Protein AF-0000000071928805 (afdb_homodimer)

Organism: Aeromonas hydrophila subsp. hydrophila (strain ATCC 7966 / DSM 30187 / BCRC 13018 / CCUG 14551 / JCM 1027 / KCTC 2358 / NCIMB 9240 / NCTC 8049) (NCBI:txid380703)

Sequence (430 aa):
MILLVGGEKGGSGKSCLAQNLAVYLRTQFHGEVLLVDCDPQRTTSDWIQERNDNPDLPQINCVQLYGNIRNDLLSLKNRYDYLIVDCGGQDNRALRSTMAVATHALIPLRPKRRDLKTLPHMEDLITTCKMVNPSLRAAVVLTQCPALPNQVKRILEAKEVCSSFGVDVLNSITYGRNVYDDSEEKGLSVMEIEPDGKSAEEIRAIAKEFLELGVMILLVGGEKGGSGKSCLAQNLAVYLRTQFHGEVLLVDCDPQRTTSDWIQERNDNPDLPQINCVQLYGNIRNDLLSLKNRYDYLIVDCGGQDNRALRSTMAVATHALIPLRPKRRDLKTLPHMEDLITTCKMVNPSLRAAVVLTQCPALPNQVKRILEAKEVCSSFGVDVLNSITYGRNVYDDSEEKGLSVMEIEPDGKSAEEIRAIAKEFLELGV

Foldseek 3Di:
DEEEQEEADPPLCSLLLLLQLQLCCCPVVVWQEEEEEADPVCLNVVLLVLQVVDPVHDHHHYDYDAAQCLVVCVVCVVVTVYYYYRYYSVGPRPVLNSLLPGQEYEYGFELDPVRLVCLLVVLVSNVVSCVNVVNYHYEYEYEQQAPDPVRVVSVVVSCVSNVVSPHHYDPFYYHNDCLSVVQSVNSHHSCVVPVPDPRVVSSVSCSVRRVPGPD/DEEEQEEADPPLCSLLLLLQLQLCCCPVVVWQEEEEEADPVCLNVVLLVLQVVDPVHDHHHYDYDAAQCLVVCVVCVVVTVYYYYRYYSVGPRPVLNSLLPGQEYEYGFELDPVRLVCLLVVLVSNVVSCVNVVNYHYEYEYEQQAPDPVRVVSVVVSCVSNVVSPHHYDPFYYHNDCLSVVQSVNSHHSCVVPVPDPRVVSSVSCSVRRVPGPD

Structure (mmCIF, N/CA/C/O backbone):
data_AF-0000000071928805-model_v1
#
loop_
_entity.id
_entity.type
_entity.pdbx_description
1 polymer 'ParA family protein'
#
loop_
_atom_site.group_PDB
_atom_site.id
_atom_site.type_symbol
_atom_site.label_atom_id
_atom_site.label_alt_id
_atom_site.label_comp_id
_atom_site.label_asym_id
_atom_site.label_entity_id
_atom_site.label_seq_id
_atom_site.pdbx_PDB_ins_code
_atom_site.Cartn_x
_atom_site.Cartn_y
_atom_site.Cartn_z
_atom_site.occupancy
_atom_site.B_iso_or_equiv
_atom_site.auth_seq_id
_atom_site.auth_comp_id
_atom_site.auth_asym_id
_atom_site.aut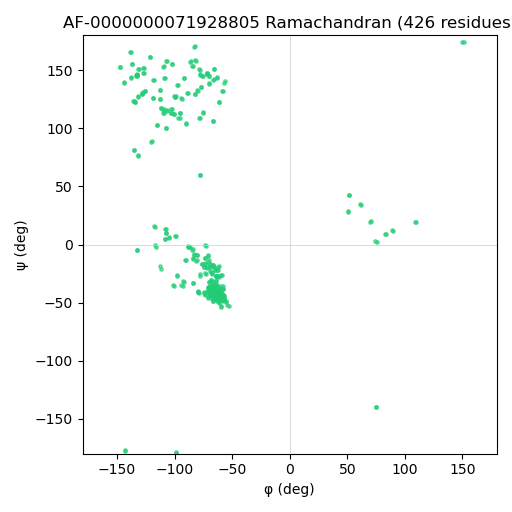h_atom_id
_atom_site.pdbx_PDB_model_num
ATOM 1 N N . MET A 1 1 ? 1.544 -27.969 -5.648 1 95 1 MET A N 1
ATOM 2 C CA . MET A 1 1 ? 2.52 -26.891 -5.789 1 95 1 MET A CA 1
ATOM 3 C C . MET A 1 1 ? 2.219 -25.75 -4.816 1 95 1 MET A C 1
ATOM 5 O O . MET A 1 1 ? 1.056 -25.406 -4.598 1 95 1 MET A O 1
ATOM 9 N N . ILE A 1 2 ? 3.195 -25.203 -4.125 1 98 2 ILE A N 1
ATOM 10 C CA . ILE A 1 2 ? 3.064 -24.062 -3.232 1 98 2 ILE A CA 1
ATOM 11 C C . ILE A 1 2 ? 3.754 -22.844 -3.85 1 98 2 ILE A C 1
ATOM 13 O O . ILE A 1 2 ? 4.973 -22.844 -4.047 1 98 2 ILE A O 1
ATOM 17 N N . LEU A 1 3 ? 2.945 -21.844 -4.137 1 98.38 3 LEU A N 1
ATOM 18 C CA . LEU A 1 3 ? 3.416 -20.625 -4.781 1 98.38 3 LEU A CA 1
ATOM 19 C C . LEU A 1 3 ? 3.334 -19.438 -3.828 1 98.38 3 LEU A C 1
ATOM 21 O O . LEU A 1 3 ? 2.244 -19.062 -3.387 1 98.38 3 LEU A O 1
ATOM 25 N N . LEU A 1 4 ? 4.457 -18.891 -3.543 1 98.38 4 LEU A N 1
ATOM 26 C CA . LEU A 1 4 ? 4.488 -17.688 -2.717 1 98.38 4 LEU A CA 1
ATOM 27 C C . LEU A 1 4 ? 4.504 -16.422 -3.582 1 98.38 4 LEU A C 1
ATOM 29 O O . LEU A 1 4 ? 5.293 -16.328 -4.527 1 98.38 4 LEU A O 1
ATOM 33 N N . VAL A 1 5 ? 3.562 -15.531 -3.344 1 98.44 5 VAL A N 1
ATOM 34 C CA . VAL A 1 5 ? 3.688 -14.141 -3.783 1 98.44 5 VAL A CA 1
ATOM 35 C C . VAL A 1 5 ? 3.957 -13.242 -2.58 1 98.44 5 VAL A C 1
ATOM 37 O O . VAL A 1 5 ? 3.045 -12.945 -1.805 1 98.44 5 VAL A O 1
ATOM 40 N N . GLY A 1 6 ? 5.207 -12.898 -2.414 1 96.62 6 GLY A N 1
ATOM 41 C CA . GLY A 1 6 ? 5.578 -12.227 -1.179 1 96.62 6 GLY A CA 1
ATOM 42 C C . GLY A 1 6 ? 6.629 -11.156 -1.378 1 96.62 6 GLY A C 1
ATOM 43 O O . GLY A 1 6 ? 6.992 -10.836 -2.512 1 96.62 6 GLY A O 1
ATOM 44 N N . GLY A 1 7 ? 7.016 -10.57 -0.263 1 92.94 7 GLY A N 1
ATOM 45 C CA . GLY A 1 7 ? 8.016 -9.516 -0.235 1 92.94 7 GLY A CA 1
ATOM 46 C C . GLY A 1 7 ? 7.824 -8.547 0.919 1 92.94 7 GLY A C 1
ATOM 47 O O . GLY A 1 7 ? 6.828 -8.617 1.638 1 92.94 7 GLY A O 1
ATOM 48 N N . GLU A 1 8 ? 8.758 -7.699 1.001 1 86.12 8 GLU A N 1
ATOM 49 C CA . GLU A 1 8 ? 8.805 -6.82 2.164 1 86.12 8 GLU A CA 1
ATOM 50 C C . GLU A 1 8 ? 8.078 -5.508 1.899 1 86.12 8 GLU A C 1
ATOM 52 O O . GLU A 1 8 ? 7.473 -4.934 2.809 1 86.12 8 GLU A O 1
ATOM 57 N N . LYS A 1 9 ? 8.141 -5.148 0.71 1 88.06 9 LYS A N 1
ATOM 58 C CA . LYS A 1 9 ? 7.621 -3.82 0.397 1 88.06 9 LYS A CA 1
ATOM 59 C C . LYS A 1 9 ? 6.102 -3.842 0.263 1 88.06 9 LYS A C 1
ATOM 61 O O . LYS A 1 9 ? 5.539 -4.742 -0.369 1 88.06 9 LYS A O 1
ATOM 66 N N . GLY A 1 10 ? 5.473 -2.877 0.922 1 88 10 GLY A N 1
ATOM 67 C CA . GLY A 1 10 ? 4.043 -2.693 0.757 1 88 10 GLY A CA 1
ATOM 68 C C . GLY A 1 10 ? 3.676 -1.99 -0.537 1 88 10 GLY A C 1
ATOM 69 O O . GLY A 1 10 ? 4.426 -1.143 -1.023 1 88 10 GLY A O 1
ATOM 70 N N . GLY A 1 11 ? 2.543 -2.354 -1.107 1 88.88 11 GLY A N 1
ATOM 71 C CA . GLY A 1 11 ? 2.014 -1.638 -2.256 1 88.88 11 GLY A CA 1
ATOM 72 C C . GLY A 1 11 ? 2.629 -2.08 -3.57 1 88.88 11 GLY A C 1
ATOM 73 O O . GLY A 1 11 ? 2.322 -1.52 -4.625 1 88.88 11 GLY A O 1
ATOM 74 N N . SER A 1 12 ? 3.402 -3.15 -3.543 1 93.38 12 SER A N 1
ATOM 75 C CA . SER A 1 12 ? 4.16 -3.557 -4.723 1 93.38 12 SER A CA 1
ATOM 76 C C . SER A 1 12 ? 3.309 -4.398 -5.664 1 93.38 12 SER A C 1
ATOM 78 O O . SER A 1 12 ? 3.729 -4.707 -6.781 1 93.38 12 SER A O 1
ATOM 80 N N . GLY A 1 13 ? 2.143 -4.848 -5.215 1 95.06 13 GLY A N 1
ATOM 81 C CA . GLY A 1 13 ? 1.26 -5.609 -6.086 1 95.06 13 GLY A 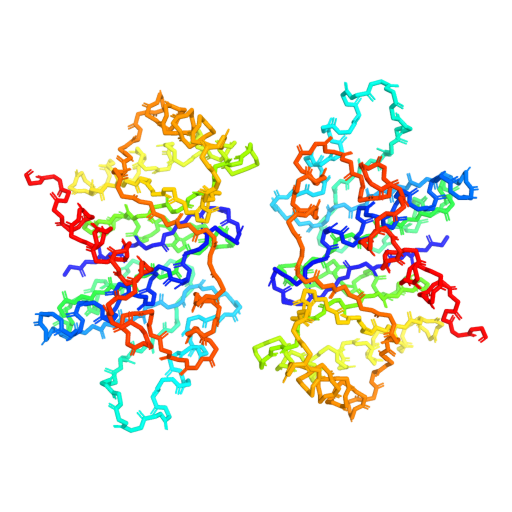CA 1
ATOM 82 C C . GLY A 1 13 ? 1.178 -7.078 -5.715 1 95.06 13 GLY A C 1
ATOM 83 O O . GLY A 1 13 ? 0.763 -7.906 -6.527 1 95.06 13 GLY A O 1
ATOM 84 N N . LYS A 1 14 ? 1.534 -7.438 -4.535 1 96.88 14 LYS A N 1
ATOM 85 C CA . LYS A 1 14 ? 1.522 -8.828 -4.086 1 96.88 14 LYS A CA 1
ATOM 86 C C . LYS A 1 14 ? 0.119 -9.414 -4.168 1 96.88 14 LYS A C 1
ATOM 88 O O . LYS A 1 14 ? -0.093 -10.438 -4.824 1 96.88 14 LYS A O 1
ATOM 93 N N . SER A 1 15 ? -0.837 -8.727 -3.555 1 96.38 15 SER A N 1
ATOM 94 C CA . SER A 1 15 ? -2.205 -9.234 -3.545 1 96.38 15 SER A CA 1
ATOM 95 C C . SER A 1 15 ? -2.775 -9.312 -4.957 1 96.38 15 SER A C 1
ATOM 97 O O . SER A 1 15 ? -3.383 -10.32 -5.332 1 96.38 15 SER A O 1
ATOM 99 N N . CYS A 1 16 ? -2.512 -8.273 -5.711 1 96.75 16 CYS A N 1
ATOM 100 C CA . CYS A 1 16 ? -2.99 -8.234 -7.09 1 96.75 16 CYS A CA 1
ATOM 101 C C . CYS A 1 16 ? -2.473 -9.438 -7.879 1 96.75 16 CYS A C 1
ATOM 103 O O . CYS A 1 16 ? -3.248 -10.125 -8.539 1 96.75 16 CYS A O 1
ATOM 105 N N . LEU A 1 17 ? -1.211 -9.711 -7.762 1 98.38 17 LEU A N 1
ATOM 106 C CA . LEU A 1 17 ? -0.601 -10.805 -8.508 1 98.38 17 LEU A CA 1
ATOM 107 C C . LEU A 1 17 ? -1.093 -12.156 -8 1 98.38 17 LEU A C 1
ATOM 109 O O . LEU A 1 17 ? -1.363 -13.062 -8.789 1 98.38 17 LEU A O 1
ATOM 113 N N . ALA A 1 18 ? -1.186 -12.312 -6.684 1 98.56 18 ALA A N 1
ATOM 114 C CA . ALA A 1 18 ? -1.676 -13.562 -6.109 1 98.56 18 ALA A CA 1
ATOM 115 C C . ALA A 1 18 ? -3.082 -13.883 -6.605 1 98.56 18 ALA A C 1
ATOM 117 O O . ALA A 1 18 ? -3.361 -15.016 -7.016 1 98.56 18 ALA A O 1
ATOM 118 N N . GLN A 1 19 ? -3.918 -12.891 -6.648 1 98.31 19 GLN A N 1
ATOM 119 C CA . GLN A 1 19 ? -5.305 -13.047 -7.074 1 98.31 19 GLN A CA 1
ATOM 120 C C . GLN A 1 19 ? -5.387 -13.422 -8.555 1 98.31 19 GLN A C 1
ATOM 122 O O . GLN A 1 19 ? -6.09 -14.359 -8.922 1 98.31 19 GLN A O 1
ATOM 127 N N . ASN A 1 20 ? -4.672 -12.688 -9.367 1 98.56 20 ASN A N 1
ATOM 128 C CA . ASN A 1 20 ? -4.695 -12.953 -10.805 1 98.56 20 ASN A CA 1
ATOM 129 C C . ASN A 1 20 ? -4.09 -14.312 -11.133 1 98.56 20 ASN A C 1
ATOM 131 O O . ASN A 1 20 ? -4.574 -15.016 -12.016 1 98.56 20 ASN A O 1
ATOM 135 N N . LEU A 1 21 ? -3.07 -14.695 -10.406 1 98.19 21 LEU A N 1
ATOM 136 C CA . LEU A 1 21 ? -2.465 -16.016 -10.594 1 98.19 21 LEU A CA 1
ATOM 137 C C . LEU A 1 21 ? -3.451 -17.125 -10.227 1 98.19 21 LEU A C 1
ATOM 139 O O . LEU A 1 21 ? -3.516 -18.141 -10.914 1 98.19 21 LEU A O 1
ATOM 143 N N . ALA A 1 22 ? -4.172 -16.906 -9.164 1 98.19 22 ALA A N 1
ATOM 144 C CA . ALA A 1 22 ? -5.168 -17.891 -8.742 1 98.19 22 ALA A CA 1
ATOM 145 C C . ALA A 1 22 ? -6.207 -18.109 -9.828 1 98.19 22 ALA A C 1
ATOM 147 O O . ALA A 1 22 ? -6.559 -19.266 -10.133 1 98.19 22 ALA A O 1
ATOM 148 N N . VAL A 1 23 ? -6.656 -17.016 -10.43 1 97.75 23 VAL A N 1
ATOM 149 C CA . VAL A 1 23 ? -7.648 -17.141 -11.492 1 97.75 23 VAL A CA 1
ATOM 150 C C . VAL A 1 23 ? -7.031 -17.828 -12.703 1 97.75 23 VAL A C 1
ATOM 152 O O . VAL A 1 23 ? -7.664 -18.688 -13.32 1 97.75 23 VAL A O 1
ATOM 155 N N . TYR A 1 24 ? -5.836 -17.469 -13.031 1 97.5 24 TYR A N 1
ATOM 156 C CA . TYR A 1 24 ? -5.137 -18.094 -14.148 1 97.5 24 TYR A CA 1
ATOM 157 C C . TYR A 1 24 ? -5.074 -19.609 -13.969 1 97.5 24 TYR A C 1
ATOM 159 O O . TYR A 1 24 ? -5.441 -20.359 -14.875 1 97.5 24 TYR A O 1
ATOM 167 N N . LEU A 1 25 ? -4.664 -20.047 -12.797 1 96.44 25 LEU A N 1
ATOM 168 C CA . LEU A 1 25 ? -4.484 -21.469 -12.531 1 96.44 25 LEU A CA 1
ATOM 169 C C . LEU A 1 25 ? -5.828 -22.188 -12.477 1 96.44 25 LEU A C 1
ATOM 171 O O . LEU A 1 25 ? -5.949 -23.328 -12.945 1 96.44 25 LEU A O 1
ATOM 175 N N . ARG A 1 26 ? -6.793 -21.5 -11.883 1 94.56 26 ARG A N 1
ATOM 176 C CA . ARG A 1 26 ? -8.133 -22.078 -11.773 1 94.56 26 ARG A CA 1
ATOM 177 C C . ARG A 1 26 ? -8.758 -22.25 -13.156 1 94.56 26 ARG A C 1
ATOM 179 O O . ARG A 1 26 ? -9.453 -23.25 -13.406 1 94.56 26 ARG A O 1
ATOM 186 N N . THR A 1 27 ? -8.523 -21.344 -14.031 1 89.88 27 THR A N 1
ATOM 187 C CA . THR A 1 27 ? -9.227 -21.344 -15.312 1 89.88 27 THR A CA 1
ATOM 188 C C . THR A 1 27 ? -8.422 -22.094 -16.375 1 89.88 27 THR A C 1
ATOM 190 O O . THR A 1 27 ? -8.992 -22.781 -17.219 1 89.88 27 THR A O 1
ATOM 193 N N . GLN A 1 28 ? -7.176 -22.016 -16.359 1 85.25 28 GLN A N 1
ATOM 194 C CA . GLN A 1 28 ? -6.348 -22.625 -17.391 1 85.25 28 GLN A CA 1
ATOM 195 C C . GLN A 1 28 ? -6.09 -24.094 -17.094 1 85.25 28 GLN A C 1
ATOM 197 O O . GLN A 1 28 ? -6.055 -24.922 -18.016 1 85.25 28 GLN A O 1
ATOM 202 N N . PHE A 1 29 ? -6 -24.422 -15.828 1 84.5 29 PHE A N 1
ATOM 203 C CA . PHE A 1 29 ? -5.605 -25.781 -15.508 1 84.5 29 PHE A CA 1
ATOM 204 C C . PHE A 1 29 ? -6.727 -26.516 -14.773 1 84.5 29 PHE A C 1
ATOM 206 O O . PHE A 1 29 ? -6.594 -27.688 -14.445 1 84.5 29 PHE A O 1
ATOM 213 N N . HIS A 1 30 ? -7.777 -25.828 -14.531 1 84.62 30 HIS A N 1
ATOM 214 C CA . HIS A 1 30 ? -8.938 -26.375 -13.844 1 84.62 30 HIS A CA 1
ATOM 215 C C . HIS A 1 30 ? -8.539 -27.062 -12.547 1 84.62 30 HIS A C 1
ATOM 217 O O . HIS A 1 30 ? -9.102 -28.109 -12.195 1 84.62 30 HIS A O 1
ATOM 223 N N . GLY A 1 31 ? -7.453 -26.578 -11.977 1 85.38 31 GLY A N 1
ATOM 224 C CA . GLY A 1 31 ? -6.953 -27.156 -10.734 1 85.38 31 GLY A CA 1
ATOM 225 C C . GLY A 1 31 ? -7.668 -26.625 -9.508 1 85.38 31 GLY A C 1
ATOM 226 O O . GLY A 1 31 ? -8.297 -25.562 -9.555 1 85.38 31 GLY A O 1
ATOM 227 N N . GLU A 1 32 ? -7.562 -27.422 -8.461 1 95 32 GLU A N 1
ATOM 228 C CA . GLU A 1 32 ? -8.031 -26.953 -7.16 1 95 32 GLU A CA 1
ATOM 229 C C . GLU A 1 32 ? -7.047 -25.953 -6.547 1 95 32 GLU A C 1
ATOM 231 O O . GLU A 1 32 ? -5.914 -26.312 -6.215 1 95 32 GLU A O 1
ATOM 236 N N . VAL A 1 33 ? -7.539 -24.719 -6.449 1 97.44 33 VAL A N 1
ATOM 237 C CA . VAL A 1 33 ? -6.676 -23.625 -6 1 97.44 33 VAL A CA 1
ATOM 238 C C . VAL A 1 33 ? -7.145 -23.125 -4.637 1 97.44 33 VAL A C 1
ATOM 240 O O . VAL A 1 33 ? -8.344 -22.969 -4.402 1 97.44 33 VAL A O 1
ATOM 243 N N . LEU A 1 34 ? -6.203 -22.969 -3.727 1 98.25 34 LEU A N 1
ATOM 244 C CA . LEU A 1 34 ? -6.465 -22.297 -2.455 1 98.25 34 LEU A CA 1
ATOM 245 C C . LEU A 1 34 ? -5.598 -21.062 -2.301 1 98.25 34 LEU A C 1
ATOM 247 O O . LEU A 1 34 ? -4.379 -21.125 -2.49 1 98.25 34 LEU A O 1
ATOM 251 N N . LEU A 1 35 ? -6.258 -19.938 -2.041 1 98.44 35 LEU A N 1
ATOM 252 C CA . LEU A 1 35 ? -5.535 -18.719 -1.672 1 98.44 35 LEU A CA 1
ATOM 253 C C . LEU A 1 35 ? -5.328 -18.656 -0.163 1 98.44 35 LEU A C 1
ATOM 255 O O . LEU A 1 35 ? -6.258 -18.891 0.608 1 98.44 35 LEU A O 1
ATOM 259 N N . VAL A 1 36 ? -4.094 -18.406 0.212 1 98.31 36 VAL A N 1
ATOM 260 C CA . VAL A 1 36 ? -3.762 -18.203 1.617 1 98.31 36 VAL A CA 1
ATOM 261 C C . VAL A 1 36 ? -3.41 -16.734 1.85 1 98.31 36 VAL A C 1
ATOM 263 O O . VAL A 1 36 ? -2.398 -16.234 1.344 1 98.31 36 VAL A O 1
ATOM 266 N N . ASP A 1 37 ? -4.227 -16.062 2.588 1 97.25 37 ASP A N 1
ATOM 267 C CA . ASP A 1 37 ? -4.055 -14.648 2.904 1 97.25 37 ASP A CA 1
ATOM 268 C C . ASP A 1 37 ? -3.342 -14.461 4.242 1 97.25 37 ASP A C 1
ATOM 270 O O . ASP A 1 37 ? -3.908 -14.758 5.297 1 97.25 37 ASP A O 1
ATOM 274 N N . CYS A 1 38 ? -2.094 -13.906 4.156 1 95.62 38 CYS A N 1
ATOM 275 C CA . CYS A 1 38 ? -1.304 -13.727 5.371 1 95.62 38 CYS A CA 1
ATOM 276 C C . CYS A 1 38 ? -1.228 -12.258 5.762 1 95.62 38 CYS A C 1
ATOM 278 O O . CYS A 1 38 ? -0.372 -11.867 6.559 1 95.62 38 CYS A O 1
ATOM 280 N N . ASP A 1 39 ? -1.961 -11.461 5.168 1 89.19 39 ASP A N 1
ATOM 281 C CA . ASP A 1 39 ? -1.938 -10.023 5.426 1 89.19 39 ASP A CA 1
ATOM 282 C C . ASP A 1 39 ? -3.078 -9.609 6.355 1 89.19 39 ASP A C 1
ATOM 284 O O . ASP A 1 39 ? -4.25 -9.828 6.035 1 89.19 39 ASP A O 1
ATOM 288 N N . PRO A 1 40 ? -2.727 -8.93 7.402 1 84.88 40 PRO A N 1
ATOM 289 C CA . PRO A 1 40 ? -3.766 -8.492 8.336 1 84.88 40 PRO A CA 1
ATOM 290 C C . PRO A 1 40 ? -4.777 -7.551 7.695 1 84.88 40 PRO A C 1
ATOM 292 O O . PRO A 1 40 ? -5.891 -7.391 8.211 1 84.88 40 PRO A O 1
ATOM 295 N N . GLN A 1 41 ? -4.457 -6.969 6.617 1 83.31 41 GLN A N 1
ATOM 296 C CA . GLN A 1 41 ? -5.387 -6.094 5.914 1 83.31 41 GLN A CA 1
ATOM 297 C C . GLN A 1 41 ? -6.465 -6.898 5.191 1 83.31 41 GLN A C 1
ATOM 299 O O . GLN A 1 41 ? -7.492 -6.348 4.789 1 83.31 41 GLN A O 1
ATOM 304 N N . ARG A 1 42 ? -6.258 -8.148 4.949 1 89.94 42 ARG A N 1
ATOM 305 C CA . ARG A 1 42 ? -7.227 -9.094 4.41 1 89.94 42 ARG A CA 1
ATOM 306 C C . ARG A 1 42 ? -7.691 -8.664 3.02 1 89.94 42 ARG A C 1
ATOM 308 O O . ARG A 1 42 ? -8.867 -8.82 2.678 1 89.94 42 ARG A O 1
ATOM 315 N N . THR A 1 43 ? -6.793 -8.086 2.26 1 91 43 THR A N 1
ATOM 316 C CA . THR A 1 43 ? -7.121 -7.629 0.916 1 91 43 THR A CA 1
ATOM 317 C C . THR A 1 43 ? -7.551 -8.797 0.034 1 91 43 THR A C 1
ATOM 319 O O . THR A 1 43 ? -8.578 -8.727 -0.649 1 91 43 THR A O 1
ATOM 322 N N . THR A 1 44 ? -6.836 -9.852 0.109 1 96.12 44 THR A N 1
ATOM 323 C CA . THR A 1 44 ? -7.133 -11.023 -0.71 1 96.12 44 THR A CA 1
ATOM 324 C C . THR A 1 44 ? -8.398 -11.719 -0.218 1 96.12 44 THR A C 1
ATOM 326 O O . THR A 1 44 ? -9.234 -12.141 -1.021 1 96.12 44 THR A O 1
ATOM 329 N N . SER A 1 45 ? -8.562 -11.805 1.063 1 95.62 45 SER A N 1
ATOM 330 C CA . SER A 1 45 ? -9.766 -12.406 1.626 1 95.62 45 SER A CA 1
ATOM 331 C C . SER A 1 45 ? -11.016 -11.641 1.212 1 95.62 45 SER A C 1
ATOM 333 O O . SER A 1 45 ? -12.031 -12.242 0.838 1 95.62 45 SER A O 1
ATOM 335 N N . ASP A 1 46 ? -10.938 -10.359 1.241 1 93.88 46 ASP A N 1
ATOM 336 C CA . ASP A 1 46 ? -12.062 -9.523 0.835 1 93.88 46 ASP A CA 1
ATOM 337 C C . ASP A 1 46 ? -12.359 -9.688 -0.652 1 93.88 46 ASP A C 1
ATOM 339 O O . ASP A 1 46 ? -13.523 -9.703 -1.057 1 93.88 46 ASP A O 1
ATOM 343 N N . TRP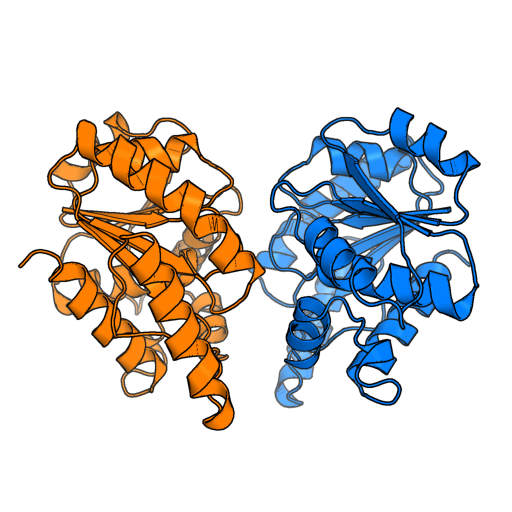 A 1 47 ? -11.32 -9.742 -1.391 1 96.31 47 TRP A N 1
ATOM 344 C CA . TRP A 1 47 ? -11.461 -9.945 -2.828 1 96.31 47 TRP A CA 1
ATOM 345 C C . TRP A 1 47 ? -12.195 -11.25 -3.121 1 96.31 47 TRP A C 1
ATOM 347 O O . TRP A 1 47 ? -13.102 -11.289 -3.957 1 96.31 47 TRP A O 1
ATOM 357 N N . ILE A 1 48 ? -11.867 -12.273 -2.408 1 97.31 48 ILE A N 1
ATOM 358 C CA . ILE A 1 48 ? -12.477 -13.586 -2.598 1 97.31 48 ILE A CA 1
ATOM 359 C C . ILE A 1 48 ? -13.945 -13.531 -2.201 1 97.31 48 ILE A C 1
ATOM 361 O O . ILE A 1 48 ? -14.797 -14.164 -2.836 1 97.31 48 ILE A O 1
ATOM 365 N N . GLN A 1 49 ? -14.203 -12.844 -1.152 1 94.81 49 GLN A N 1
ATOM 366 C CA . GLN A 1 49 ? -15.602 -12.703 -0.743 1 94.81 49 GLN A CA 1
ATOM 367 C C . GLN A 1 49 ? -16.438 -12.055 -1.847 1 94.81 49 GLN A C 1
ATOM 369 O O . GLN A 1 49 ? -17.531 -12.516 -2.152 1 94.81 49 GLN A O 1
ATOM 374 N N . GLU A 1 50 ? -15.922 -11.016 -2.412 1 94.44 50 GLU A N 1
ATOM 375 C CA . GLU A 1 50 ? -16.609 -10.359 -3.523 1 94.44 50 GLU A CA 1
ATOM 376 C C . GLU A 1 50 ? -16.781 -11.312 -4.703 1 94.44 50 GLU A C 1
ATOM 378 O O . GLU A 1 50 ? -17.859 -11.344 -5.32 1 94.44 50 GLU A O 1
ATOM 383 N N . ARG A 1 51 ? -15.773 -12.047 -4.988 1 96.31 51 ARG A N 1
ATOM 384 C CA . ARG A 1 51 ? -15.805 -13 -6.098 1 96.31 51 ARG A CA 1
ATOM 385 C C . ARG A 1 51 ? -16.859 -14.07 -5.871 1 96.31 51 ARG A C 1
ATOM 387 O O . ARG A 1 51 ? -17.656 -14.359 -6.762 1 96.31 51 ARG A O 1
ATOM 394 N N . ASN A 1 52 ? -16.828 -14.602 -4.648 1 95.31 52 ASN A N 1
ATOM 395 C CA . ASN A 1 52 ? -17.703 -15.742 -4.355 1 95.31 52 ASN A CA 1
ATOM 396 C C . ASN A 1 52 ? -19.156 -15.312 -4.227 1 95.31 52 ASN A C 1
ATOM 398 O O . ASN A 1 52 ? -20.062 -16.156 -4.25 1 95.31 52 ASN A O 1
ATOM 402 N N . ASP A 1 53 ? -19.391 -14.031 -4.152 1 94.56 53 ASP A N 1
ATOM 403 C CA . ASP A 1 53 ? -20.75 -13.492 -4.156 1 94.56 53 ASP A CA 1
ATOM 404 C C . ASP A 1 53 ? -21.297 -13.406 -5.574 1 94.56 53 ASP A C 1
ATOM 406 O O . ASP A 1 53 ? -22.5 -13.211 -5.77 1 94.56 53 ASP A O 1
ATOM 410 N N . ASN A 1 54 ? -20.453 -13.523 -6.523 1 94.44 54 ASN A N 1
ATOM 411 C CA . ASN A 1 54 ? -20.859 -13.562 -7.926 1 94.44 54 ASN A CA 1
ATOM 412 C C . ASN A 1 54 ? -21 -14.992 -8.43 1 94.44 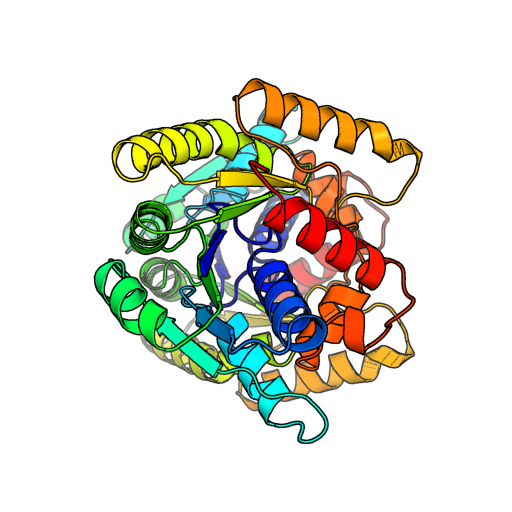54 ASN A C 1
ATOM 414 O O . ASN A 1 54 ? -20 -15.656 -8.711 1 94.44 54 ASN A O 1
ATOM 418 N N . PRO A 1 55 ? -22.172 -15.461 -8.672 1 93.38 55 PRO A N 1
ATOM 419 C CA . PRO A 1 55 ? -22.391 -16.859 -9.039 1 93.38 55 PRO A CA 1
ATOM 420 C C . PRO A 1 55 ? -21.875 -17.188 -10.438 1 93.38 55 PRO A C 1
ATOM 422 O O . PRO A 1 55 ? -21.703 -18.375 -10.773 1 93.38 55 PRO A O 1
ATOM 425 N N . ASP A 1 56 ? -21.562 -16.219 -11.25 1 94.25 56 ASP A N 1
ATOM 426 C CA . ASP A 1 56 ? -21.141 -16.438 -12.633 1 94.25 56 ASP A CA 1
ATOM 427 C C . ASP A 1 56 ? -19.641 -16.719 -12.695 1 94.25 56 ASP A C 1
ATOM 429 O O . ASP A 1 56 ? -19.109 -17.078 -13.758 1 94.25 56 ASP A O 1
ATOM 433 N N . LEU A 1 57 ? -18.984 -16.625 -11.578 1 94.38 57 LEU A N 1
ATOM 434 C CA . LEU A 1 57 ? -17.547 -16.812 -11.555 1 94.38 57 LEU A CA 1
ATOM 435 C C . LEU A 1 57 ? -17.172 -18.125 -10.883 1 94.38 57 LEU A C 1
ATOM 437 O O . LEU A 1 57 ? -17.797 -18.516 -9.898 1 94.38 57 LEU A O 1
ATOM 441 N N . PRO A 1 58 ? -16.125 -18.781 -11.398 1 93.5 58 PRO A N 1
ATOM 442 C CA . PRO A 1 58 ? -15.617 -19.922 -10.648 1 93.5 58 PRO A CA 1
ATOM 443 C C . PRO A 1 58 ? -15.164 -19.562 -9.234 1 93.5 58 PRO A C 1
ATOM 445 O O . PRO A 1 58 ? -14.383 -18.625 -9.055 1 93.5 58 PRO A O 1
ATOM 448 N N . GLN A 1 59 ? -15.586 -20.328 -8.289 1 94 59 GLN A N 1
ATOM 449 C CA . GLN A 1 59 ? -15.258 -20.031 -6.895 1 94 59 GLN A CA 1
ATOM 450 C C . GLN A 1 59 ? -13.812 -20.406 -6.582 1 94 59 GLN A C 1
ATOM 452 O O . GLN A 1 59 ? -13.273 -21.359 -7.156 1 94 59 GLN A O 1
ATOM 457 N N . ILE A 1 60 ? -13.211 -19.672 -5.773 1 96.31 60 ILE A N 1
ATOM 458 C CA . ILE A 1 60 ? -11.875 -19.953 -5.262 1 96.31 60 ILE A CA 1
ATOM 459 C C . ILE A 1 60 ? -11.891 -19.906 -3.734 1 96.31 60 ILE A C 1
ATOM 461 O O . ILE A 1 60 ? -12.43 -18.969 -3.145 1 96.31 60 ILE A O 1
ATOM 465 N N . ASN A 1 61 ? -11.328 -20.938 -3.084 1 96.44 61 ASN A N 1
ATOM 466 C CA . ASN A 1 61 ? -11.258 -20.984 -1.627 1 96.44 61 ASN A CA 1
ATOM 467 C C . ASN A 1 61 ? -10.125 -20.109 -1.095 1 96.44 61 ASN A C 1
ATOM 469 O O . ASN A 1 61 ? -9.125 -19.891 -1.786 1 96.44 61 ASN A O 1
ATOM 473 N N . CYS A 1 62 ? -10.352 -19.625 0.09 1 97.94 62 CYS A N 1
ATOM 474 C CA . CYS A 1 62 ? -9.359 -18.766 0.73 1 97.94 62 CYS A CA 1
ATOM 475 C C . CYS A 1 62 ? -9.32 -19.016 2.234 1 97.94 62 CYS A C 1
ATOM 477 O O . CYS A 1 62 ? -10.359 -19.219 2.859 1 97.94 62 CYS A O 1
ATOM 479 N N . VAL A 1 63 ? -8.109 -19.031 2.82 1 97.75 63 VAL A N 1
ATOM 480 C CA . VAL A 1 63 ? -7.941 -19.125 4.27 1 97.75 63 VAL A CA 1
ATOM 481 C C . VAL A 1 63 ? -6.957 -18.062 4.738 1 97.75 63 VAL A C 1
ATOM 483 O O . VAL A 1 63 ? -6.121 -17.594 3.963 1 97.75 63 VAL A O 1
ATOM 486 N N . GLN A 1 64 ? -7.133 -17.641 5.926 1 96.62 64 GLN A N 1
ATOM 487 C CA . GLN A 1 64 ? -6.188 -16.719 6.559 1 96.62 64 GLN A CA 1
ATOM 488 C C . GLN A 1 64 ? -5.25 -17.469 7.508 1 96.62 64 GLN A C 1
ATOM 490 O O . GLN A 1 64 ? -5.703 -18.25 8.352 1 96.62 64 GLN A O 1
ATOM 495 N N . LEU A 1 65 ? -3.973 -17.25 7.305 1 95.81 65 LEU A N 1
ATOM 496 C CA . LEU A 1 65 ? -2.969 -17.812 8.195 1 95.81 65 LEU A CA 1
ATOM 497 C C . LEU A 1 65 ? -1.938 -16.766 8.594 1 95.81 65 LEU A C 1
ATOM 499 O O . LEU A 1 65 ? -1.572 -15.914 7.777 1 95.81 65 LEU A O 1
ATOM 503 N N . TYR A 1 66 ? -1.424 -16.844 9.805 1 93.62 66 TYR A N 1
ATOM 504 C CA . TYR A 1 66 ? -0.447 -15.883 10.305 1 93.62 66 TYR A CA 1
ATOM 505 C C . TYR A 1 66 ? 0.679 -16.594 11.055 1 93.62 66 TYR A C 1
ATOM 507 O O . TYR A 1 66 ? 0.498 -17.703 11.555 1 93.62 66 TYR A O 1
ATOM 515 N N . GLY A 1 67 ? 1.816 -15.953 11.102 1 93.75 67 GLY A N 1
ATOM 516 C CA . GLY A 1 67 ? 2.951 -16.484 11.844 1 93.75 67 GLY A CA 1
ATOM 517 C C . GLY A 1 67 ? 3.641 -17.641 11.141 1 93.75 67 GLY A C 1
ATOM 518 O O . GLY A 1 67 ? 3.951 -17.547 9.953 1 93.75 67 GLY A O 1
ATOM 519 N N . ASN A 1 68 ? 4.031 -18.625 11.93 1 95.44 68 ASN A N 1
ATOM 520 C CA . ASN A 1 68 ? 4.648 -19.812 11.344 1 95.44 68 ASN A CA 1
ATOM 521 C C . ASN A 1 68 ? 3.6 -20.75 10.75 1 95.44 68 ASN A C 1
ATOM 523 O O . ASN A 1 68 ? 2.939 -21.484 11.477 1 95.44 68 ASN A O 1
ATOM 527 N N . ILE A 1 69 ? 3.619 -20.781 9.422 1 96.75 69 ILE A N 1
ATOM 528 C CA . ILE A 1 69 ? 2.508 -21.484 8.797 1 96.75 69 ILE A CA 1
ATOM 529 C C . ILE A 1 69 ? 3.035 -22.688 8.008 1 96.75 69 ILE A C 1
ATOM 531 O O . ILE A 1 69 ? 2.352 -23.203 7.125 1 96.75 69 ILE A O 1
ATOM 535 N N . ARG A 1 70 ? 4.234 -23.078 8.266 1 96.31 70 ARG A N 1
ATOM 536 C CA . ARG A 1 70 ? 4.871 -24.172 7.543 1 96.31 70 ARG A CA 1
ATOM 537 C C . ARG A 1 70 ? 4.016 -25.422 7.59 1 96.31 70 ARG A C 1
ATOM 539 O O . ARG A 1 70 ? 3.684 -26 6.547 1 96.31 70 ARG A O 1
ATOM 546 N N . ASN A 1 71 ? 3.625 -25.812 8.773 1 96.5 71 ASN A N 1
ATOM 547 C CA . ASN A 1 71 ? 2.881 -27.062 8.938 1 96.5 71 ASN A CA 1
ATOM 548 C C . ASN A 1 71 ? 1.475 -26.953 8.352 1 96.5 71 ASN A C 1
ATOM 550 O O . ASN A 1 71 ? 0.936 -27.938 7.836 1 96.5 71 ASN A O 1
ATOM 554 N N . ASP A 1 72 ? 0.933 -25.812 8.484 1 97.5 72 ASP A N 1
ATOM 555 C CA . ASP A 1 72 ? -0.375 -25.594 7.879 1 97.5 72 ASP A CA 1
ATOM 556 C C . ASP A 1 72 ? -0.325 -25.797 6.367 1 97.5 72 ASP A C 1
ATOM 558 O O . ASP A 1 72 ? -1.186 -26.484 5.801 1 97.5 72 ASP A O 1
ATOM 562 N N . LEU A 1 73 ? 0.703 -25.281 5.746 1 97.94 73 LEU A N 1
ATOM 563 C CA . LEU A 1 73 ? 0.845 -25.359 4.297 1 97.94 73 LEU A CA 1
ATOM 564 C C . LEU A 1 73 ? 1.073 -26.812 3.861 1 97.94 73 LEU A C 1
ATOM 566 O O . LEU A 1 73 ? 0.498 -27.266 2.869 1 97.94 73 LEU A O 1
ATOM 570 N N . LEU A 1 74 ? 1.83 -27.516 4.605 1 96.88 74 LEU A N 1
ATOM 571 C CA . LEU A 1 74 ? 2.109 -28.906 4.27 1 96.88 74 LEU A CA 1
ATOM 572 C C . LEU A 1 74 ? 0.848 -29.75 4.379 1 96.88 74 LEU A C 1
ATOM 574 O O . LEU A 1 74 ? 0.638 -30.672 3.58 1 96.88 74 LEU A O 1
ATOM 578 N N . SER A 1 75 ? 0.035 -29.406 5.328 1 96.5 75 SER A N 1
ATOM 579 C CA . SER A 1 75 ? -1.229 -30.125 5.484 1 96.5 75 SER A CA 1
ATOM 580 C C . SER A 1 75 ? -2.189 -29.797 4.344 1 96.5 75 SER A C 1
ATOM 582 O O . SER A 1 75 ? -2.875 -30.688 3.834 1 96.5 75 SER A O 1
ATOM 584 N N . LEU A 1 76 ? -2.209 -28.625 3.891 1 96.81 76 LEU A N 1
ATOM 585 C CA . LEU A 1 76 ? -3.139 -28.172 2.863 1 96.81 76 LEU A CA 1
ATOM 586 C C . LEU A 1 76 ? -2.691 -28.641 1.481 1 96.81 76 LEU A C 1
ATOM 588 O O . LEU A 1 76 ? -3.518 -28.797 0.58 1 96.81 76 LEU A O 1
ATOM 592 N N . LYS A 1 77 ? -1.433 -28.828 1.365 1 95 77 LYS A N 1
ATOM 593 C CA . LYS A 1 77 ? -0.855 -29.219 0.082 1 95 77 LYS A CA 1
ATOM 594 C C . LYS A 1 77 ? -1.462 -30.531 -0.417 1 95 77 LYS A C 1
ATOM 596 O O . LYS A 1 77 ? -1.558 -30.75 -1.626 1 95 77 LYS A O 1
ATOM 601 N N . ASN A 1 78 ? -1.935 -31.344 0.433 1 92.75 78 ASN A N 1
ATOM 602 C CA . ASN A 1 78 ? -2.494 -32.656 0.082 1 92.75 78 ASN A CA 1
ATOM 603 C C . ASN A 1 78 ? -3.926 -32.531 -0.431 1 92.75 78 ASN A C 1
ATOM 605 O O . ASN A 1 78 ? -4.453 -33.438 -1.051 1 92.75 78 ASN A O 1
ATOM 609 N N . ARG A 1 79 ? -4.504 -31.391 -0.323 1 95.12 79 ARG A N 1
ATOM 610 C CA . ARG A 1 79 ? -5.918 -31.234 -0.642 1 95.12 79 ARG A CA 1
ATOM 611 C C . ARG A 1 79 ? -6.102 -30.359 -1.879 1 95.12 79 ARG A C 1
ATOM 613 O O . ARG A 1 79 ? -7.152 -30.406 -2.523 1 95.12 79 ARG A O 1
ATOM 620 N N . TYR A 1 80 ? -5.086 -29.594 -2.229 1 96.75 80 TYR A N 1
ATOM 621 C CA . TYR A 1 80 ? -5.18 -28.656 -3.346 1 96.75 80 TYR A CA 1
ATOM 622 C C . TYR A 1 80 ? -4.035 -28.859 -4.328 1 96.75 80 TYR A C 1
ATOM 624 O O . TYR A 1 80 ? -2.93 -29.234 -3.932 1 96.75 80 TYR A O 1
ATOM 632 N N . ASP A 1 81 ? -4.355 -28.594 -5.598 1 96.25 81 ASP A N 1
ATOM 633 C CA . ASP A 1 81 ? -3.307 -28.656 -6.609 1 96.25 81 ASP A CA 1
ATOM 634 C C . ASP A 1 81 ? -2.332 -27.484 -6.469 1 96.25 81 ASP A C 1
ATOM 636 O O . ASP A 1 81 ? -1.127 -27.656 -6.668 1 96.25 81 ASP A O 1
ATOM 640 N N . TYR A 1 82 ? -2.898 -26.344 -6.105 1 97.31 82 TYR A N 1
ATOM 641 C CA . TYR A 1 82 ? -2.107 -25.125 -5.996 1 97.31 82 TYR A CA 1
ATOM 642 C C . TYR A 1 82 ? -2.455 -24.344 -4.723 1 97.31 82 TYR A C 1
ATOM 644 O O . TYR A 1 82 ? -3.621 -24.016 -4.492 1 97.31 82 TYR A O 1
ATOM 652 N N . LEU A 1 83 ? -1.448 -24.109 -3.928 1 98.25 83 LEU A N 1
ATOM 653 C CA . LEU A 1 83 ? -1.534 -23.156 -2.83 1 98.25 83 LEU A CA 1
ATOM 654 C C . LEU A 1 83 ? -0.846 -21.844 -3.193 1 98.25 83 LEU A C 1
ATOM 656 O O . LEU A 1 83 ? 0.357 -21.812 -3.465 1 98.25 83 LEU A O 1
ATOM 660 N N . ILE A 1 84 ? -1.603 -20.812 -3.252 1 98.56 84 ILE A N 1
ATOM 661 C CA . ILE A 1 84 ? -1.024 -19.5 -3.514 1 98.56 84 ILE A CA 1
ATOM 662 C C . ILE A 1 84 ? -1.03 -18.672 -2.232 1 98.56 84 ILE A C 1
ATOM 664 O O . ILE A 1 84 ? -2.094 -18.328 -1.713 1 98.56 84 ILE A O 1
ATOM 668 N N . VAL A 1 85 ? 0.162 -18.359 -1.756 1 98.62 85 VAL A N 1
ATOM 669 C CA . VAL A 1 85 ? 0.309 -17.672 -0.475 1 98.62 85 VAL A CA 1
ATOM 670 C C . VAL A 1 85 ? 0.615 -16.188 -0.709 1 98.62 85 VAL A C 1
ATOM 672 O O . VAL A 1 85 ? 1.659 -15.852 -1.269 1 98.62 85 VAL A O 1
ATOM 675 N N . ASP A 1 86 ? -0.314 -15.305 -0.34 1 97.88 86 ASP A N 1
ATOM 676 C CA . ASP A 1 86 ? -0.153 -13.859 -0.361 1 97.88 86 ASP A CA 1
ATOM 677 C C . ASP A 1 86 ? 0.394 -13.344 0.969 1 97.88 86 ASP A C 1
ATOM 679 O O . ASP A 1 86 ? -0.348 -13.227 1.947 1 97.88 86 ASP A O 1
ATOM 683 N N . CYS A 1 87 ? 1.645 -13.016 0.955 1 94.62 87 CYS A N 1
ATOM 684 C CA . CYS A 1 87 ? 2.303 -12.672 2.211 1 94.62 87 CYS A CA 1
ATOM 685 C C . CYS A 1 87 ? 3.137 -11.406 2.062 1 94.62 87 CYS A C 1
ATOM 687 O O . CYS A 1 87 ? 4.031 -11.344 1.218 1 94.62 87 CYS A O 1
ATOM 689 N N . GLY A 1 88 ? 2.863 -10.406 2.867 1 85 88 GLY A N 1
ATOM 690 C CA . GLY A 1 88 ? 3.6 -9.156 2.832 1 85 88 GLY A CA 1
ATOM 691 C C . GLY A 1 88 ? 4.672 -9.062 3.902 1 85 88 GLY A C 1
ATOM 692 O O . GLY A 1 88 ? 4.93 -10.031 4.613 1 85 88 GLY A O 1
ATOM 693 N N . GLY A 1 89 ? 5.34 -7.887 3.871 1 76.38 89 GLY A N 1
ATOM 694 C CA . GLY A 1 89 ? 6.453 -7.66 4.777 1 76.38 89 GLY A CA 1
ATOM 695 C C . GLY A 1 89 ? 6.023 -7.492 6.223 1 76.38 89 GLY A C 1
ATOM 696 O O . GLY A 1 89 ? 6.859 -7.52 7.129 1 76.38 89 GLY A O 1
ATOM 697 N N . GLN A 1 90 ? 4.84 -7.391 6.418 1 70.88 90 GLN A N 1
ATOM 698 C CA . GLN A 1 90 ? 4.352 -7.207 7.781 1 70.88 90 GLN A CA 1
ATOM 699 C C . GLN A 1 90 ? 4.457 -8.5 8.586 1 70.88 90 GLN A C 1
ATOM 701 O O . GLN A 1 90 ? 4.484 -8.469 9.812 1 70.88 90 GLN A O 1
ATOM 706 N N . ASP A 1 91 ? 4.457 -9.531 7.836 1 74.06 91 ASP A N 1
ATOM 707 C CA . ASP A 1 91 ? 4.594 -10.82 8.5 1 74.06 91 ASP A CA 1
ATOM 708 C C . ASP A 1 91 ? 5.836 -11.562 8.008 1 74.06 91 ASP A C 1
ATOM 710 O O . ASP A 1 91 ? 5.73 -12.477 7.18 1 74.06 91 ASP A O 1
ATOM 714 N N . ASN A 1 92 ? 6.859 -11.289 8.656 1 82.31 92 ASN A N 1
ATOM 715 C CA . ASN A 1 92 ? 8.148 -11.859 8.289 1 82.31 92 ASN A CA 1
ATOM 716 C C . ASN A 1 92 ? 8.203 -13.359 8.586 1 82.31 92 ASN A C 1
ATOM 718 O O . ASN A 1 92 ? 8.828 -14.117 7.848 1 82.31 92 ASN A O 1
ATOM 722 N N . ARG A 1 93 ? 7.523 -13.75 9.609 1 90 93 ARG A N 1
ATOM 723 C CA . ARG A 1 93 ? 7.523 -15.164 9.977 1 90 93 ARG A CA 1
ATOM 724 C C . ARG A 1 93 ? 6.777 -16 8.945 1 90 93 ARG A C 1
ATOM 726 O O . ARG A 1 93 ? 7.242 -17.078 8.555 1 90 93 ARG A O 1
ATOM 733 N N . ALA A 1 94 ? 5.66 -15.531 8.5 1 94.75 94 ALA A N 1
ATOM 734 C CA . ALA A 1 94 ? 4.898 -16.234 7.477 1 94.75 94 ALA A CA 1
ATOM 735 C C . ALA A 1 94 ? 5.672 -16.297 6.164 1 94.75 94 ALA A C 1
ATOM 737 O O . ALA A 1 94 ? 5.66 -17.328 5.477 1 94.75 94 ALA A O 1
ATOM 738 N N . LEU A 1 95 ? 6.328 -15.219 5.836 1 94.81 95 LEU A N 1
ATOM 739 C CA . LEU A 1 95 ? 7.121 -15.148 4.613 1 94.81 95 LEU A CA 1
ATOM 740 C C . LEU A 1 95 ? 8.227 -16.203 4.621 1 94.81 95 LEU A C 1
ATOM 742 O O . LEU A 1 95 ? 8.352 -16.969 3.67 1 94.81 95 LEU A O 1
ATOM 746 N N . ARG A 1 96 ? 8.898 -16.312 5.691 1 94.69 96 ARG A N 1
ATOM 747 C CA . ARG A 1 96 ? 10.016 -17.25 5.812 1 94.69 96 ARG A CA 1
ATOM 748 C C . ARG A 1 96 ? 9.516 -18.688 5.855 1 94.69 96 ARG A C 1
ATOM 750 O O . ARG A 1 96 ? 10.07 -19.562 5.191 1 94.69 96 ARG A O 1
ATOM 757 N N . SER A 1 97 ? 8.531 -18.875 6.633 1 96.06 97 SER A N 1
ATOM 758 C CA . SER A 1 97 ? 7.996 -20.219 6.77 1 96.06 97 SER A CA 1
ATOM 759 C C . SER A 1 97 ? 7.449 -20.734 5.441 1 96.06 97 SER A C 1
ATOM 761 O O . SER A 1 97 ? 7.574 -21.922 5.129 1 96.06 97 SER A O 1
ATOM 763 N N . THR A 1 98 ? 6.867 -19.828 4.684 1 97.5 98 THR A N 1
ATOM 764 C CA . THR A 1 98 ? 6.355 -20.219 3.375 1 97.5 98 THR A CA 1
ATOM 765 C C . THR A 1 98 ? 7.5 -20.547 2.42 1 97.5 98 THR A C 1
ATOM 767 O O . THR A 1 98 ? 7.465 -21.562 1.724 1 97.5 98 THR A O 1
ATOM 770 N N . MET A 1 99 ? 8.5 -19.766 2.426 1 96.69 99 MET A N 1
ATOM 771 C CA . MET A 1 99 ? 9.633 -19.969 1.521 1 96.69 99 MET A CA 1
ATOM 772 C C . MET A 1 99 ? 10.336 -21.281 1.818 1 96.69 99 MET A C 1
ATOM 774 O O . MET A 1 99 ? 10.875 -21.922 0.913 1 96.69 99 MET A O 1
ATOM 778 N N . ALA A 1 100 ? 10.242 -21.688 3.006 1 96.44 100 ALA A N 1
ATOM 779 C CA . ALA A 1 100 ? 10.906 -22.906 3.432 1 96.44 100 ALA A CA 1
ATOM 780 C C . ALA A 1 100 ? 10.258 -24.141 2.801 1 96.44 100 ALA A C 1
ATOM 782 O O . ALA A 1 100 ? 10.875 -25.203 2.729 1 96.44 100 ALA A O 1
ATOM 783 N N . VAL A 1 101 ? 9.062 -23.984 2.279 1 97.31 101 VAL A N 1
ATOM 784 C CA . VAL A 1 101 ? 8.391 -25.172 1.772 1 97.31 101 VAL A CA 1
ATOM 785 C C . VAL A 1 101 ? 7.82 -24.891 0.384 1 97.31 101 VAL A C 1
ATOM 787 O O . VAL A 1 101 ? 7.297 -25.797 -0.271 1 97.31 101 VAL A O 1
ATOM 790 N N . ALA A 1 102 ? 7.91 -23.656 -0.117 1 98.06 102 ALA A N 1
ATOM 791 C CA . ALA A 1 102 ? 7.324 -23.281 -1.4 1 98.06 102 ALA A CA 1
ATOM 792 C C . ALA A 1 102 ? 8.109 -23.891 -2.561 1 98.06 102 ALA A C 1
ATOM 794 O O . ALA A 1 102 ? 9.32 -24.094 -2.465 1 98.06 102 ALA A O 1
ATOM 795 N N . THR A 1 103 ? 7.383 -24.219 -3.637 1 97.81 103 THR A N 1
ATOM 796 C CA . THR A 1 103 ? 8.047 -24.625 -4.871 1 97.81 103 THR A CA 1
ATOM 797 C C . THR A 1 103 ? 8.547 -23.391 -5.633 1 97.81 103 THR A C 1
ATOM 799 O O . THR A 1 103 ? 9.641 -23.422 -6.211 1 97.81 103 THR A O 1
ATOM 802 N N . HIS A 1 104 ? 7.762 -22.375 -5.66 1 98.06 104 HIS A N 1
ATOM 803 C CA . HIS A 1 104 ? 8.086 -21.141 -6.348 1 98.06 104 HIS A CA 1
ATOM 804 C C . HIS A 1 104 ? 7.805 -19.922 -5.461 1 98.06 104 HIS A C 1
ATOM 806 O O . HIS A 1 104 ? 6.867 -19.953 -4.656 1 98.06 104 HIS A O 1
ATOM 812 N N . ALA A 1 105 ? 8.609 -18.906 -5.605 1 97.94 105 ALA A N 1
ATOM 813 C CA . ALA A 1 105 ? 8.383 -17.625 -4.938 1 97.94 105 ALA A CA 1
ATOM 814 C C . ALA A 1 105 ? 8.516 -16.469 -5.918 1 97.94 105 ALA A C 1
ATOM 816 O O . ALA A 1 105 ? 9.516 -16.359 -6.637 1 97.94 105 ALA A O 1
ATOM 817 N N . LEU A 1 106 ? 7.508 -15.641 -5.945 1 98.44 106 LEU A N 1
ATOM 818 C CA . LEU A 1 106 ? 7.484 -14.445 -6.777 1 98.44 106 LEU A CA 1
ATOM 819 C C . LEU A 1 106 ? 7.516 -13.188 -5.918 1 98.44 106 LEU A C 1
ATOM 821 O O . LEU A 1 106 ? 6.66 -13 -5.051 1 98.44 106 LEU A O 1
ATOM 825 N N . ILE A 1 107 ? 8.461 -12.344 -6.176 1 97.69 107 ILE A N 1
ATOM 826 C CA . ILE A 1 107 ? 8.641 -11.125 -5.387 1 97.69 107 ILE A CA 1
ATOM 827 C C . ILE A 1 107 ? 8.398 -9.898 -6.266 1 97.69 107 ILE A C 1
ATOM 829 O O . ILE A 1 107 ? 9.297 -9.453 -6.98 1 97.69 107 ILE A O 1
ATOM 833 N N . PRO A 1 108 ? 7.254 -9.289 -6.117 1 98.12 108 PRO A N 1
ATOM 834 C CA . PRO A 1 108 ? 6.969 -8.078 -6.895 1 98.12 108 PRO A CA 1
ATOM 835 C C . PRO A 1 108 ? 7.672 -6.844 -6.34 1 98.12 108 PRO A C 1
ATOM 837 O O . PRO A 1 108 ? 7.66 -6.613 -5.129 1 98.12 108 PRO A O 1
ATOM 840 N N . LEU A 1 109 ? 8.242 -6.074 -7.203 1 96.88 109 LEU A N 1
ATOM 841 C CA . LEU A 1 109 ? 8.844 -4.785 -6.895 1 96.88 109 LEU A CA 1
ATOM 842 C C . LEU A 1 109 ? 8.5 -3.754 -7.965 1 96.88 109 LEU A C 1
ATOM 844 O O . LEU A 1 109 ? 8.461 -4.074 -9.156 1 96.88 109 LEU A O 1
ATOM 848 N N . ARG A 1 110 ? 8.312 -2.523 -7.52 1 95.25 110 ARG A N 1
ATOM 849 C CA . ARG A 1 110 ? 8.211 -1.427 -8.477 1 95.25 110 ARG A CA 1
ATOM 850 C C . ARG A 1 110 ? 9.594 -0.909 -8.859 1 95.25 110 ARG A C 1
ATOM 852 O O . ARG A 1 110 ? 10.555 -1.071 -8.109 1 95.25 110 ARG A O 1
ATOM 859 N N . PRO A 1 111 ? 9.68 -0.346 -10.062 1 93.94 111 PRO A N 1
ATOM 860 C CA . PRO A 1 111 ? 10.977 0.195 -10.461 1 93.94 111 PRO A CA 1
ATOM 861 C C . PRO A 1 111 ? 11.273 1.549 -9.82 1 93.94 111 PRO A C 1
ATOM 863 O O . PRO A 1 111 ? 11.5 2.535 -10.531 1 93.94 111 PRO A O 1
ATOM 866 N N . LYS A 1 112 ? 11.289 1.487 -8.531 1 88.56 112 LYS A N 1
ATOM 867 C CA . LYS A 1 112 ? 11.547 2.658 -7.699 1 88.56 112 LYS A CA 1
ATOM 868 C C . LYS A 1 112 ? 12.68 2.385 -6.707 1 88.56 112 LYS A C 1
ATOM 870 O O . LYS A 1 112 ? 12.867 1.247 -6.273 1 88.56 112 LYS A O 1
ATOM 875 N N . ARG A 1 113 ? 13.352 3.451 -6.359 1 84.38 113 ARG A N 1
ATOM 876 C CA . ARG A 1 113 ? 14.484 3.318 -5.453 1 84.38 113 ARG A CA 1
ATOM 877 C C . ARG A 1 113 ? 14.062 2.678 -4.133 1 84.38 113 ARG A C 1
ATOM 879 O O . ARG A 1 113 ? 14.742 1.789 -3.623 1 84.38 113 ARG A O 1
ATOM 886 N N . ARG A 1 114 ? 12.961 3.102 -3.611 1 85.31 114 ARG A N 1
ATOM 887 C CA . ARG A 1 114 ? 12.5 2.637 -2.309 1 85.31 114 ARG A CA 1
ATOM 888 C C . ARG A 1 114 ? 12.195 1.142 -2.338 1 85.31 114 ARG A C 1
ATOM 890 O O . ARG A 1 114 ? 12.367 0.448 -1.332 1 85.31 114 ARG A O 1
ATOM 897 N N . ASP A 1 115 ? 11.719 0.661 -3.439 1 92.56 115 ASP A N 1
ATOM 898 C CA . ASP A 1 115 ? 11.477 -0.769 -3.59 1 92.56 115 ASP A CA 1
ATOM 899 C C . ASP A 1 115 ? 12.781 -1.541 -3.75 1 92.56 115 ASP A C 1
ATOM 901 O O . ASP A 1 115 ? 12.984 -2.568 -3.1 1 92.56 115 ASP A O 1
ATOM 905 N N . LEU A 1 116 ? 13.68 -0.997 -4.559 1 92.88 116 LEU A N 1
ATOM 906 C CA . LEU A 1 116 ? 14.898 -1.708 -4.91 1 92.88 116 LEU A CA 1
ATOM 907 C C . LEU A 1 116 ? 15.852 -1.771 -3.717 1 92.88 116 LEU A C 1
ATOM 909 O O . LEU A 1 116 ? 16.688 -2.668 -3.635 1 92.88 116 LEU A O 1
ATOM 913 N N . LYS A 1 117 ? 15.672 -0.929 -2.809 1 90.5 117 LYS A N 1
ATOM 914 C CA . LYS A 1 117 ? 16.5 -0.909 -1.603 1 90.5 117 LYS A CA 1
ATOM 915 C C . LYS A 1 117 ? 16.266 -2.16 -0.759 1 90.5 117 LYS A C 1
ATOM 917 O O . LYS A 1 117 ? 17.078 -2.488 0.107 1 90.5 117 LYS A O 1
ATOM 922 N N . THR A 1 118 ? 15.203 -2.83 -0.999 1 91.38 118 THR A N 1
ATOM 923 C CA . THR A 1 118 ? 14.883 -4.012 -0.211 1 91.38 118 THR A CA 1
ATOM 924 C C . THR A 1 118 ? 15.617 -5.238 -0.746 1 91.38 118 THR A C 1
ATOM 926 O O . THR A 1 118 ? 15.648 -6.285 -0.095 1 91.38 118 THR A O 1
ATOM 929 N N . LEU A 1 119 ? 16.266 -5.168 -1.854 1 94.31 119 LEU A N 1
ATOM 930 C CA . LEU A 1 119 ? 16.797 -6.305 -2.598 1 94.31 119 LEU A CA 1
ATOM 931 C C . LEU A 1 119 ? 17.875 -7.023 -1.793 1 94.31 119 LEU A C 1
ATOM 933 O O . LEU A 1 119 ? 17.906 -8.25 -1.729 1 94.31 119 LEU A O 1
ATOM 937 N N . PRO A 1 120 ? 18.797 -6.27 -1.133 1 93.31 120 PRO A N 1
ATOM 938 C CA . PRO A 1 120 ? 19.812 -6.992 -0.369 1 93.31 120 PRO A CA 1
ATOM 939 C C . PRO A 1 120 ? 19.219 -7.906 0.699 1 93.31 120 PRO A C 1
ATOM 941 O O . PRO A 1 120 ? 19.625 -9.055 0.837 1 93.31 120 PRO A O 1
ATOM 944 N N . HIS A 1 121 ? 18.281 -7.383 1.358 1 91.12 121 HIS A N 1
ATOM 945 C CA . HIS A 1 121 ? 17.625 -8.18 2.389 1 91.12 121 HIS A CA 1
ATOM 946 C C . HIS A 1 121 ? 16.859 -9.352 1.776 1 91.12 121 HIS A C 1
ATOM 948 O O . HIS A 1 121 ? 16.844 -10.453 2.332 1 91.12 121 HIS A O 1
ATOM 954 N N . MET A 1 122 ? 16.219 -9.117 0.685 1 92.5 122 MET A N 1
ATOM 955 C CA . MET A 1 122 ? 15.461 -10.164 0.006 1 92.5 122 MET A CA 1
ATOM 956 C C . MET A 1 122 ? 16.391 -11.266 -0.489 1 92.5 122 MET A C 1
ATOM 958 O O . MET A 1 122 ? 16.062 -12.453 -0.377 1 92.5 122 MET A O 1
ATOM 962 N N . GLU A 1 123 ? 17.438 -10.836 -1.073 1 94.38 123 GLU A N 1
ATOM 963 C CA . GLU A 1 123 ? 18.438 -11.805 -1.531 1 94.38 123 GLU A CA 1
ATOM 964 C C . GLU A 1 123 ? 18.938 -12.68 -0.379 1 94.38 123 GLU A C 1
ATOM 966 O O . GLU A 1 123 ? 19.047 -13.898 -0.518 1 94.38 123 GLU A O 1
ATOM 971 N N . ASP A 1 124 ? 19.219 -12.055 0.744 1 94.19 124 ASP A N 1
ATOM 972 C CA . ASP A 1 124 ? 19.656 -12.781 1.933 1 94.19 124 ASP A CA 1
ATOM 973 C C . ASP A 1 124 ? 18.578 -13.766 2.396 1 94.19 124 ASP A C 1
ATOM 975 O O . ASP A 1 124 ? 18.891 -14.906 2.758 1 94.19 124 ASP A O 1
ATOM 979 N N . LEU A 1 125 ? 17.422 -13.328 2.379 1 93.25 125 LEU A N 1
ATOM 980 C CA . LEU A 1 125 ? 16.297 -14.156 2.801 1 93.25 125 LEU A CA 1
ATOM 981 C C . LEU A 1 125 ? 16.156 -15.375 1.892 1 93.25 125 LEU A C 1
ATOM 983 O O . LEU A 1 125 ? 16.016 -16.5 2.371 1 93.25 125 LEU A O 1
ATOM 987 N N . ILE A 1 126 ? 16.172 -15.172 0.615 1 94.38 126 ILE A N 1
ATOM 988 C CA . ILE A 1 126 ? 16.031 -16.25 -0.36 1 94.38 126 ILE A CA 1
ATOM 989 C C . ILE A 1 126 ? 17.172 -17.25 -0.19 1 94.38 126 ILE A C 1
ATOM 991 O O . ILE A 1 126 ? 16.938 -18.453 -0.137 1 94.38 126 ILE A O 1
ATOM 995 N N . THR A 1 127 ? 18.359 -16.719 -0.074 1 94.75 127 THR A N 1
ATOM 996 C CA . THR A 1 127 ? 19.531 -17.578 0.064 1 94.75 127 THR A CA 1
ATOM 997 C C . THR A 1 127 ? 19.438 -18.422 1.326 1 94.75 127 THR A C 1
ATOM 999 O O . THR A 1 127 ? 19.719 -19.625 1.291 1 94.75 127 THR A O 1
ATOM 1002 N N . THR A 1 128 ? 19.062 -17.844 2.369 1 94.88 128 THR A N 1
ATOM 1003 C CA . THR A 1 128 ? 18.922 -18.547 3.641 1 94.88 128 THR A CA 1
ATOM 1004 C C . THR A 1 128 ? 17.859 -19.625 3.551 1 94.88 128 THR A C 1
ATOM 1006 O O . THR A 1 128 ? 18.047 -20.75 4.031 1 94.88 128 THR A O 1
ATOM 1009 N N . CYS A 1 129 ? 16.766 -19.328 2.961 1 94.75 129 CYS A N 1
ATOM 1010 C CA . CYS A 1 129 ? 15.664 -20.281 2.857 1 94.75 129 CYS A CA 1
ATOM 1011 C C . CYS A 1 129 ? 16.031 -21.438 1.925 1 94.75 129 CYS A C 1
ATOM 1013 O O . CYS A 1 129 ? 15.609 -22.562 2.131 1 94.75 129 CYS A O 1
ATOM 1015 N N . LYS A 1 130 ? 16.859 -21.203 0.939 1 95.31 130 LYS A N 1
ATOM 1016 C CA . LYS A 1 130 ? 17.281 -22.234 0.001 1 95.31 130 LYS A CA 1
ATOM 1017 C C . LYS A 1 130 ? 18.188 -23.266 0.687 1 95.31 130 LYS A C 1
ATOM 1019 O O . LYS A 1 130 ? 18.359 -24.375 0.187 1 95.31 130 LYS A O 1
ATOM 1024 N N . MET A 1 131 ? 18.734 -22.906 1.787 1 95.44 131 MET A N 1
ATOM 1025 C CA . MET A 1 131 ? 19.5 -23.859 2.561 1 95.44 131 MET A CA 1
ATOM 1026 C C . MET A 1 131 ? 18.609 -24.969 3.117 1 95.44 131 MET A C 1
ATOM 1028 O O . MET A 1 131 ? 19.031 -26.109 3.252 1 95.44 131 MET A O 1
ATOM 1032 N N . VAL A 1 132 ? 17.453 -24.641 3.404 1 95.44 132 VAL A N 1
ATOM 1033 C CA . VAL A 1 132 ? 16.5 -25.578 3.969 1 95.44 132 VAL A CA 1
ATOM 1034 C C . VAL A 1 132 ? 15.602 -26.125 2.863 1 95.44 132 VAL A C 1
ATOM 1036 O O . VAL A 1 132 ? 15.039 -27.219 2.994 1 95.44 132 VAL A O 1
ATOM 1039 N N . ASN A 1 133 ? 15.414 -25.359 1.807 1 97.31 133 ASN A N 1
ATOM 1040 C CA . ASN A 1 133 ? 14.594 -25.703 0.653 1 97.31 133 ASN A CA 1
ATOM 1041 C C . ASN A 1 133 ? 15.328 -25.453 -0.658 1 97.31 133 ASN A C 1
ATOM 1043 O O . ASN A 1 133 ? 14.969 -24.562 -1.417 1 97.31 133 ASN A O 1
ATOM 1047 N N . PRO A 1 134 ? 16.219 -26.312 -0.985 1 96.19 134 PRO A N 1
ATOM 1048 C CA . PRO A 1 134 ? 17.094 -26.078 -2.135 1 96.19 134 PRO A CA 1
ATOM 1049 C C . PRO A 1 134 ? 16.344 -26.062 -3.461 1 96.19 134 PRO A C 1
ATOM 1051 O O . PRO A 1 134 ? 16.844 -25.547 -4.461 1 96.19 134 PRO A O 1
ATOM 1054 N N . SER A 1 135 ? 15.211 -26.594 -3.498 1 96.19 135 SER A N 1
ATOM 1055 C CA . SER A 1 135 ? 14.461 -26.688 -4.746 1 96.19 135 SER A CA 1
ATOM 1056 C C . SER A 1 135 ? 13.641 -25.422 -4.996 1 96.19 135 SER A C 1
ATOM 1058 O O . SER A 1 135 ? 13.008 -25.297 -6.047 1 96.19 135 SER A O 1
ATOM 1060 N N . LEU A 1 136 ? 13.664 -24.469 -4.09 1 97.31 136 LEU A N 1
ATOM 1061 C CA . LEU A 1 136 ? 12.898 -23.234 -4.227 1 97.31 136 LEU A CA 1
ATOM 1062 C C . LEU A 1 136 ? 13.336 -22.453 -5.461 1 97.31 136 LEU A C 1
ATOM 1064 O O . LEU A 1 136 ? 14.531 -22.172 -5.637 1 97.31 136 LEU A O 1
ATOM 1068 N N . ARG A 1 137 ? 12.406 -22.203 -6.305 1 97.25 137 ARG A N 1
ATOM 1069 C CA . ARG A 1 137 ? 12.625 -21.312 -7.441 1 97.25 137 ARG A CA 1
ATOM 1070 C C . ARG A 1 137 ? 12.055 -19.922 -7.172 1 97.25 137 ARG A C 1
ATOM 1072 O O . ARG A 1 137 ? 10.836 -19.75 -7.105 1 97.25 137 ARG A O 1
ATOM 1079 N N . ALA A 1 138 ? 12.922 -18.969 -7.047 1 96.94 138 ALA A N 1
ATOM 1080 C CA . ALA A 1 138 ? 12.492 -17.609 -6.695 1 96.94 138 ALA A CA 1
ATOM 1081 C C . ALA A 1 138 ? 12.836 -16.625 -7.801 1 96.94 138 ALA A C 1
ATOM 1083 O O . ALA A 1 138 ? 13.898 -16.734 -8.43 1 96.94 138 ALA A O 1
ATOM 1084 N N . ALA A 1 139 ? 11.945 -15.672 -8.047 1 97.44 139 ALA A N 1
ATOM 1085 C CA . ALA A 1 139 ? 12.211 -14.617 -9.016 1 97.44 139 ALA A CA 1
ATOM 1086 C C . ALA A 1 139 ? 11.539 -13.312 -8.609 1 97.44 139 ALA A C 1
ATOM 1088 O O . ALA A 1 139 ? 10.523 -13.32 -7.91 1 97.44 139 ALA A O 1
ATOM 1089 N N . VAL A 1 140 ? 12.117 -12.258 -9.047 1 97.81 140 VAL A N 1
ATOM 1090 C CA . VAL A 1 140 ? 11.531 -10.93 -8.938 1 97.81 140 VAL A CA 1
ATOM 1091 C C . VAL A 1 140 ? 10.719 -10.617 -10.188 1 97.81 140 VAL A C 1
ATOM 1093 O O . VAL A 1 140 ? 11.078 -11.031 -11.289 1 97.81 140 VAL A O 1
ATOM 1096 N N . VAL A 1 141 ? 9.625 -9.93 -10 1 98.56 141 VAL A N 1
ATOM 1097 C CA . VAL A 1 141 ? 8.859 -9.375 -11.117 1 98.56 141 VAL A CA 1
ATOM 1098 C C . VAL A 1 141 ? 8.664 -7.879 -10.914 1 98.56 141 VAL A C 1
ATOM 1100 O O . VAL A 1 141 ? 8.305 -7.438 -9.82 1 98.56 141 VAL A O 1
ATOM 1103 N N . LEU A 1 142 ? 8.938 -7.082 -11.969 1 98.25 142 LEU A N 1
ATOM 1104 C CA . LEU A 1 142 ? 8.68 -5.648 -11.883 1 98.25 142 LEU A CA 1
ATOM 1105 C C . LEU A 1 142 ? 7.211 -5.344 -12.172 1 98.25 142 LEU A C 1
ATOM 1107 O O . LEU A 1 142 ? 6.648 -5.84 -13.148 1 98.25 142 LEU A O 1
ATOM 1111 N N . THR A 1 143 ? 6.684 -4.582 -11.227 1 97.88 143 THR A N 1
ATOM 1112 C CA . THR A 1 143 ? 5.258 -4.293 -11.328 1 97.88 143 THR A CA 1
ATOM 1113 C C . THR A 1 143 ? 5.012 -2.789 -11.414 1 97.88 143 THR A C 1
ATOM 1115 O O . THR A 1 143 ? 5.895 -1.993 -11.078 1 97.88 143 THR A O 1
ATOM 1118 N N . GLN A 1 144 ? 3.803 -2.438 -11.898 1 94.31 144 GLN A N 1
ATOM 1119 C CA . GLN A 1 144 ? 3.363 -1.049 -11.977 1 94.31 144 GLN A CA 1
ATOM 1120 C C . GLN A 1 144 ? 4.402 -0.18 -12.672 1 94.31 144 GLN A C 1
ATOM 1122 O O . GLN A 1 144 ? 4.734 0.908 -12.195 1 94.31 144 GLN A O 1
ATOM 1127 N N . CYS A 1 145 ? 4.957 -0.665 -13.727 1 95.12 145 CYS A N 1
ATOM 1128 C CA . CYS A 1 145 ? 5.949 0.06 -14.508 1 95.12 145 CYS A CA 1
ATOM 1129 C C . CYS A 1 145 ? 5.309 1.205 -15.281 1 95.12 145 CYS A C 1
ATOM 1131 O O . CYS A 1 145 ? 4.137 1.125 -15.664 1 95.12 145 CYS A O 1
ATOM 1133 N N . PRO A 1 146 ? 6.07 2.275 -15.445 1 88.31 146 PRO A N 1
ATOM 1134 C CA . PRO A 1 146 ? 5.547 3.338 -16.312 1 88.31 146 PRO A CA 1
ATOM 1135 C C . PRO A 1 146 ? 5.426 2.906 -17.766 1 88.31 146 PRO A C 1
ATOM 1137 O O . PRO A 1 146 ? 6.301 2.203 -18.281 1 88.31 146 PRO A O 1
ATOM 1140 N N . ALA A 1 147 ? 4.348 3.385 -18.375 1 86.88 147 ALA A N 1
ATOM 1141 C CA . ALA A 1 147 ? 4.062 2.922 -19.734 1 86.88 147 ALA A CA 1
ATOM 1142 C C . ALA A 1 147 ? 4.711 3.83 -20.766 1 86.88 147 ALA A C 1
ATOM 1144 O O . ALA A 1 147 ? 4.852 3.451 -21.938 1 86.88 147 ALA A O 1
ATOM 1145 N N . LEU A 1 148 ? 5.152 4.953 -20.375 1 84.06 148 LEU A N 1
ATOM 1146 C CA . LEU A 1 148 ? 5.688 5.918 -21.328 1 84.06 148 LEU A CA 1
ATOM 1147 C C . LEU A 1 148 ? 7.02 5.441 -21.891 1 84.06 148 LEU A C 1
ATOM 1149 O O . LEU A 1 148 ? 7.879 4.953 -21.156 1 84.06 148 LEU A O 1
ATOM 1153 N N . PRO A 1 149 ? 7.199 5.613 -23.156 1 85.69 149 PRO A N 1
ATOM 1154 C CA . PRO A 1 149 ? 8.406 5.125 -23.828 1 85.69 149 PRO A CA 1
ATOM 1155 C C . PRO A 1 149 ? 9.688 5.711 -23.234 1 85.69 149 PRO A C 1
ATOM 1157 O O . PRO A 1 149 ? 10.703 5.023 -23.141 1 85.69 149 PRO A O 1
ATOM 1160 N N . ASN A 1 150 ? 9.617 6.961 -22.828 1 85.31 150 ASN A N 1
ATOM 1161 C CA . ASN A 1 150 ? 10.82 7.605 -22.312 1 85.31 150 ASN A CA 1
ATOM 1162 C C . ASN A 1 150 ? 11.18 7.078 -20.922 1 85.31 150 ASN A C 1
ATOM 1164 O O . ASN A 1 150 ? 12.211 7.445 -20.359 1 85.31 150 ASN A O 1
ATOM 1168 N N . GLN A 1 151 ? 10.367 6.16 -20.406 1 86.44 151 GLN A N 1
ATOM 1169 C CA . GLN A 1 151 ? 10.609 5.617 -19.078 1 86.44 151 GLN A CA 1
ATOM 1170 C C . GLN A 1 151 ? 11.102 4.176 -19.141 1 86.44 151 GLN A C 1
ATOM 1172 O O . GLN A 1 151 ? 11.297 3.527 -18.109 1 86.44 151 GLN A O 1
ATOM 1177 N N . VAL A 1 152 ? 11.312 3.74 -20.344 1 91 152 VAL A N 1
ATOM 1178 C CA . VAL A 1 152 ? 11.766 2.367 -20.547 1 91 152 VAL A CA 1
ATOM 1179 C C . VAL A 1 152 ? 13.109 2.154 -19.859 1 91 152 VAL A C 1
ATOM 1181 O O . VAL A 1 152 ? 13.367 1.082 -19.312 1 91 152 VAL A O 1
ATOM 1184 N N . LYS A 1 153 ? 13.938 3.119 -19.906 1 92 153 LYS A N 1
ATOM 1185 C CA . LYS A 1 153 ? 15.266 3.033 -19.297 1 92 153 LYS A CA 1
ATOM 1186 C C . LYS A 1 153 ? 15.172 2.723 -17.812 1 92 153 LYS A C 1
ATOM 1188 O O . LYS A 1 153 ? 15.984 1.971 -17.266 1 92 153 LYS A O 1
ATOM 1193 N N . ARG A 1 154 ? 14.227 3.268 -17.156 1 90.56 154 ARG A N 1
ATOM 1194 C CA . ARG A 1 154 ? 13.992 3.037 -15.727 1 90.56 154 ARG A CA 1
ATOM 1195 C C . ARG A 1 154 ? 13.734 1.561 -15.445 1 90.56 154 ARG A C 1
ATOM 1197 O O . ARG A 1 154 ? 14.219 1.019 -14.453 1 90.56 154 ARG A O 1
ATOM 1204 N N . ILE A 1 155 ? 12.992 0.957 -16.281 1 95.12 155 ILE A N 1
ATOM 1205 C CA . ILE A 1 155 ? 12.641 -0.451 -16.141 1 95.12 155 ILE A CA 1
ATOM 1206 C C . ILE A 1 155 ? 13.875 -1.32 -16.344 1 95.12 155 ILE A C 1
ATOM 1208 O O . ILE A 1 155 ? 14.156 -2.215 -15.547 1 95.12 155 ILE A O 1
ATOM 1212 N N . LEU A 1 156 ? 14.617 -1.029 -17.375 1 96.06 156 LEU A N 1
ATOM 1213 C CA . LEU A 1 156 ? 15.812 -1.799 -17.672 1 96.06 156 LEU A CA 1
ATOM 1214 C C . LEU A 1 156 ? 16.844 -1.673 -16.562 1 96.06 156 LEU A C 1
ATOM 1216 O O . LEU A 1 156 ? 17.453 -2.666 -16.156 1 96.06 156 LEU A O 1
ATOM 1220 N N . GLU A 1 157 ? 16.984 -0.531 -16.078 1 95.38 157 GLU A N 1
ATOM 1221 C CA . GLU A 1 157 ? 17.922 -0.297 -14.977 1 95.38 157 GLU A CA 1
ATOM 1222 C C . GLU A 1 157 ? 17.484 -1.046 -13.719 1 95.38 157 GLU A C 1
ATOM 1224 O O . GLU A 1 157 ? 18.328 -1.612 -13.016 1 95.38 157 GLU A O 1
ATOM 1229 N N . ALA A 1 158 ? 16.25 -0.988 -13.438 1 95.56 158 ALA A N 1
ATOM 1230 C CA . ALA A 1 158 ? 15.742 -1.715 -12.281 1 95.56 158 ALA A CA 1
ATOM 1231 C C . ALA A 1 158 ? 16 -3.213 -12.414 1 95.56 158 ALA A C 1
ATOM 1233 O O . ALA A 1 158 ? 16.391 -3.867 -11.438 1 95.56 158 ALA A O 1
ATOM 1234 N N . LYS A 1 159 ? 15.781 -3.773 -13.625 1 96.75 159 LYS A N 1
ATOM 1235 C CA . LYS A 1 159 ? 16.062 -5.188 -13.852 1 96.75 159 LYS A CA 1
ATOM 1236 C C . LYS A 1 159 ? 17.531 -5.5 -13.641 1 96.75 159 LYS A C 1
ATOM 1238 O O . LYS A 1 159 ? 17.875 -6.539 -13.078 1 96.75 159 LYS A O 1
ATOM 1243 N N . GLU A 1 160 ? 18.344 -4.602 -14.086 1 96.38 160 GLU A N 1
ATOM 1244 C CA . GLU A 1 160 ? 19.797 -4.773 -13.914 1 96.38 160 GLU A CA 1
ATOM 1245 C C . GLU A 1 160 ? 20.172 -4.77 -12.438 1 96.38 160 GLU A C 1
ATOM 1247 O O . GLU A 1 160 ? 21.016 -5.566 -12.008 1 96.38 160 GLU A O 1
ATOM 1252 N N . VAL A 1 161 ? 19.609 -3.869 -11.719 1 95.44 161 VAL A N 1
ATOM 1253 C CA . VAL A 1 161 ? 19.875 -3.801 -10.281 1 95.44 161 VAL A CA 1
ATOM 1254 C C . VAL A 1 161 ? 19.453 -5.109 -9.617 1 95.44 161 VAL A C 1
ATOM 1256 O O . VAL A 1 161 ? 20.203 -5.668 -8.812 1 95.44 161 VAL A O 1
ATOM 1259 N N . CYS A 1 162 ? 18.297 -5.609 -9.945 1 94.88 162 CYS A N 1
ATOM 1260 C CA . CYS A 1 162 ? 17.828 -6.875 -9.391 1 94.88 162 CYS A CA 1
ATOM 1261 C C . CYS A 1 162 ? 18.812 -8.008 -9.711 1 94.88 162 CYS A C 1
ATOM 1263 O O . CYS A 1 162 ? 19.203 -8.758 -8.82 1 94.88 162 CYS A O 1
ATOM 1265 N N . SER A 1 163 ? 19.203 -8.07 -10.961 1 94.19 163 SER A N 1
ATOM 1266 C CA . SER A 1 163 ? 20.094 -9.141 -11.406 1 94.19 163 SER A CA 1
ATOM 1267 C C . SER A 1 163 ? 21.453 -9.047 -10.711 1 94.19 163 SER A C 1
ATOM 1269 O O . SER A 1 163 ? 22.078 -10.07 -10.438 1 94.19 163 SER A O 1
ATOM 1271 N N . SER A 1 164 ? 21.812 -7.906 -10.414 1 94.12 164 SER A N 1
ATOM 1272 C CA . SER A 1 164 ? 23.125 -7.707 -9.805 1 94.12 164 SER A CA 1
ATOM 1273 C C . SER A 1 164 ? 23.156 -8.273 -8.391 1 94.12 164 SER A C 1
ATOM 1275 O O . SER A 1 164 ? 24.234 -8.617 -7.879 1 94.12 164 SER A O 1
ATOM 1277 N N . PHE A 1 165 ? 22.078 -8.414 -7.773 1 91.25 165 PHE A N 1
ATOM 1278 C CA . PHE A 1 165 ? 22.016 -8.984 -6.43 1 91.25 165 PHE A CA 1
ATOM 1279 C C . PHE A 1 165 ? 21.891 -10.5 -6.492 1 91.25 165 PHE A C 1
ATOM 1281 O O . PHE A 1 165 ? 21.812 -11.164 -5.457 1 91.25 165 PHE A O 1
ATOM 1288 N N . GLY A 1 166 ? 21.812 -11.039 -7.734 1 87.38 166 GLY A N 1
ATOM 1289 C CA . GLY A 1 166 ? 21.797 -12.492 -7.895 1 87.38 166 GLY A CA 1
ATOM 1290 C C . GLY A 1 166 ? 20.406 -13.086 -7.859 1 87.38 166 GLY A C 1
ATOM 1291 O O . GLY A 1 166 ? 20.25 -14.305 -7.715 1 87.38 166 GLY A O 1
ATOM 1292 N N . VAL A 1 167 ? 19.453 -12.297 -7.922 1 88.88 167 VAL A N 1
ATOM 1293 C CA . VAL A 1 167 ? 18.078 -12.805 -7.941 1 88.88 167 VAL A CA 1
ATOM 1294 C C . VAL A 1 167 ? 17.578 -12.875 -9.383 1 88.88 167 VAL A C 1
ATOM 1296 O O . VAL A 1 167 ? 17.859 -11.992 -10.188 1 88.88 167 VAL A O 1
ATOM 1299 N N . ASP A 1 168 ? 16.906 -13.945 -9.703 1 93.62 168 ASP A N 1
ATOM 1300 C CA . ASP A 1 168 ? 16.281 -14.031 -11.023 1 93.62 168 ASP A CA 1
ATOM 1301 C C . ASP A 1 168 ? 15.211 -12.961 -11.195 1 93.62 168 ASP A C 1
ATOM 1303 O O . ASP A 1 168 ? 14.5 -12.625 -10.25 1 93.62 168 ASP A O 1
ATOM 1307 N N . VAL A 1 169 ? 15.141 -12.453 -12.422 1 96.94 169 VAL A N 1
ATOM 1308 C CA . VAL A 1 169 ? 14.133 -11.445 -12.734 1 96.94 169 VAL A CA 1
ATOM 1309 C C . VAL A 1 169 ? 13.344 -11.859 -13.969 1 96.94 169 VAL A C 1
ATOM 1311 O O . VAL A 1 169 ? 13.922 -12.219 -14.992 1 96.94 169 VAL A O 1
ATOM 1314 N N . LEU A 1 170 ? 12.062 -11.82 -13.82 1 98.19 170 LEU A N 1
ATOM 1315 C CA . LEU A 1 170 ? 11.234 -12.148 -14.977 1 98.19 170 LEU A CA 1
ATOM 1316 C C . LEU A 1 170 ? 11.391 -11.109 -16.078 1 98.19 170 LEU A C 1
ATOM 1318 O O . LEU A 1 170 ? 11.609 -9.93 -15.789 1 98.19 170 LEU A O 1
ATOM 1322 N N . ASN A 1 171 ? 11.195 -11.594 -17.312 1 97.5 171 ASN A N 1
ATOM 1323 C CA . ASN A 1 171 ? 11.117 -10.664 -18.438 1 97.5 171 ASN A CA 1
ATOM 1324 C C . ASN A 1 171 ? 9.789 -9.906 -18.453 1 97.5 171 ASN A C 1
ATOM 1326 O O . ASN A 1 171 ? 9.758 -8.703 -18.734 1 97.5 171 ASN A O 1
ATOM 1330 N N . SER A 1 172 ? 8.75 -10.625 -18.172 1 98.44 172 SER A N 1
ATOM 1331 C CA . SER A 1 172 ? 7.41 -10.047 -18.172 1 98.44 172 SER A CA 1
ATOM 1332 C C . SER A 1 172 ? 7.223 -9.086 -17 1 98.44 172 SER A C 1
ATOM 1334 O O . SER A 1 172 ? 7.793 -9.289 -15.93 1 98.44 172 SER A O 1
ATOM 1336 N N . ILE A 1 173 ? 6.469 -8.016 -17.188 1 98.38 173 ILE A N 1
ATOM 1337 C CA . ILE A 1 173 ? 6.215 -6.977 -16.203 1 98.38 173 ILE A CA 1
ATOM 1338 C C . ILE A 1 173 ? 4.742 -6.562 -16.25 1 98.38 173 ILE A C 1
ATOM 1340 O O . ILE A 1 173 ? 4.012 -6.969 -17.156 1 98.38 173 ILE A O 1
ATOM 1344 N N . THR A 1 174 ? 4.309 -5.867 -15.258 1 98.12 174 THR A N 1
ATOM 1345 C CA . THR A 1 174 ? 3.031 -5.168 -15.383 1 98.12 174 THR A CA 1
ATOM 1346 C C . THR A 1 174 ? 3.246 -3.66 -15.461 1 98.12 174 THR A C 1
ATOM 1348 O O . THR A 1 174 ? 4.242 -3.145 -14.953 1 98.12 174 THR A O 1
ATOM 1351 N N . TYR A 1 175 ? 2.318 -3.035 -16.094 1 95.25 175 TYR A N 1
ATOM 1352 C CA . TYR A 1 175 ? 2.283 -1.577 -16.109 1 95.25 175 TYR A CA 1
ATOM 1353 C C . TYR A 1 175 ? 1.242 -1.037 -15.141 1 95.25 175 TYR A C 1
ATOM 1355 O O . TYR A 1 175 ? 0.357 -1.772 -14.703 1 95.25 175 TYR A O 1
ATOM 1363 N N . GLY A 1 176 ? 1.513 0.18 -14.742 1 90.56 176 GLY A N 1
ATOM 1364 C CA . GLY A 1 176 ? 0.471 0.834 -13.969 1 90.56 176 GLY A CA 1
ATOM 1365 C C . GLY A 1 176 ? -0.782 1.119 -14.773 1 90.56 176 GLY A C 1
ATOM 1366 O O . GLY A 1 176 ? -0.773 1.972 -15.664 1 90.56 176 GLY A O 1
ATOM 1367 N N . ARG A 1 177 ? -1.864 0.31 -14.508 1 88.69 177 ARG A N 1
ATOM 1368 C CA . ARG A 1 177 ? -3.117 0.485 -15.234 1 88.69 177 ARG A CA 1
ATOM 1369 C C . ARG A 1 177 ? -4.309 0.476 -14.281 1 88.69 177 ARG A C 1
ATOM 1371 O O . ARG A 1 177 ? -4.34 -0.302 -13.328 1 88.69 177 ARG A O 1
ATOM 1378 N N . ASN A 1 178 ? -5.34 1.246 -14.531 1 83.75 178 ASN A N 1
ATOM 1379 C CA . ASN A 1 178 ? -6.516 1.369 -13.672 1 83.75 178 ASN A CA 1
ATOM 1380 C C . ASN A 1 178 ? -7.332 0.078 -13.648 1 83.75 178 ASN A C 1
ATOM 1382 O O . ASN A 1 178 ? -8.016 -0.212 -12.664 1 83.75 178 ASN A O 1
ATOM 1386 N N . VAL A 1 179 ? -7.176 -0.678 -14.703 1 92.19 179 VAL A N 1
ATOM 1387 C CA . VAL A 1 179 ? -7.992 -1.883 -14.836 1 92.19 179 VAL A CA 1
ATOM 1388 C C . VAL A 1 179 ? -7.656 -2.857 -13.711 1 92.19 179 VAL A C 1
ATOM 1390 O O . VAL A 1 179 ? -8.5 -3.654 -13.297 1 92.19 179 VAL A O 1
ATOM 1393 N N . TYR A 1 180 ? -6.445 -2.801 -13.172 1 93.69 180 TYR A N 1
ATOM 1394 C CA . TYR A 1 180 ? -6.09 -3.646 -12.039 1 93.69 180 TYR A CA 1
ATOM 1395 C C . TYR A 1 180 ? -6.938 -3.312 -10.82 1 93.69 180 TYR A C 1
ATOM 1397 O O . TYR A 1 180 ? -7.477 -4.211 -10.164 1 93.69 180 TYR A O 1
ATOM 1405 N N . ASP A 1 181 ? -7.102 -2.068 -10.555 1 87.31 181 ASP A N 1
ATOM 1406 C CA . ASP A 1 181 ? -7.93 -1.627 -9.438 1 87.31 181 ASP A CA 1
ATOM 1407 C C . ASP A 1 181 ? -9.406 -1.944 -9.688 1 87.31 181 ASP A C 1
ATOM 1409 O O . ASP A 1 181 ? -10.109 -2.4 -8.781 1 87.31 181 ASP A O 1
ATOM 1413 N N . ASP A 1 182 ? -9.859 -1.706 -10.898 1 87.56 182 ASP A N 1
ATOM 1414 C CA . ASP A 1 182 ? -11.258 -1.926 -11.25 1 87.56 182 ASP A CA 1
ATOM 1415 C C . ASP A 1 182 ? -11.641 -3.395 -11.086 1 87.56 182 ASP A C 1
ATOM 1417 O O . ASP A 1 182 ? -12.711 -3.705 -10.555 1 87.56 182 ASP A O 1
ATOM 1421 N N . SER A 1 183 ? -10.773 -4.219 -11.562 1 94.69 183 SER A N 1
ATOM 1422 C CA . SER A 1 183 ? -11.062 -5.648 -11.477 1 94.69 183 SER A CA 1
ATOM 1423 C C . SER A 1 183 ? -11.039 -6.129 -10.031 1 94.69 183 SER A C 1
ATOM 1425 O O . SER A 1 183 ? -11.891 -6.918 -9.617 1 94.69 183 SER A O 1
ATOM 1427 N N . GLU A 1 184 ? -10.078 -5.648 -9.266 1 93.12 184 GLU A N 1
ATOM 1428 C CA . GLU A 1 184 ? -9.953 -6.051 -7.871 1 93.12 184 GLU A CA 1
ATOM 1429 C C . GLU A 1 184 ? -11.203 -5.688 -7.074 1 93.12 184 GLU A C 1
ATOM 1431 O O . GLU A 1 184 ? -11.688 -6.484 -6.27 1 93.12 184 GLU A O 1
ATOM 1436 N N . GLU A 1 185 ? -11.727 -4.566 -7.316 1 86.88 185 GLU A N 1
ATOM 1437 C CA . GLU A 1 185 ? -12.898 -4.082 -6.59 1 86.88 185 GLU A CA 1
ATOM 1438 C C . GLU A 1 185 ? -14.117 -4.945 -6.871 1 86.88 185 GLU A C 1
ATOM 1440 O O . GLU A 1 185 ? -15.023 -5.043 -6.039 1 86.88 185 GLU A O 1
ATOM 1445 N N . LYS A 1 186 ? -14.102 -5.641 -7.961 1 92.88 186 LYS A N 1
ATOM 1446 C CA . LYS A 1 186 ? -15.258 -6.426 -8.383 1 92.88 186 LYS A CA 1
ATOM 1447 C C . LYS A 1 186 ? -15.031 -7.914 -8.133 1 92.88 186 LYS A C 1
ATOM 1449 O O . LYS A 1 186 ? -15.82 -8.75 -8.578 1 92.88 186 LYS A O 1
ATOM 1454 N N . GLY A 1 187 ? -13.914 -8.266 -7.48 1 96.06 187 GLY A N 1
ATOM 1455 C CA . GLY A 1 187 ? -13.594 -9.664 -7.266 1 96.06 187 GLY A CA 1
ATOM 1456 C C . GLY A 1 187 ? -13.203 -10.391 -8.539 1 96.06 187 GLY A C 1
ATOM 1457 O O . GLY A 1 187 ? -13.32 -11.609 -8.625 1 96.06 187 GLY A O 1
ATOM 1458 N N . LEU A 1 188 ? -12.805 -9.578 -9.578 1 97.44 188 LEU A N 1
ATOM 1459 C CA . LEU A 1 188 ? -12.445 -10.133 -10.875 1 97.44 188 LEU A CA 1
ATOM 1460 C C . LEU A 1 188 ? -10.938 -10.086 -11.094 1 97.44 188 LEU A C 1
ATOM 1462 O O . LEU A 1 188 ? -10.227 -9.344 -10.398 1 97.44 188 LEU A O 1
ATOM 1466 N N . SER A 1 189 ? -10.461 -10.914 -11.953 1 97.94 189 SER A N 1
ATOM 1467 C CA . SER A 1 189 ? -9.141 -10.773 -12.555 1 97.94 189 SER A CA 1
ATOM 1468 C C . SER A 1 189 ? -9.195 -9.875 -13.789 1 97.94 189 SER A C 1
ATOM 1470 O O . SER A 1 189 ? -10.25 -9.727 -14.414 1 97.94 189 SER A O 1
ATOM 1472 N N . VAL A 1 190 ? -8.062 -9.312 -14.109 1 98 190 VAL A N 1
ATOM 1473 C CA . VAL A 1 190 ? -7.977 -8.547 -15.344 1 98 190 VAL A CA 1
ATOM 1474 C C . VAL A 1 190 ? -8.234 -9.461 -16.531 1 98 190 VAL A C 1
ATOM 1476 O O . VAL A 1 190 ? -8.703 -9.016 -17.594 1 98 190 VAL A O 1
ATOM 1479 N N . MET A 1 191 ? -8.07 -10.742 -16.422 1 97.81 191 MET A N 1
ATOM 1480 C CA . MET A 1 191 ? -8.312 -11.727 -17.469 1 97.81 191 MET A CA 1
ATOM 1481 C C . MET A 1 191 ? -9.805 -11.969 -17.641 1 97.81 191 MET A C 1
ATOM 1483 O O . MET A 1 191 ? -10.234 -12.539 -18.656 1 97.81 191 MET A O 1
ATOM 1487 N N . GLU A 1 192 ? -10.547 -11.578 -16.703 1 97.31 192 GLU A N 1
ATOM 1488 C CA . GLU A 1 192 ? -11.984 -11.781 -16.766 1 97.31 192 GLU A CA 1
ATOM 1489 C C . GLU A 1 192 ? -12.703 -10.5 -17.172 1 97.31 192 GLU A C 1
ATOM 1491 O O . GLU A 1 192 ? -13.68 -10.547 -17.938 1 97.31 192 GLU A O 1
ATOM 1496 N N . ILE A 1 193 ? -12.234 -9.352 -16.766 1 96.25 193 ILE A N 1
ATOM 1497 C CA . ILE A 1 193 ? -12.898 -8.086 -17.078 1 96.25 193 ILE A CA 1
ATOM 1498 C C . ILE A 1 193 ? -12.547 -7.664 -18.5 1 96.25 193 ILE A C 1
ATOM 1500 O O . ILE A 1 193 ? -13.398 -7.156 -19.234 1 96.25 193 ILE A O 1
ATOM 1504 N N . GLU A 1 194 ? -11.32 -7.84 -18.906 1 97.5 194 GLU A N 1
ATOM 1505 C CA . GLU A 1 194 ? -10.836 -7.578 -20.25 1 97.5 194 GLU A CA 1
ATOM 1506 C C . GLU A 1 194 ? -9.938 -8.711 -20.75 1 97.5 194 GLU A C 1
ATOM 1508 O O . GLU A 1 194 ? -8.711 -8.547 -20.828 1 97.5 194 GLU A O 1
ATOM 1513 N N . PRO A 1 195 ? -10.523 -9.773 -21.219 1 97.12 195 PRO A N 1
ATOM 1514 C CA . PRO A 1 195 ? -9.758 -10.977 -21.547 1 97.12 195 PRO A CA 1
ATOM 1515 C C . PRO A 1 195 ? -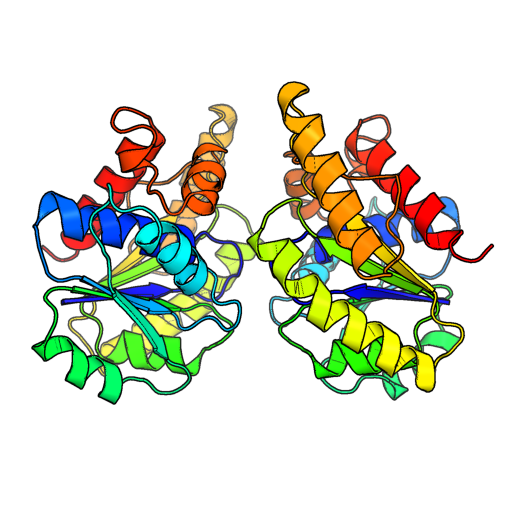8.711 -10.734 -22.641 1 97.12 195 PRO A C 1
ATOM 1517 O O . PRO A 1 195 ? -7.664 -11.383 -22.641 1 97.12 195 PRO A O 1
ATOM 1520 N N . ASP A 1 196 ? -8.961 -9.75 -23.516 1 97.62 196 ASP A N 1
ATOM 1521 C CA . ASP A 1 196 ? -8.039 -9.508 -24.625 1 97.62 196 ASP A CA 1
ATOM 1522 C C . ASP A 1 196 ? -7.25 -8.219 -24.406 1 97.62 196 ASP A C 1
ATOM 1524 O O . ASP A 1 196 ? -6.637 -7.699 -25.344 1 97.62 196 ASP A O 1
ATOM 1528 N N . GLY A 1 197 ? -7.305 -7.711 -23.219 1 97.56 197 GLY A N 1
ATOM 1529 C CA . GLY A 1 197 ? -6.633 -6.457 -22.906 1 97.56 197 GLY A CA 1
ATOM 1530 C C . GLY A 1 197 ? -5.156 -6.625 -22.609 1 97.56 197 GLY A C 1
ATOM 1531 O O . GLY A 1 197 ? -4.684 -7.746 -22.406 1 97.56 197 GLY A O 1
ATOM 1532 N N . LYS A 1 198 ? -4.461 -5.559 -22.5 1 97.38 198 LYS A N 1
ATOM 1533 C CA . LYS A 1 198 ? -3.02 -5.547 -22.266 1 97.38 198 LYS A CA 1
ATOM 1534 C C . LYS A 1 198 ? -2.693 -6.133 -20.891 1 97.38 198 LYS A C 1
ATOM 1536 O O . LYS A 1 198 ? -1.731 -6.891 -20.75 1 97.38 198 LYS A O 1
ATOM 1541 N N . SER A 1 199 ? -3.449 -5.801 -19.922 1 98.19 199 SER A N 1
ATOM 1542 C CA . SER A 1 199 ? -3.193 -6.277 -18.562 1 98.19 199 SER A CA 1
ATOM 1543 C C . SER A 1 199 ? -3.4 -7.785 -18.469 1 98.19 199 SER A C 1
ATOM 1545 O O . SER A 1 199 ? -2.68 -8.469 -17.734 1 98.19 199 SER A O 1
ATOM 1547 N N . ALA A 1 200 ? -4.41 -8.273 -19.188 1 98.44 200 ALA A N 1
ATOM 1548 C CA . ALA A 1 200 ? -4.605 -9.727 -19.25 1 98.44 200 ALA A CA 1
ATOM 1549 C C . ALA A 1 200 ? -3.379 -10.422 -19.828 1 98.44 200 ALA A C 1
ATOM 1551 O O . ALA A 1 200 ? -2.922 -11.438 -19.297 1 98.44 200 ALA A O 1
ATOM 1552 N N . GLU A 1 201 ? -2.9 -9.836 -20.875 1 98.38 201 GLU A N 1
ATOM 1553 C CA . GLU A 1 201 ? -1.708 -10.391 -21.5 1 98.38 201 GLU A CA 1
ATOM 1554 C C . GLU A 1 201 ? -0.508 -10.336 -20.562 1 98.38 201 GLU A C 1
ATOM 1556 O O . GLU A 1 201 ? 0.294 -11.273 -20.531 1 98.38 201 GLU A O 1
ATOM 1561 N N . GLU A 1 202 ? -0.353 -9.242 -19.812 1 98.5 202 GLU A N 1
ATOM 1562 C CA . GLU A 1 202 ? 0.723 -9.117 -18.844 1 98.5 202 GLU A CA 1
ATOM 1563 C C . GLU A 1 202 ? 0.679 -10.25 -17.812 1 98.5 202 GLU A C 1
ATOM 1565 O O . GLU A 1 202 ? 1.695 -10.891 -17.562 1 98.5 202 GLU A O 1
ATOM 1570 N N . ILE A 1 203 ? -0.484 -10.531 -17.281 1 98.62 203 ILE A N 1
ATOM 1571 C CA . ILE A 1 203 ? -0.652 -11.531 -16.234 1 98.62 203 ILE A CA 1
ATOM 1572 C C . ILE A 1 203 ? -0.384 -12.922 -16.797 1 98.62 203 ILE A C 1
ATOM 1574 O O . ILE A 1 203 ? 0.301 -13.734 -16.172 1 98.62 203 ILE A O 1
ATOM 1578 N N . ARG A 1 204 ? -0.9 -13.211 -17.984 1 98.25 204 ARG A N 1
ATOM 1579 C CA . ARG A 1 204 ? -0.663 -14.516 -18.609 1 98.25 204 ARG A CA 1
ATOM 1580 C C . ARG A 1 204 ? 0.826 -14.742 -18.844 1 98.25 204 ARG A C 1
ATOM 1582 O O . ARG A 1 204 ? 1.338 -15.836 -18.594 1 98.25 204 ARG A O 1
ATOM 1589 N N . ALA A 1 205 ? 1.455 -13.742 -19.328 1 98.62 205 ALA A N 1
ATOM 1590 C CA . ALA A 1 205 ? 2.887 -13.844 -19.594 1 98.62 205 ALA A CA 1
ATOM 1591 C C . ALA A 1 205 ? 3.67 -14.078 -18.297 1 98.62 205 ALA A C 1
ATOM 1593 O O . ALA A 1 205 ? 4.574 -14.914 -18.25 1 98.62 205 ALA A O 1
ATOM 1594 N N . ILE A 1 206 ? 3.35 -13.383 -17.234 1 98.69 206 ILE A N 1
ATOM 1595 C CA . ILE A 1 206 ? 4.016 -13.523 -15.938 1 98.69 206 ILE A CA 1
ATOM 1596 C C . ILE A 1 206 ? 3.766 -14.922 -15.375 1 98.69 206 ILE A C 1
ATOM 1598 O O . ILE A 1 206 ? 4.695 -15.586 -14.906 1 98.69 206 ILE A O 1
ATOM 1602 N N . ALA A 1 207 ? 2.484 -15.336 -15.445 1 98.12 207 ALA A N 1
ATOM 1603 C CA . ALA A 1 207 ? 2.135 -16.641 -14.922 1 98.12 207 ALA A CA 1
ATOM 1604 C C . ALA A 1 207 ? 2.922 -17.75 -15.625 1 98.12 207 ALA A C 1
ATOM 1606 O O . ALA A 1 207 ? 3.502 -18.625 -14.969 1 98.12 207 ALA A O 1
ATOM 1607 N N . LYS A 1 208 ? 2.955 -17.688 -16.938 1 97.06 208 LYS A N 1
ATOM 1608 C CA . LYS A 1 208 ? 3.664 -18.688 -17.719 1 97.06 208 LYS A CA 1
ATOM 1609 C C . LYS A 1 208 ? 5.152 -18.703 -17.391 1 97.06 208 LYS A C 1
ATOM 1611 O O . LYS A 1 208 ? 5.723 -19.75 -17.109 1 97.06 208 LYS A O 1
ATOM 1616 N N . GLU A 1 209 ? 5.719 -17.547 -17.406 1 98.06 209 GLU A N 1
ATOM 1617 C CA . GLU A 1 209 ? 7.148 -17.422 -17.141 1 98.06 209 GLU A CA 1
ATOM 1618 C C . GLU A 1 209 ? 7.477 -17.875 -15.711 1 98.06 209 GLU A C 1
ATOM 1620 O O . GLU A 1 209 ? 8.477 -18.562 -15.492 1 98.06 209 GLU A O 1
ATOM 1625 N N . PHE A 1 210 ? 6.68 -17.531 -14.781 1 97.69 210 PHE A N 1
ATOM 1626 C CA . PHE A 1 210 ? 6.852 -17.828 -13.359 1 97.69 210 PHE A CA 1
ATOM 1627 C C . PHE A 1 210 ? 6.773 -19.344 -13.117 1 97.69 210 PHE A C 1
ATOM 1629 O O . PHE A 1 210 ? 7.625 -19.906 -12.43 1 97.69 210 PHE A O 1
ATOM 1636 N N . LEU A 1 211 ? 5.793 -20 -13.703 1 95.12 211 LEU A N 1
ATOM 1637 C CA . LEU A 1 211 ? 5.57 -21.422 -13.484 1 95.12 211 LEU A CA 1
ATOM 1638 C C . LEU A 1 211 ? 6.621 -22.25 -14.211 1 95.12 211 LEU A C 1
ATOM 1640 O O . LEU A 1 211 ? 6.828 -23.422 -13.883 1 95.12 211 LEU A O 1
ATOM 1644 N N . GLU A 1 212 ? 7.289 -21.625 -15.133 1 93.38 212 GLU A N 1
ATOM 1645 C CA . GLU A 1 212 ? 8.297 -22.344 -15.898 1 93.38 212 GLU A CA 1
ATOM 1646 C C . GLU A 1 212 ? 9.695 -22.078 -15.359 1 93.38 212 GLU A C 1
ATOM 1648 O O . GLU A 1 212 ? 10.688 -22.516 -15.961 1 93.38 212 GLU A O 1
ATOM 1653 N N . LEU A 1 213 ? 9.695 -21.406 -14.266 1 89.19 213 LEU A N 1
ATOM 1654 C CA . LEU A 1 213 ? 11.008 -21.172 -13.664 1 89.19 213 LEU A CA 1
ATOM 1655 C C . LEU A 1 213 ? 11.727 -22.5 -13.406 1 89.19 213 LEU A C 1
ATOM 1657 O O . LEU A 1 213 ? 11.133 -23.422 -12.867 1 89.19 213 LEU A O 1
ATOM 1661 N N . GLY A 1 214 ? 12.992 -22.547 -13.633 1 74.19 214 GLY A N 1
ATOM 1662 C CA . GLY A 1 214 ? 13.852 -23.688 -13.328 1 74.19 214 GLY A CA 1
ATOM 1663 C C . GLY A 1 214 ? 13.664 -24.844 -14.281 1 74.19 214 GLY A C 1
ATOM 1664 O O . GLY A 1 214 ? 14.18 -25.938 -14.047 1 74.19 214 GLY A O 1
ATOM 1665 N N . VAL A 1 215 ? 12.805 -24.672 -15.297 1 68.19 215 VAL A N 1
ATOM 1666 C CA . VAL A 1 215 ? 12.633 -25.688 -16.328 1 68.19 215 VAL A CA 1
ATOM 1667 C C . VAL A 1 215 ? 13.586 -25.422 -17.484 1 68.19 215 VAL A C 1
ATOM 1669 O O . VAL A 1 215 ? 13.906 -24.281 -17.781 1 68.19 215 VAL A O 1
ATOM 1672 N N . MET B 1 1 ? 1.708 22.094 17.984 1 95.06 1 MET B N 1
ATOM 1673 C CA . MET B 1 1 ? 0.579 21.344 17.453 1 95.06 1 MET B CA 1
ATOM 1674 C C . MET B 1 1 ? 1.01 19.922 17.062 1 95.06 1 MET B C 1
ATOM 1676 O O . MET B 1 1 ? 2.1 19.734 16.516 1 95.06 1 MET B O 1
ATOM 1680 N N . ILE B 1 2 ? 0.266 18.906 17.406 1 98 2 ILE B N 1
ATOM 1681 C CA . ILE B 1 2 ? 0.514 17.531 17.016 1 98 2 ILE B CA 1
ATOM 1682 C C . ILE B 1 2 ? -0.546 17.078 16 1 98 2 ILE B C 1
ATOM 1684 O O . ILE B 1 2 ? -1.733 17.016 16.328 1 98 2 ILE B O 1
ATOM 1688 N N . LEU B 1 3 ? -0.081 16.781 14.812 1 98.38 3 LEU B N 1
ATOM 1689 C CA . LEU B 1 3 ? -0.952 16.391 13.711 1 98.38 3 LEU B CA 1
ATOM 1690 C C . LEU B 1 3 ? -0.732 14.922 13.344 1 98.38 3 LEU B C 1
ATOM 1692 O O . LEU B 1 3 ? 0.365 14.539 12.93 1 98.38 3 LEU B O 1
ATOM 1696 N N . LEU B 1 4 ? -1.751 14.164 13.5 1 98.38 4 LEU B N 1
ATOM 1697 C CA . LEU B 1 4 ? -1.685 12.766 13.086 1 98.38 4 LEU B CA 1
ATOM 1698 C C . LEU B 1 4 ? -2.225 12.586 11.672 1 98.38 4 LEU B C 1
ATOM 1700 O O . LEU B 1 4 ? -3.301 13.094 11.344 1 98.38 4 LEU B O 1
ATOM 1704 N N . VAL B 1 5 ? -1.432 11.977 10.805 1 98.5 5 VAL B N 1
ATOM 1705 C CA . VAL B 1 5 ? -1.941 11.375 9.57 1 98.5 5 VAL B CA 1
ATOM 1706 C C . VAL B 1 5 ? -1.91 9.859 9.688 1 98.5 5 VAL B C 1
ATOM 1708 O O . VAL B 1 5 ? -0.847 9.242 9.586 1 98.5 5 VAL B O 1
ATOM 1711 N N . GLY B 1 6 ? -3.055 9.305 9.969 1 96.62 6 GLY B N 1
ATOM 1712 C CA . GLY B 1 6 ? -3.068 7.887 10.305 1 96.62 6 GLY B CA 1
ATOM 1713 C C . GLY B 1 6 ? -4.289 7.16 9.773 1 96.62 6 GLY B C 1
ATOM 1714 O O . GLY B 1 6 ? -5.082 7.73 9.023 1 96.62 6 GLY B O 1
ATOM 1715 N N . GLY B 1 7 ? -4.348 5.887 10.125 1 93 7 GLY B N 1
ATOM 1716 C CA . GLY B 1 7 ? -5.434 5.008 9.719 1 93 7 GLY B CA 1
ATOM 1717 C C . GLY B 1 7 ? -5.008 3.559 9.578 1 93 7 GLY B C 1
ATOM 1718 O O . GLY B 1 7 ? -3.822 3.24 9.68 1 93 7 GLY B O 1
ATOM 1719 N N . GLU B 1 8 ? -5.977 2.787 9.336 1 86.31 8 GLU B N 1
ATOM 1720 C CA . GLU B 1 8 ? -5.754 1.344 9.359 1 86.31 8 GLU B CA 1
ATOM 1721 C C . GLU B 1 8 ? -5.398 0.817 7.977 1 86.31 8 GLU B C 1
ATOM 1723 O O . GLU B 1 8 ? -4.609 -0.122 7.844 1 86.31 8 GLU B O 1
ATOM 1728 N N . LYS B 1 9 ? -5.949 1.445 7.055 1 88.12 9 LYS B N 1
ATOM 1729 C CA . LYS B 1 9 ? -5.812 0.906 5.707 1 88.12 9 LYS B CA 1
ATOM 1730 C C . LYS B 1 9 ? -4.457 1.274 5.102 1 88.12 9 LYS B C 1
ATOM 1732 O O . LYS B 1 9 ? -4.02 2.42 5.207 1 88.12 9 LYS B O 1
ATOM 1737 N N . GLY B 1 10 ? -3.809 0.261 4.535 1 88.06 10 GLY B N 1
ATOM 1738 C CA . GLY B 1 10 ? -2.584 0.504 3.789 1 88.06 10 GLY B CA 1
ATOM 1739 C C . GLY B 1 10 ? -2.83 1.065 2.4 1 88.06 10 GLY B C 1
ATOM 1740 O O . GLY B 1 10 ? -3.836 0.743 1.765 1 88.06 10 GLY B O 1
ATOM 1741 N N . GLY B 1 11 ? -1.942 1.928 1.943 1 88.88 11 GLY B N 1
ATOM 1742 C CA . GLY B 1 11 ? -1.989 2.402 0.569 1 88.88 11 GLY B CA 1
ATOM 1743 C C . GLY B 1 11 ? -2.951 3.561 0.371 1 88.88 11 GLY B C 1
ATOM 1744 O O . GLY B 1 11 ? -3.143 4.031 -0.753 1 88.88 11 GLY B O 1
ATOM 1745 N N . SER B 1 12 ? -3.465 4.105 1.454 1 93.44 12 SER B N 1
ATOM 1746 C CA . SER B 1 12 ? -4.512 5.117 1.358 1 93.44 12 SER B CA 1
ATOM 1747 C C . SER B 1 12 ? -3.924 6.508 1.139 1 93.44 12 SER B C 1
ATOM 1749 O O . SER B 1 12 ? -4.656 7.461 0.875 1 93.44 12 SER B O 1
ATOM 1751 N N . GLY B 1 13 ? -2.609 6.66 1.32 1 95.12 13 GLY B N 1
ATOM 1752 C CA . GLY B 1 13 ? -1.982 7.949 1.07 1 95.12 13 GLY B CA 1
ATOM 1753 C C . GLY B 1 13 ? -1.526 8.648 2.338 1 95.12 13 GLY B C 1
ATOM 1754 O O . GLY B 1 13 ? -1.298 9.859 2.34 1 95.12 13 GLY B O 1
ATOM 1755 N N . LYS B 1 14 ? -1.374 7.945 3.402 1 96.94 14 LYS B N 1
ATOM 1756 C CA . LYS B 1 14 ? -0.967 8.516 4.684 1 96.94 14 LYS B CA 1
ATOM 1757 C C . LYS B 1 14 ? 0.393 9.203 4.57 1 96.94 14 LYS B C 1
ATOM 1759 O O . LYS B 1 14 ? 0.525 10.383 4.879 1 96.94 14 LYS B O 1
ATOM 1764 N N . SER B 1 15 ? 1.371 8.461 4.066 1 96.44 15 SER B N 1
ATOM 1765 C CA . SER B 1 15 ? 2.717 9.016 3.959 1 96.44 15 SER B CA 1
ATOM 1766 C C . SER B 1 15 ? 2.75 10.211 3.012 1 96.44 15 SER B C 1
ATOM 1768 O O . SER B 1 15 ? 3.346 11.242 3.326 1 96.44 15 SER B O 1
ATOM 1770 N N . CYS B 1 16 ? 2.057 10.055 1.908 1 96.75 16 CYS B N 1
ATOM 1771 C CA . CYS B 1 16 ? 1.996 11.141 0.928 1 96.75 16 CYS B CA 1
ATOM 1772 C C . CYS B 1 16 ? 1.443 12.414 1.553 1 96.75 16 CYS B C 1
ATOM 1774 O O . CYS B 1 16 ? 2.033 13.484 1.412 1 96.75 16 CYS B O 1
ATOM 1776 N N . LEU B 1 17 ? 0.382 12.289 2.277 1 98.38 17 LEU B N 1
ATOM 1777 C CA . LEU B 1 17 ? -0.262 13.445 2.883 1 98.38 17 LEU B CA 1
ATOM 1778 C C . LEU B 1 17 ? 0.602 14.023 3.998 1 98.38 17 LEU B C 1
ATOM 1780 O O . LEU B 1 17 ? 0.72 15.25 4.125 1 98.38 17 LEU B O 1
ATOM 1784 N N . ALA B 1 18 ? 1.182 13.18 4.824 1 98.56 18 ALA B N 1
ATOM 1785 C CA . ALA B 1 18 ? 2.049 13.641 5.902 1 98.56 18 ALA B CA 1
ATOM 1786 C C . ALA B 1 18 ? 3.215 14.461 5.352 1 98.56 18 ALA B C 1
ATOM 1788 O O . ALA B 1 18 ? 3.516 15.547 5.859 1 98.56 18 ALA B O 1
ATOM 1789 N N . GLN B 1 19 ? 3.799 13.984 4.293 1 98.31 19 GLN B N 1
ATOM 1790 C CA . GLN B 1 19 ? 4.945 14.641 3.67 1 98.31 19 GLN B CA 1
ATOM 1791 C C . GLN B 1 19 ? 4.551 15.992 3.076 1 98.31 19 GLN B C 1
ATOM 1793 O O . GLN B 1 19 ? 5.223 17 3.311 1 98.31 19 GLN B O 1
ATOM 1798 N N . ASN B 1 20 ? 3.48 15.992 2.334 1 98.56 20 ASN B N 1
ATOM 1799 C CA . ASN B 1 20 ? 3.031 17.234 1.706 1 98.56 20 ASN B CA 1
ATOM 1800 C C . ASN B 1 20 ? 2.586 18.266 2.746 1 98.56 20 ASN B C 1
ATOM 1802 O O . ASN B 1 20 ? 2.826 19.453 2.586 1 98.56 20 ASN B O 1
ATOM 1806 N N . LEU B 1 21 ? 1.981 17.797 3.799 1 98.19 21 LEU B N 1
ATOM 1807 C CA . LEU B 1 21 ? 1.584 18.688 4.887 1 98.19 21 LEU B CA 1
ATOM 1808 C C . LEU B 1 21 ? 2.805 19.312 5.559 1 98.19 21 LEU B C 1
ATOM 1810 O O . LEU B 1 21 ? 2.793 20.484 5.91 1 98.19 21 LEU B O 1
ATOM 1814 N N . ALA B 1 22 ? 3.814 18.5 5.738 1 98.19 22 ALA B N 1
ATOM 1815 C CA . ALA B 1 22 ? 5.047 19 6.348 1 98.19 22 ALA B CA 1
ATOM 1816 C C . ALA B 1 22 ? 5.648 20.125 5.527 1 98.19 22 ALA B C 1
ATOM 1818 O O . ALA B 1 22 ? 6.059 21.156 6.078 1 98.19 22 ALA B O 1
ATOM 1819 N N . VAL B 1 23 ? 5.656 19.938 4.215 1 97.75 23 VAL B N 1
ATOM 1820 C CA . VAL B 1 23 ? 6.203 20.969 3.34 1 97.75 23 VAL B CA 1
ATOM 1821 C C . VAL B 1 23 ? 5.32 22.219 3.396 1 97.75 23 VAL B C 1
ATOM 1823 O O . VAL B 1 23 ? 5.824 23.344 3.455 1 97.75 23 VAL B O 1
ATOM 1826 N N . TYR B 1 24 ? 4.043 22.016 3.371 1 97.5 24 TYR B N 1
ATOM 1827 C CA . TYR B 1 24 ? 3.105 23.125 3.459 1 97.5 24 TYR B CA 1
ATOM 1828 C C . TYR B 1 24 ? 3.371 23.969 4.703 1 97.5 24 TYR B C 1
ATOM 1830 O O . TYR B 1 24 ? 3.508 25.188 4.617 1 97.5 24 TYR B O 1
ATOM 1838 N N . LEU B 1 25 ? 3.488 23.312 5.836 1 96.44 25 LEU B N 1
ATOM 1839 C CA . LEU B 1 25 ? 3.66 24.016 7.105 1 96.44 25 LEU B CA 1
ATOM 1840 C C . LEU B 1 25 ? 5.039 24.672 7.188 1 96.44 25 LEU B C 1
ATOM 1842 O O . LEU B 1 25 ? 5.176 25.766 7.719 1 96.44 25 LEU B O 1
ATOM 1846 N N . ARG B 1 26 ? 6.016 23.938 6.66 1 94.56 26 ARG B N 1
ATOM 1847 C CA . ARG B 1 26 ? 7.375 24.469 6.672 1 94.56 26 ARG B CA 1
ATOM 1848 C C . ARG B 1 26 ? 7.492 25.703 5.797 1 94.56 26 ARG B C 1
ATOM 1850 O O . ARG B 1 26 ? 8.203 26.656 6.141 1 94.56 26 ARG B O 1
ATOM 1857 N N . THR B 1 27 ? 6.809 25.734 4.711 1 89.81 27 THR B N 1
ATOM 1858 C CA . THR B 1 27 ? 7.004 26.797 3.736 1 89.81 27 THR B CA 1
ATOM 1859 C C . THR B 1 27 ? 6.008 27.922 3.969 1 89.81 27 THR B C 1
ATOM 1861 O O . THR B 1 27 ? 6.344 29.109 3.793 1 89.81 27 THR B O 1
ATOM 1864 N N . GLN B 1 28 ? 4.859 27.656 4.371 1 85.19 28 GLN B N 1
ATOM 1865 C CA . GLN B 1 28 ? 3.83 28.672 4.527 1 85.19 28 GLN B CA 1
ATOM 1866 C C . GLN B 1 28 ? 3.945 29.375 5.883 1 85.19 28 GLN B C 1
ATOM 1868 O O . GLN B 1 28 ? 3.721 30.578 5.988 1 85.19 28 GLN B O 1
ATOM 1873 N N . PHE B 1 29 ? 4.371 28.625 6.875 1 84.31 29 PHE B N 1
ATOM 1874 C CA . PHE B 1 29 ? 4.352 29.219 8.211 1 84.31 29 PHE B CA 1
ATOM 1875 C C . PHE B 1 29 ? 5.766 29.328 8.766 1 84.31 29 PHE B C 1
ATOM 1877 O O . PHE B 1 29 ? 5.961 29.828 9.883 1 84.31 29 PHE B O 1
ATOM 1884 N N . HIS B 1 30 ? 6.703 28.891 8.008 1 84.62 30 HIS B N 1
ATOM 1885 C CA . HIS B 1 30 ? 8.109 28.938 8.383 1 84.62 30 HIS B CA 1
ATOM 1886 C C . HIS B 1 30 ? 8.328 28.344 9.781 1 84.62 30 HIS B C 1
ATOM 1888 O O . HIS B 1 30 ? 9.148 28.859 10.547 1 84.62 30 HIS B O 1
ATOM 1894 N N . GLY B 1 31 ? 7.449 27.422 10.125 1 85.44 31 GLY B N 1
ATOM 1895 C CA . GLY B 1 31 ? 7.531 26.781 11.43 1 85.44 31 GLY B CA 1
ATOM 1896 C C . GLY B 1 31 ? 8.539 25.656 11.484 1 85.44 31 GLY B C 1
ATOM 1897 O O . GLY B 1 31 ? 8.922 25.109 10.445 1 85.44 31 GLY B O 1
ATOM 1898 N N . GLU B 1 32 ? 8.953 25.391 12.703 1 95 32 GLU B N 1
ATOM 1899 C CA . GLU B 1 32 ? 9.766 24.188 12.922 1 95 32 GLU B CA 1
ATOM 1900 C C . GLU B 1 32 ? 8.914 22.922 12.891 1 95 32 GLU B C 1
ATOM 1902 O O . GLU B 1 32 ? 8.062 22.734 13.758 1 95 32 GLU B O 1
ATOM 1907 N N . VAL B 1 33 ? 9.195 22.125 11.852 1 97.5 33 VAL B N 1
ATOM 1908 C CA . VAL B 1 33 ? 8.375 20.938 11.617 1 97.5 33 VAL B CA 1
ATOM 1909 C C . VAL B 1 33 ? 9.211 19.688 11.852 1 97.5 33 VAL B C 1
ATOM 1911 O O . VAL B 1 33 ? 10.375 19.625 11.438 1 97.5 33 VAL B O 1
ATOM 1914 N N . LEU B 1 34 ? 8.641 18.75 12.594 1 98.25 34 LEU B N 1
ATOM 1915 C CA . LEU B 1 34 ? 9.227 17.422 12.727 1 98.25 34 LEU B CA 1
ATOM 1916 C C . LEU B 1 34 ? 8.273 16.359 12.203 1 98.25 34 LEU B C 1
ATOM 1918 O O . LEU B 1 34 ? 7.102 16.328 12.578 1 98.25 34 LEU B O 1
ATOM 1922 N N . LEU B 1 35 ? 8.797 15.555 11.289 1 98.44 35 LEU B N 1
ATOM 1923 C CA . LEU B 1 35 ? 8.062 14.367 10.859 1 98.44 35 LEU B CA 1
ATOM 1924 C C . LEU B 1 35 ? 8.398 13.164 11.742 1 98.44 35 LEU B C 1
ATOM 1926 O O . LEU B 1 35 ? 9.57 12.906 12.016 1 98.44 35 LEU B O 1
ATOM 1930 N N . VAL B 1 36 ? 7.363 12.523 12.203 1 98.38 36 VAL B N 1
ATOM 1931 C CA . VAL B 1 36 ? 7.527 11.289 12.969 1 98.38 36 VAL B CA 1
ATOM 1932 C C . VAL B 1 36 ? 7.039 10.102 12.141 1 98.38 36 VAL B C 1
ATOM 1934 O O . VAL B 1 36 ? 5.844 9.984 11.852 1 98.38 36 VAL B O 1
ATOM 1937 N N . ASP B 1 37 ? 7.93 9.258 11.766 1 97.31 37 ASP B N 1
ATOM 1938 C CA . ASP B 1 37 ? 7.645 8.078 10.961 1 97.31 37 ASP B CA 1
ATOM 1939 C C . ASP B 1 37 ? 7.445 6.848 11.836 1 97.31 37 ASP B C 1
ATOM 1941 O O . ASP B 1 37 ? 8.398 6.355 12.453 1 97.31 37 ASP B O 1
ATOM 1945 N N . CYS B 1 38 ? 6.184 6.34 11.828 1 95.75 38 CYS B N 1
ATOM 1946 C CA . CYS B 1 38 ? 5.867 5.191 12.664 1 95.75 38 CYS B CA 1
ATOM 1947 C C . CYS B 1 38 ? 5.695 3.932 11.828 1 95.75 38 CYS B C 1
ATOM 1949 O O . CYS B 1 38 ? 5.145 2.936 12.297 1 95.75 38 CYS B O 1
ATOM 1951 N N . ASP B 1 39 ? 6.016 3.982 10.633 1 89.25 39 ASP B N 1
ATOM 1952 C CA . ASP B 1 39 ? 5.848 2.854 9.727 1 89.25 39 ASP B CA 1
ATOM 1953 C C . ASP B 1 39 ? 7.16 2.094 9.547 1 89.25 39 ASP B C 1
ATOM 1955 O O . ASP B 1 39 ? 8.164 2.666 9.117 1 89.25 39 ASP B O 1
ATOM 1959 N N . PRO B 1 40 ? 7.09 0.815 9.75 1 84.88 40 PRO B N 1
ATOM 1960 C CA . PRO B 1 40 ? 8.305 0.015 9.594 1 84.88 40 PRO B CA 1
ATOM 1961 C C . PRO B 1 40 ? 8.859 0.047 8.172 1 84.88 40 PRO B C 1
ATOM 1963 O O . PRO B 1 40 ? 10.039 -0.243 7.953 1 84.88 40 PRO B O 1
ATOM 1966 N N . GLN B 1 41 ? 8.078 0.401 7.242 1 83.38 41 GLN B N 1
ATOM 1967 C CA . GLN B 1 41 ? 8.539 0.505 5.859 1 83.38 41 GLN B CA 1
ATOM 1968 C C . GLN B 1 41 ? 9.398 1.75 5.66 1 83.38 41 GLN B C 1
ATOM 1970 O O . GLN B 1 41 ? 10.109 1.864 4.656 1 83.38 41 GLN B O 1
ATOM 1975 N N . ARG B 1 42 ? 9.32 2.715 6.523 1 90.12 42 ARG B N 1
ATOM 1976 C CA . ARG B 1 42 ? 10.18 3.896 6.57 1 90.12 42 ARG B CA 1
ATOM 1977 C C . ARG B 1 42 ? 10.031 4.727 5.301 1 90.12 42 ARG B C 1
ATOM 1979 O O . ARG B 1 42 ? 11.008 5.281 4.793 1 90.12 42 ARG B O 1
ATOM 1986 N N . THR B 1 43 ? 8.836 4.754 4.758 1 91.06 43 THR B N 1
ATOM 1987 C CA . THR B 1 43 ? 8.586 5.504 3.535 1 91.06 43 THR B CA 1
ATOM 1988 C C . THR B 1 43 ? 8.859 6.992 3.744 1 91.06 43 THR B C 1
ATOM 1990 O O . THR B 1 43 ? 9.539 7.621 2.936 1 91.06 43 THR B O 1
ATOM 1993 N N . THR B 1 44 ? 8.398 7.496 4.82 1 96.12 44 THR B N 1
ATOM 1994 C CA . THR B 1 44 ? 8.57 8.914 5.113 1 96.12 44 THR B CA 1
ATOM 1995 C C . THR B 1 44 ? 10.031 9.219 5.453 1 96.12 44 THR B C 1
ATOM 1997 O O . THR B 1 44 ? 10.578 10.234 5.016 1 96.12 44 THR B O 1
ATOM 2000 N N . SER B 1 45 ? 10.656 8.359 6.191 1 95.69 45 SER B N 1
ATOM 2001 C CA . SER B 1 45 ? 12.062 8.539 6.523 1 95.69 45 SER B CA 1
ATOM 2002 C C . SER B 1 45 ? 12.93 8.555 5.27 1 95.69 45 SER B C 1
ATOM 2004 O O . SER B 1 45 ? 13.82 9.398 5.137 1 95.69 45 SER B O 1
ATOM 2006 N N . ASP B 1 46 ? 12.656 7.691 4.375 1 93.88 46 ASP B N 1
ATOM 2007 C CA . ASP B 1 46 ? 13.398 7.637 3.121 1 93.88 46 ASP B CA 1
ATOM 2008 C C . ASP B 1 46 ? 13.164 8.898 2.291 1 93.88 46 ASP B C 1
ATOM 2010 O O . ASP B 1 46 ? 14.094 9.406 1.654 1 93.88 46 ASP B O 1
ATOM 2014 N N . TRP B 1 47 ? 11.969 9.297 2.285 1 96.31 47 TRP B N 1
ATOM 2015 C CA . TRP B 1 47 ? 11.609 10.516 1.57 1 96.31 47 TRP B CA 1
ATOM 2016 C C . TRP B 1 47 ? 12.398 11.711 2.105 1 96.31 47 TRP B C 1
ATOM 2018 O O . TRP B 1 47 ? 12.938 12.508 1.33 1 96.31 47 TRP B O 1
ATOM 2028 N N . ILE B 1 48 ? 12.516 11.797 3.381 1 97.31 48 ILE B N 1
ATOM 2029 C CA . ILE B 1 48 ? 13.227 12.891 4.027 1 97.31 48 ILE B CA 1
ATOM 2030 C C . ILE B 1 48 ? 14.711 12.82 3.682 1 97.31 48 ILE B C 1
ATOM 2032 O O . ILE B 1 48 ? 15.367 13.844 3.486 1 97.31 48 ILE B O 1
ATOM 2036 N N . GLN B 1 49 ? 15.211 11.641 3.676 1 94.81 49 GLN B N 1
ATOM 2037 C CA . GLN B 1 49 ? 16.609 11.484 3.301 1 94.81 49 GLN B CA 1
ATOM 2038 C C . GLN B 1 49 ? 16.875 12.023 1.896 1 94.81 49 GLN B C 1
ATOM 2040 O O . GLN B 1 49 ? 17.844 12.734 1.671 1 94.81 49 GLN B O 1
ATOM 2045 N N . GLU B 1 50 ? 16.031 11.672 0.996 1 94.44 50 GLU B N 1
ATOM 2046 C CA . GLU B 1 50 ? 16.141 12.18 -0.367 1 94.44 50 GLU B CA 1
ATOM 2047 C C . GLU B 1 50 ? 16.047 13.703 -0.397 1 94.44 50 GLU B C 1
ATOM 2049 O O . GLU B 1 50 ? 16.812 14.367 -1.105 1 94.44 50 GLU B O 1
ATOM 2054 N N . ARG B 1 51 ? 15.133 14.234 0.346 1 96.31 51 ARG B N 1
ATOM 2055 C CA . ARG B 1 51 ? 14.922 15.672 0.409 1 96.31 51 ARG B CA 1
ATOM 2056 C C . ARG B 1 51 ? 16.156 16.391 0.953 1 96.31 51 ARG B C 1
ATOM 2058 O O . ARG B 1 51 ? 16.625 17.375 0.371 1 96.31 51 ARG B O 1
ATOM 2065 N N . ASN B 1 52 ? 16.656 15.812 2.051 1 95.31 52 ASN B N 1
ATOM 2066 C CA . ASN B 1 52 ? 17.75 16.484 2.748 1 95.31 52 ASN B CA 1
ATOM 2067 C C . ASN B 1 52 ? 19.062 16.359 1.985 1 95.31 52 ASN B C 1
ATOM 2069 O O . ASN B 1 52 ? 20.016 17.078 2.27 1 95.31 52 ASN B O 1
ATOM 2073 N N . ASP B 1 53 ? 19.094 15.508 0.996 1 94.56 53 ASP B N 1
ATOM 2074 C CA . ASP B 1 53 ? 20.25 15.398 0.108 1 94.56 53 ASP B CA 1
ATOM 2075 C C . ASP B 1 53 ? 20.234 16.484 -0.956 1 94.56 53 ASP B C 1
ATOM 2077 O O . ASP B 1 53 ? 21.234 16.703 -1.643 1 94.56 53 ASP B O 1
ATOM 2081 N N . ASN B 1 54 ? 19.141 17.141 -1.093 1 94.44 54 ASN B N 1
ATOM 2082 C CA . ASN B 1 54 ? 19.016 18.266 -2.006 1 94.44 54 ASN B CA 1
ATOM 2083 C C . ASN B 1 54 ? 19.203 19.594 -1.279 1 94.44 54 ASN B C 1
ATOM 2085 O O . ASN B 1 54 ? 18.281 20.062 -0.59 1 94.44 54 ASN B O 1
ATOM 2089 N N . PRO B 1 55 ? 20.25 20.281 -1.479 1 93.31 55 PRO B N 1
ATOM 2090 C CA . PRO B 1 55 ? 20.547 21.5 -0.722 1 93.31 55 PRO B CA 1
ATOM 2091 C C . PRO B 1 55 ? 19.625 22.656 -1.085 1 93.31 55 PRO B C 1
ATOM 2093 O O . PRO B 1 55 ? 19.547 23.641 -0.349 1 93.31 55 PRO B O 1
ATOM 2096 N N . ASP B 1 56 ? 18.906 22.578 -2.174 1 94.25 56 ASP B N 1
ATOM 2097 C CA . ASP B 1 56 ? 18.047 23.672 -2.631 1 94.25 56 ASP B CA 1
ATOM 2098 C C . ASP B 1 56 ? 16.688 23.641 -1.934 1 94.25 56 ASP B C 1
ATOM 2100 O O . ASP B 1 56 ? 15.898 24.562 -2.08 1 94.25 56 ASP B O 1
ATOM 2104 N N . LEU B 1 57 ? 16.484 22.641 -1.143 1 94.38 57 LEU B N 1
ATOM 2105 C CA . LEU B 1 57 ? 15.203 22.5 -0.474 1 94.38 57 LEU B CA 1
ATOM 2106 C C . LEU B 1 57 ? 15.328 22.781 1.019 1 94.38 57 LEU B C 1
ATOM 2108 O O . LEU B 1 57 ? 16.328 22.406 1.643 1 94.38 57 LEU B O 1
ATOM 2112 N N . PRO B 1 58 ? 14.289 23.422 1.586 1 93.5 58 PRO B N 1
ATOM 2113 C CA . PRO B 1 58 ? 14.281 23.516 3.047 1 93.5 58 PRO B CA 1
ATOM 2114 C C . PRO B 1 58 ? 14.312 22.156 3.734 1 93.5 58 PRO B C 1
ATOM 2116 O O . PRO B 1 58 ? 13.5 21.281 3.424 1 93.5 58 PRO B O 1
ATOM 2119 N N . GLN B 1 59 ? 15.172 22.016 4.688 1 94 59 GLN B N 1
ATOM 2120 C CA . GLN B 1 59 ? 15.32 20.734 5.383 1 94 59 GLN B CA 1
ATOM 2121 C C . GLN B 1 59 ? 14.172 20.5 6.355 1 94 59 GLN B C 1
ATOM 2123 O O . GLN B 1 59 ? 13.625 21.453 6.926 1 94 59 GLN B O 1
ATOM 2128 N N . ILE B 1 60 ? 13.789 19.328 6.484 1 96.31 60 ILE B N 1
ATOM 2129 C CA . ILE B 1 60 ? 12.797 18.906 7.461 1 96.31 60 ILE B CA 1
ATOM 2130 C C . ILE B 1 60 ? 13.344 17.734 8.281 1 96.31 60 ILE B C 1
ATOM 2132 O O . ILE B 1 60 ? 13.898 16.781 7.727 1 96.31 60 ILE B O 1
ATOM 2136 N N . ASN B 1 61 ? 13.242 17.844 9.617 1 96.5 61 ASN B N 1
ATOM 2137 C CA . ASN B 1 61 ? 13.711 16.781 10.5 1 96.5 61 ASN B CA 1
ATOM 2138 C C . ASN B 1 61 ? 12.711 15.625 10.562 1 96.5 61 ASN B C 1
ATOM 2140 O O . ASN B 1 61 ? 11.508 15.82 10.367 1 96.5 61 ASN B O 1
ATOM 2144 N N . CYS B 1 62 ? 13.273 14.469 10.789 1 98 62 CYS B N 1
ATOM 2145 C CA . CYS B 1 62 ? 12.445 13.266 10.875 1 98 62 CYS B CA 1
ATOM 2146 C C .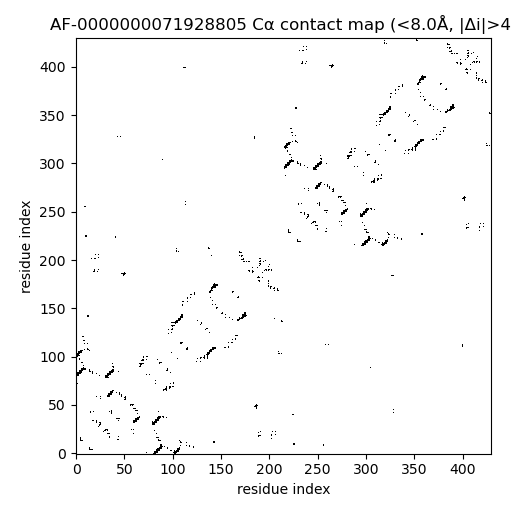 CYS B 1 62 ? 12.992 12.305 11.922 1 98 62 CYS B C 1
ATOM 2148 O O . CYS B 1 62 ? 14.203 12.156 12.07 1 98 62 CYS B O 1
ATOM 2150 N N . VAL B 1 63 ? 12.094 11.688 12.719 1 97.75 63 VAL B N 1
ATOM 2151 C CA . VAL B 1 63 ? 12.477 10.641 13.664 1 97.75 63 VAL B CA 1
ATOM 2152 C C . VAL B 1 63 ? 11.555 9.438 13.5 1 97.75 63 VAL B C 1
ATOM 2154 O O . VAL B 1 63 ? 10.43 9.562 13.008 1 97.75 63 VAL B O 1
ATOM 2157 N N . GLN B 1 64 ? 12.078 8.305 13.797 1 96.69 64 GLN B N 1
ATOM 2158 C CA . GLN B 1 64 ? 11.281 7.082 13.82 1 96.69 64 GLN B CA 1
ATOM 2159 C C . GLN B 1 64 ? 10.883 6.707 15.242 1 96.69 64 GLN B C 1
ATOM 2161 O O . GLN B 1 64 ? 11.734 6.656 16.141 1 96.69 64 GLN B O 1
ATOM 2166 N N . LEU B 1 65 ? 9.609 6.512 15.43 1 96 65 LEU B N 1
ATOM 2167 C CA . LEU B 1 65 ? 9.102 6.043 16.719 1 96 65 LEU B CA 1
ATOM 2168 C C . LEU B 1 65 ? 8.117 4.895 16.531 1 96 65 LEU B C 1
ATOM 2170 O O . LEU B 1 65 ? 7.344 4.883 15.57 1 96 65 LEU B O 1
ATOM 2174 N N . TYR B 1 66 ? 8.078 3.939 17.469 1 93.81 66 TYR B N 1
ATOM 2175 C CA . TYR B 1 66 ? 7.199 2.781 17.375 1 93.81 66 TYR B CA 1
ATOM 2176 C C . TYR B 1 66 ? 6.555 2.492 18.734 1 93.81 66 TYR B C 1
ATOM 2178 O O . TYR B 1 66 ? 7.09 2.873 19.781 1 93.81 66 TYR B O 1
ATOM 2186 N N . GLY B 1 67 ? 5.434 1.849 18.703 1 93.81 67 GLY B N 1
ATOM 2187 C CA . GLY B 1 67 ? 4.75 1.448 19.922 1 93.81 67 GLY B CA 1
ATOM 2188 C C . GLY B 1 67 ? 4.062 2.602 20.625 1 93.81 67 GLY B C 1
ATOM 2189 O O . GLY B 1 67 ? 3.332 3.371 20 1 93.81 67 GLY B O 1
ATOM 2190 N N . ASN B 1 68 ? 4.152 2.596 21.938 1 95.56 68 ASN B N 1
ATOM 2191 C CA . ASN B 1 68 ? 3.582 3.693 22.719 1 95.56 68 ASN B CA 1
ATOM 2192 C C . ASN B 1 68 ? 4.484 4.922 22.688 1 95.56 68 ASN B C 1
ATOM 2194 O O . ASN B 1 68 ? 5.484 4.98 23.406 1 95.56 68 ASN B O 1
ATOM 2198 N N . ILE B 1 69 ? 3.992 5.922 21.969 1 96.88 69 ILE B N 1
ATOM 2199 C CA . ILE B 1 69 ? 4.906 7.035 21.734 1 96.88 69 ILE B CA 1
ATOM 2200 C C . ILE B 1 69 ? 4.344 8.305 22.375 1 96.88 69 ILE B C 1
ATOM 2202 O O . ILE B 1 69 ? 4.746 9.414 22 1 96.88 69 ILE B O 1
ATOM 2206 N N . ARG B 1 70 ? 3.396 8.164 23.219 1 96.44 70 ARG B N 1
ATOM 2207 C CA . ARG B 1 70 ? 2.736 9.305 23.859 1 96.44 70 ARG B CA 1
ATOM 2208 C C . ARG B 1 70 ? 3.754 10.234 24.5 1 96.44 70 ARG B C 1
ATOM 2210 O O . ARG B 1 70 ? 3.783 11.438 24.219 1 96.44 70 ARG B O 1
ATOM 2217 N N . ASN B 1 71 ? 4.605 9.688 25.328 1 96.62 71 ASN B N 1
ATOM 2218 C CA . ASN B 1 71 ? 5.559 10.5 26.078 1 96.62 71 ASN B CA 1
ATOM 2219 C C . ASN B 1 71 ? 6.621 11.102 25.172 1 96.62 71 ASN B C 1
ATOM 2221 O O . ASN B 1 71 ? 7.09 12.219 25.406 1 96.62 71 ASN B O 1
ATOM 2225 N N . ASP B 1 72 ? 6.977 10.359 24.203 1 97.56 72 ASP B N 1
ATOM 2226 C CA . ASP B 1 72 ? 7.922 10.883 23.219 1 97.56 72 ASP B CA 1
ATOM 2227 C C . ASP B 1 72 ? 7.363 12.125 22.531 1 97.56 72 ASP B C 1
ATOM 2229 O O . ASP B 1 72 ? 8.062 13.133 22.391 1 97.56 72 ASP B O 1
ATOM 2233 N N . LEU B 1 73 ? 6.121 12.062 22.156 1 98 73 LEU B N 1
ATOM 2234 C CA . LEU B 1 73 ? 5.484 13.164 21.438 1 98 73 LEU B CA 1
ATOM 2235 C C . LEU B 1 73 ? 5.359 14.391 22.344 1 98 73 LEU B C 1
ATOM 2237 O O . LEU B 1 73 ? 5.602 15.516 21.906 1 98 73 LEU B O 1
ATOM 2241 N N . LEU B 1 74 ? 5.051 14.18 23.562 1 96.94 74 LEU B N 1
ATOM 2242 C CA . LEU B 1 74 ? 4.906 15.289 24.5 1 96.94 74 LEU B CA 1
ATOM 2243 C C . LEU B 1 74 ? 6.246 15.977 24.734 1 96.94 74 LEU B C 1
ATOM 2245 O O . LEU B 1 74 ? 6.301 17.203 24.891 1 96.94 74 LEU B O 1
ATOM 2249 N N . SER B 1 75 ? 7.27 15.188 24.734 1 96.62 75 SER B N 1
ATOM 2250 C CA . SER B 1 75 ? 8.602 15.75 24.906 1 96.62 75 SER B CA 1
ATOM 2251 C C . SER B 1 75 ? 9.016 16.547 23.672 1 96.62 75 SER B C 1
ATOM 2253 O O . SER B 1 75 ? 9.609 17.625 23.797 1 96.62 75 SER B O 1
ATOM 2255 N N . LEU B 1 76 ? 8.68 16.125 22.531 1 96.94 76 LEU B N 1
ATOM 2256 C CA . LEU B 1 76 ? 9.086 16.734 21.281 1 96.94 76 LEU B CA 1
ATOM 2257 C C . LEU B 1 76 ? 8.258 17.984 20.984 1 96.94 76 LEU B C 1
ATOM 2259 O O . LEU B 1 76 ? 8.719 18.906 20.312 1 96.94 76 LEU B O 1
ATOM 2263 N N . LYS B 1 77 ? 7.094 17.984 21.531 1 95.19 77 LYS B N 1
ATOM 2264 C CA . LYS B 1 77 ? 6.172 19.078 21.297 1 95.19 77 LYS B CA 1
ATOM 2265 C C . LYS B 1 77 ? 6.766 20.406 21.766 1 95.19 77 LYS B C 1
ATOM 2267 O O . LYS B 1 77 ? 6.465 21.469 21.203 1 95.19 77 LYS B O 1
ATOM 2272 N N . ASN B 1 78 ? 7.641 20.406 22.688 1 92.88 78 ASN B N 1
ATOM 2273 C CA . ASN B 1 78 ? 8.242 21.609 23.25 1 92.88 78 ASN B CA 1
ATOM 2274 C C . ASN B 1 78 ? 9.359 22.141 22.344 1 92.88 78 ASN B C 1
ATOM 2276 O O . ASN B 1 78 ? 9.766 23.297 22.484 1 92.88 78 ASN B O 1
ATOM 2280 N N . ARG B 1 79 ? 9.734 21.422 21.375 1 95.12 79 ARG B N 1
ATOM 2281 C CA . ARG B 1 79 ? 10.891 21.781 20.562 1 95.12 79 ARG B CA 1
ATOM 2282 C C . ARG B 1 79 ? 10.461 22.172 19.156 1 95.12 79 ARG B C 1
ATOM 2284 O O . ARG B 1 79 ? 11.203 22.844 18.438 1 95.12 79 ARG B O 1
ATOM 2291 N N . TYR B 1 80 ? 9.289 21.75 18.75 1 96.81 80 TYR B N 1
ATOM 2292 C CA . TYR B 1 80 ? 8.812 21.984 17.391 1 96.81 80 TYR B CA 1
ATOM 2293 C C . TYR B 1 80 ? 7.449 22.656 17.391 1 96.81 80 TYR B C 1
ATOM 2295 O O . TYR B 1 80 ? 6.641 22.422 18.297 1 96.81 80 TYR B O 1
ATOM 2303 N N . ASP B 1 81 ? 7.242 23.484 16.359 1 96.31 81 ASP B N 1
ATOM 2304 C CA . ASP B 1 81 ? 5.926 24.094 16.203 1 96.31 81 ASP B CA 1
ATOM 2305 C C . ASP B 1 81 ? 4.887 23.062 15.773 1 96.31 81 ASP B C 1
ATOM 2307 O O . ASP B 1 81 ? 3.736 23.109 16.219 1 96.31 81 ASP B O 1
ATOM 2311 N N . TYR B 1 82 ? 5.34 22.156 14.93 1 97.38 82 TYR B N 1
ATOM 2312 C CA . TYR B 1 82 ? 4.445 21.141 14.367 1 97.38 82 TYR B CA 1
ATOM 2313 C C . TYR B 1 82 ? 5.09 19.766 14.398 1 97.38 82 TYR B C 1
ATOM 2315 O O . TYR B 1 82 ? 6.188 19.578 13.867 1 97.38 82 TYR B O 1
ATOM 2323 N N . LEU B 1 83 ? 4.414 18.844 15.023 1 98.25 83 LEU B N 1
ATOM 2324 C CA . LEU B 1 83 ? 4.727 17.422 14.906 1 98.25 83 LEU B CA 1
ATOM 2325 C C . LEU B 1 83 ? 3.742 16.719 13.977 1 98.25 83 LEU B C 1
ATOM 2327 O O . LEU B 1 83 ? 2.537 16.719 14.234 1 98.25 83 LEU B O 1
ATOM 2331 N N . ILE B 1 84 ? 4.242 16.219 12.914 1 98.56 84 ILE B N 1
ATOM 2332 C CA . ILE B 1 84 ? 3.395 15.461 12 1 98.56 84 ILE B CA 1
ATOM 2333 C C . ILE B 1 84 ? 3.721 13.977 12.109 1 98.56 84 ILE B C 1
ATOM 2335 O O . ILE B 1 84 ? 4.828 13.547 11.766 1 98.56 84 ILE B O 1
ATOM 2339 N N . VAL B 1 85 ? 2.738 13.219 12.57 1 98.62 85 VAL B N 1
ATOM 2340 C CA . VAL B 1 85 ? 2.949 11.797 12.844 1 98.62 85 VAL B CA 1
ATOM 2341 C C . VAL B 1 85 ? 2.332 10.961 11.727 1 98.62 85 VAL B C 1
ATOM 2343 O O . VAL B 1 85 ? 1.115 10.977 11.523 1 98.62 85 VAL B O 1
ATOM 2346 N N . ASP B 1 86 ? 3.166 10.266 10.945 1 97.94 86 ASP B N 1
ATOM 2347 C CA . ASP B 1 86 ? 2.766 9.305 9.914 1 97.94 86 ASP B CA 1
ATOM 2348 C C . ASP B 1 86 ? 2.654 7.898 10.492 1 97.94 86 ASP B C 1
ATOM 2350 O O . ASP B 1 86 ? 3.668 7.223 10.695 1 97.94 86 ASP B O 1
ATOM 2354 N N . CYS B 1 87 ? 1.441 7.48 10.688 1 94.69 87 CYS B N 1
ATOM 2355 C CA . CYS B 1 87 ? 1.23 6.215 11.383 1 94.69 87 CYS B CA 1
ATOM 2356 C C . CYS B 1 87 ? 0.192 5.363 10.656 1 94.69 87 CYS B C 1
ATOM 2358 O O . CYS B 1 87 ? -0.945 5.797 10.461 1 94.69 87 CYS B O 1
ATOM 2360 N N . GLY B 1 88 ? 0.562 4.172 10.266 1 85.06 88 GLY B N 1
ATOM 2361 C CA . GLY B 1 88 ? -0.344 3.262 9.578 1 85.06 88 GLY B CA 1
ATOM 2362 C C . GLY B 1 88 ? -0.952 2.221 10.508 1 85.06 88 GLY B C 1
ATOM 2363 O O . GLY B 1 88 ? -0.761 2.277 11.719 1 85.06 88 GLY B O 1
ATOM 2364 N N . GLY B 1 89 ? -1.777 1.359 9.867 1 76.5 89 GLY B N 1
ATOM 2365 C CA . GLY B 1 89 ? -2.51 0.351 10.609 1 76.5 89 GLY B CA 1
ATOM 2366 C C . GLY B 1 89 ? -1.622 -0.755 11.148 1 76.5 89 GLY B C 1
ATOM 2367 O O . GLY B 1 89 ? -2.053 -1.552 11.984 1 76.5 89 GLY B O 1
ATOM 2368 N N . GLN B 1 90 ? -0.49 -0.766 10.758 1 70.94 90 GLN B N 1
ATOM 2369 C CA . GLN B 1 90 ? 0.419 -1.812 11.219 1 70.94 90 GLN B CA 1
ATOM 2370 C C . GLN B 1 90 ? 0.829 -1.584 12.672 1 70.94 90 GLN B C 1
ATOM 2372 O O . GLN B 1 90 ? 1.231 -2.521 13.359 1 70.94 90 GLN B O 1
ATOM 2377 N N . ASP B 1 91 ? 0.748 -0.356 13.008 1 74 91 ASP B N 1
ATOM 2378 C CA . ASP B 1 91 ? 1.079 -0.035 14.391 1 74 91 ASP B CA 1
ATOM 2379 C C . ASP B 1 91 ? -0.109 0.602 15.109 1 74 91 ASP B C 1
ATOM 2381 O O . ASP B 1 91 ? -0.155 1.822 15.281 1 74 91 ASP B O 1
ATOM 2385 N N . ASN B 1 92 ? -0.87 -0.231 15.648 1 82.44 92 ASN B N 1
ATOM 2386 C CA . ASN B 1 92 ? -2.09 0.196 16.328 1 82.44 92 ASN B CA 1
ATOM 2387 C C . ASN B 1 92 ? -1.779 0.931 17.625 1 82.44 92 ASN B C 1
ATOM 2389 O O . ASN B 1 92 ? -2.488 1.868 18 1 82.44 92 ASN B O 1
ATOM 2393 N N . ARG B 1 93 ? -0.715 0.55 18.25 1 90.31 93 ARG B N 1
ATOM 2394 C CA . ARG B 1 93 ? -0.342 1.19 19.516 1 90.31 93 ARG B CA 1
ATOM 2395 C C . ARG B 1 93 ? 0.112 2.629 19.281 1 90.31 93 ARG B C 1
ATOM 2397 O O . ARG B 1 93 ? -0.267 3.531 20.031 1 90.31 93 ARG B O 1
ATOM 2404 N N . ALA B 1 94 ? 0.903 2.84 18.281 1 94.94 94 ALA B N 1
ATOM 2405 C CA . ALA B 1 94 ? 1.354 4.188 17.953 1 94.94 94 ALA B CA 1
ATOM 2406 C C . ALA B 1 94 ? 0.183 5.07 17.531 1 94.94 94 ALA B C 1
ATOM 2408 O O . ALA B 1 94 ? 0.12 6.246 17.891 1 94.94 94 ALA B O 1
ATOM 2409 N N . LEU B 1 95 ? -0.723 4.492 16.766 1 95 95 LEU B N 1
ATOM 2410 C CA . LEU B 1 95 ? -1.901 5.219 16.312 1 95 95 LEU B CA 1
ATOM 2411 C C . LEU B 1 95 ? -2.734 5.707 17.484 1 95 95 LEU B C 1
ATOM 2413 O O . LEU B 1 95 ? -3.061 6.895 17.578 1 95 95 LEU B O 1
ATOM 2417 N N . ARG B 1 96 ? -2.955 4.871 18.422 1 94.75 96 ARG B N 1
ATOM 2418 C CA . ARG B 1 96 ? -3.77 5.195 19.578 1 94.75 96 ARG B CA 1
ATOM 2419 C C . ARG B 1 96 ? -3.053 6.188 20.5 1 94.75 96 ARG B C 1
ATOM 2421 O O . ARG B 1 96 ? -3.656 7.152 20.969 1 94.75 96 ARG B O 1
ATOM 2428 N N . SER B 1 97 ? -1.833 5.906 20.719 1 96.12 97 SER B N 1
ATOM 2429 C CA . SER B 1 97 ? -1.069 6.777 21.609 1 96.12 97 SER B CA 1
ATOM 2430 C C . SER B 1 97 ? -0.956 8.188 21.031 1 96.12 97 SER B C 1
ATOM 2432 O O . SER B 1 97 ? -0.981 9.164 21.781 1 96.12 97 SER B O 1
ATOM 2434 N N . THR B 1 98 ? -0.846 8.258 19.734 1 97.56 98 THR B N 1
ATOM 2435 C CA . THR B 1 98 ? -0.781 9.57 19.094 1 97.56 98 THR B CA 1
ATOM 2436 C C . THR B 1 98 ? -2.121 10.289 19.203 1 97.56 98 THR B C 1
ATOM 2438 O O . THR B 1 98 ? -2.17 11.477 19.547 1 97.56 98 THR B O 1
ATOM 2441 N N . MET B 1 99 ? -3.178 9.602 18.984 1 96.75 99 MET B N 1
ATOM 2442 C CA . MET B 1 99 ? -4.504 10.211 19.031 1 96.75 99 MET B CA 1
ATOM 2443 C C . MET B 1 99 ? -4.82 10.727 20.438 1 96.75 99 MET B C 1
ATOM 2445 O O . MET B 1 99 ? -5.535 11.719 20.594 1 96.75 99 MET B O 1
ATOM 2449 N N . ALA B 1 100 ? -4.234 10.133 21.359 1 96.5 100 ALA B N 1
ATOM 2450 C CA . ALA B 1 100 ? -4.484 10.5 22.75 1 96.5 100 ALA B CA 1
ATOM 2451 C C . ALA B 1 100 ? -3.91 11.875 23.062 1 96.5 100 ALA B C 1
ATOM 2453 O O . ALA B 1 100 ? -4.316 12.516 24.047 1 96.5 100 ALA B O 1
ATOM 2454 N N . VAL B 1 101 ? -3.025 12.367 22.219 1 97.38 101 VAL B N 1
ATOM 2455 C CA . VAL B 1 101 ? -2.391 13.625 22.578 1 97.38 101 VAL B CA 1
ATOM 2456 C C . VAL B 1 101 ? -2.412 14.57 21.375 1 97.38 101 VAL B C 1
ATOM 2458 O O . VAL B 1 101 ? -2.012 15.734 21.484 1 97.38 101 VAL B O 1
ATOM 2461 N N . ALA B 1 102 ? -2.883 14.125 20.219 1 98.06 102 ALA B N 1
ATOM 2462 C CA . ALA B 1 102 ? -2.869 14.938 19 1 98.06 102 ALA B CA 1
ATOM 2463 C C . ALA B 1 102 ? -3.9 16.062 19.078 1 98.06 102 ALA B C 1
ATOM 2465 O O . ALA B 1 102 ? -4.945 15.906 19.703 1 98.06 102 ALA B O 1
ATOM 2466 N N . THR B 1 103 ? -3.564 17.188 18.453 1 97.75 103 THR B N 1
ATOM 2467 C CA . THR B 1 103 ? -4.551 18.25 18.281 1 97.75 103 THR B CA 1
ATOM 2468 C C . THR B 1 103 ? -5.496 17.938 17.125 1 97.75 103 THR B C 1
ATOM 2470 O O . THR B 1 103 ? -6.699 18.188 17.203 1 97.75 103 THR B O 1
ATOM 2473 N N . HIS B 1 104 ? -4.961 17.438 16.062 1 98 104 HIS B N 1
ATOM 2474 C CA . HIS B 1 104 ? -5.711 17.078 14.875 1 98 104 HIS B CA 1
ATOM 2475 C C . HIS B 1 104 ? -5.34 15.688 14.375 1 98 104 HIS B C 1
ATOM 2477 O O . HIS B 1 104 ? -4.188 15.266 14.516 1 98 104 HIS B O 1
ATOM 2483 N N . ALA B 1 105 ? -6.301 14.992 13.836 1 97.94 105 ALA B N 1
ATOM 2484 C CA . ALA B 1 105 ? -6.074 13.703 13.188 1 97.94 105 ALA B CA 1
ATOM 2485 C C . ALA B 1 105 ? -6.746 13.648 11.82 1 97.94 105 ALA B C 1
ATOM 2487 O O . ALA B 1 105 ? -7.941 13.938 11.695 1 97.94 105 ALA B O 1
ATOM 2488 N N . LEU B 1 106 ? -5.965 13.305 10.828 1 98.44 106 LEU B N 1
ATOM 2489 C CA . LEU B 1 106 ? -6.449 13.148 9.461 1 98.44 106 LEU B CA 1
ATOM 2490 C C . LEU B 1 106 ? -6.383 11.688 9.023 1 98.44 106 LEU B C 1
ATOM 2492 O O . LEU B 1 106 ? -5.316 11.07 9.07 1 98.44 106 LEU B O 1
ATOM 2496 N N . ILE B 1 107 ? -7.488 11.164 8.594 1 97.75 107 ILE B N 1
ATOM 2497 C CA . ILE B 1 107 ? -7.578 9.766 8.203 1 97.75 107 ILE B CA 1
ATOM 2498 C C . ILE B 1 107 ? -7.879 9.656 6.711 1 97.75 107 ILE B C 1
ATOM 2500 O O . ILE B 1 107 ? -9.031 9.75 6.297 1 97.75 107 ILE B O 1
ATOM 2504 N N . PRO B 1 108 ? -6.879 9.352 5.934 1 98.12 108 PRO B N 1
ATOM 2505 C CA . PRO B 1 108 ? -7.102 9.188 4.496 1 98.12 108 PRO B CA 1
ATOM 2506 C C . PRO B 1 108 ? -7.762 7.852 4.148 1 98.12 108 PRO B C 1
ATOM 2508 O O . PRO B 1 108 ? -7.355 6.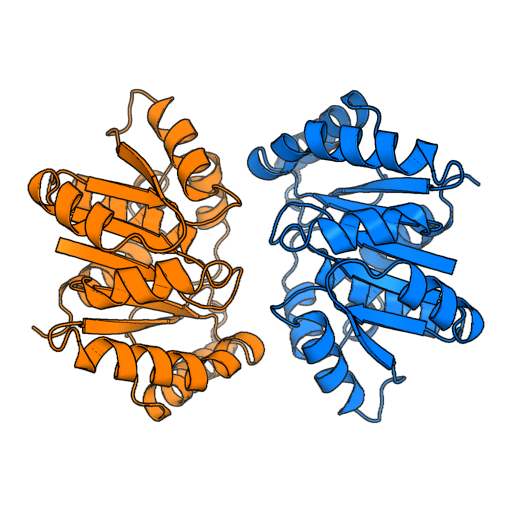809 4.668 1 98.12 108 PRO B O 1
ATOM 2511 N N . LEU B 1 109 ? -8.719 7.898 3.289 1 96.94 109 LEU B N 1
ATOM 2512 C CA . LEU B 1 109 ? -9.383 6.727 2.727 1 96.94 109 LEU B CA 1
ATOM 2513 C C . LEU B 1 109 ? -9.625 6.906 1.231 1 96.94 109 LEU B C 1
ATOM 2515 O O . LEU B 1 109 ? -9.969 8 0.78 1 96.94 109 LEU B O 1
ATOM 2519 N N . ARG B 1 110 ? -9.492 5.809 0.506 1 95.31 110 ARG B N 1
ATOM 2520 C CA . ARG B 1 110 ? -9.93 5.824 -0.885 1 95.31 110 ARG B CA 1
ATOM 2521 C C . ARG B 1 110 ? -11.422 5.543 -0.992 1 95.31 110 ARG B C 1
ATOM 2523 O O . ARG B 1 110 ? -12.008 4.93 -0.098 1 95.31 110 ARG B O 1
ATOM 2530 N N . PRO B 1 111 ? -12.023 6.055 -2.064 1 94.06 111 PRO B N 1
ATOM 2531 C CA . PRO B 1 111 ? -13.453 5.781 -2.227 1 94.06 111 PRO B CA 1
ATOM 2532 C C . PRO B 1 111 ? -13.727 4.379 -2.762 1 94.06 111 PRO B C 1
ATOM 2534 O O . PRO B 1 111 ? -14.359 4.227 -3.812 1 94.06 111 PRO B O 1
ATOM 2537 N N . LYS B 1 112 ? -13.273 3.459 -1.978 1 88.62 112 LYS B N 1
ATOM 2538 C CA . LYS B 1 112 ? -13.414 2.039 -2.281 1 88.62 112 LYS B CA 1
ATOM 2539 C C . LYS B 1 112 ? -14.047 1.287 -1.113 1 88.62 112 LYS B C 1
ATOM 2541 O O . LYS B 1 112 ? -13.875 1.67 0.045 1 88.62 112 LYS B O 1
ATOM 2546 N N . ARG B 1 113 ? -14.727 0.219 -1.46 1 84.56 113 ARG B N 1
ATOM 2547 C CA . ARG B 1 113 ? -15.43 -0.56 -0.442 1 84.56 113 ARG B CA 1
ATOM 2548 C C . ARG B 1 113 ? -14.461 -1.051 0.63 1 84.56 113 ARG B C 1
ATOM 2550 O O . ARG B 1 113 ? -14.75 -0.97 1.824 1 84.56 113 ARG B O 1
ATOM 2557 N N . ARG B 1 114 ? -13.336 -1.526 0.22 1 85.44 114 ARG B N 1
ATOM 2558 C CA . ARG B 1 114 ? -12.367 -2.113 1.138 1 85.44 114 ARG B CA 1
ATOM 2559 C C . ARG B 1 114 ? -11.844 -1.073 2.123 1 85.44 114 ARG B C 1
ATOM 2561 O O . ARG B 1 114 ? -11.531 -1.397 3.27 1 85.44 114 ARG B O 1
ATOM 2568 N N . ASP B 1 115 ? -11.711 0.135 1.68 1 92.69 115 ASP B N 1
ATOM 2569 C CA . ASP B 1 115 ? -11.289 1.216 2.566 1 92.69 115 ASP B CA 1
ATOM 2570 C C . ASP B 1 115 ? -12.414 1.615 3.52 1 92.69 115 ASP B C 1
ATOM 2572 O O . ASP B 1 115 ? -12.188 1.769 4.723 1 92.69 115 ASP B O 1
ATOM 2576 N N . LEU B 1 116 ? -13.617 1.702 2.98 1 93 116 LEU B N 1
ATOM 2577 C CA . LEU B 1 116 ? -14.742 2.215 3.754 1 93 116 LEU B CA 1
ATOM 2578 C C . LEU B 1 116 ? -15.18 1.209 4.816 1 93 116 LEU B C 1
ATOM 2580 O O . LEU B 1 116 ? -15.773 1.587 5.828 1 93 116 LEU B O 1
ATOM 2584 N N . LYS B 1 117 ? -14.82 0.022 4.641 1 90.56 117 LYS B N 1
ATOM 2585 C CA . LYS B 1 117 ? -15.141 -1.025 5.605 1 90.56 117 LYS B CA 1
ATOM 2586 C C . LYS B 1 117 ? -14.414 -0.797 6.926 1 90.56 117 LYS B C 1
ATOM 2588 O O . LYS B 1 117 ? -14.797 -1.363 7.953 1 90.56 117 LYS B O 1
ATOM 2593 N N . THR B 1 118 ? -13.422 -0.002 6.906 1 91.44 118 THR B N 1
ATOM 2594 C CA . THR B 1 118 ? -12.641 0.241 8.109 1 91.44 118 THR B CA 1
ATOM 2595 C C . THR B 1 118 ? -13.305 1.305 8.984 1 91.44 118 THR B C 1
ATOM 2597 O O . THR B 1 118 ? -12.922 1.495 10.141 1 91.44 118 THR B O 1
ATOM 2600 N N . LEU B 1 119 ? -14.312 1.971 8.547 1 94.31 119 LEU B N 1
ATOM 2601 C CA . LEU B 1 119 ? -14.883 3.168 9.156 1 94.31 119 LEU B CA 1
ATOM 2602 C C . LEU B 1 119 ? -15.461 2.854 10.531 1 94.31 119 LEU B C 1
ATOM 2604 O O . LEU B 1 119 ? -15.242 3.604 11.484 1 94.31 119 LEU B O 1
ATOM 2608 N N . PRO B 1 120 ? -16.172 1.714 10.664 1 93.38 120 PRO B N 1
ATOM 2609 C CA . PRO B 1 120 ? -16.719 1.443 12 1 93.38 120 PRO B CA 1
ATOM 2610 C C . PRO B 1 120 ? -15.633 1.347 13.062 1 93.38 120 PRO B C 1
ATOM 2612 O O . PRO B 1 120 ? -15.773 1.919 14.148 1 93.38 120 PRO B O 1
ATOM 2615 N N . HIS B 1 121 ? -14.625 0.683 12.719 1 91.06 121 HIS B N 1
ATOM 2616 C CA . HIS B 1 121 ? -13.523 0.551 13.656 1 91.06 121 HIS B CA 1
ATOM 2617 C C . HIS B 1 121 ? -12.844 1.894 13.906 1 91.06 121 HIS B C 1
ATOM 2619 O O . HIS B 1 121 ? -12.445 2.199 15.031 1 91.06 121 HIS B O 1
ATOM 2625 N N . MET B 1 122 ? -12.695 2.662 12.883 1 92.5 122 MET B N 1
ATOM 2626 C CA . MET B 1 122 ? -12.07 3.975 13.008 1 92.5 122 MET B CA 1
ATOM 2627 C C . MET B 1 122 ? -12.914 4.898 13.875 1 92.5 122 MET B C 1
ATOM 2629 O O . MET B 1 122 ? -12.375 5.641 14.703 1 92.5 122 MET B O 1
ATOM 2633 N N . GLU B 1 123 ? -14.156 4.879 13.609 1 94.38 123 GLU B N 1
ATOM 2634 C CA . GLU B 1 123 ? -15.062 5.68 14.422 1 94.38 123 GLU B CA 1
ATOM 2635 C C . GLU B 1 123 ? -14.961 5.305 15.898 1 94.38 123 GLU B C 1
ATOM 2637 O O . GLU B 1 123 ? -14.914 6.18 16.766 1 94.38 123 GLU B O 1
ATOM 2642 N N . ASP B 1 124 ? -14.93 4.02 16.172 1 94.25 124 ASP B N 1
ATOM 2643 C CA . ASP B 1 124 ? -14.781 3.535 17.547 1 94.25 124 ASP B CA 1
ATOM 2644 C C . ASP B 1 124 ? -13.461 4.012 18.156 1 94.25 124 ASP B C 1
ATOM 2646 O O . ASP B 1 124 ? -13.422 4.434 19.312 1 94.25 124 ASP B O 1
ATOM 2650 N N . LEU B 1 125 ? -12.477 3.934 17.406 1 93.25 125 LEU B N 1
ATOM 2651 C CA . LEU B 1 125 ? -11.148 4.352 17.859 1 93.25 125 LEU B CA 1
ATOM 2652 C C . LEU B 1 125 ? -11.133 5.84 18.188 1 93.25 125 LEU B C 1
ATOM 2654 O O . LEU B 1 125 ? -10.641 6.242 19.25 1 93.25 125 LEU B O 1
ATOM 2658 N N . ILE B 1 126 ? -11.648 6.66 17.312 1 94.44 126 ILE B N 1
ATOM 2659 C CA . ILE B 1 126 ? -11.688 8.102 17.516 1 94.44 126 ILE B CA 1
ATOM 2660 C C . ILE B 1 126 ? -12.5 8.438 18.75 1 94.44 126 ILE B C 1
ATOM 2662 O O . ILE B 1 126 ? -12.07 9.227 19.594 1 94.44 126 ILE B O 1
ATOM 2666 N N . THR B 1 127 ? -13.633 7.805 18.859 1 94.81 127 THR B N 1
ATOM 2667 C CA . THR B 1 127 ? -14.523 8.055 19.984 1 94.81 127 THR B CA 1
ATOM 2668 C C . THR B 1 127 ? -13.836 7.688 21.312 1 94.81 127 THR B C 1
ATOM 2670 O O . THR B 1 127 ? -13.898 8.453 22.266 1 94.81 127 THR B O 1
ATOM 2673 N N . THR B 1 128 ? -13.211 6.594 21.328 1 94.94 128 THR B N 1
ATOM 2674 C CA . THR B 1 128 ? -12.516 6.133 22.516 1 94.94 128 THR B CA 1
ATOM 2675 C C . THR B 1 128 ? -11.383 7.086 22.891 1 94.94 128 THR B C 1
ATOM 2677 O O . THR B 1 128 ? -11.203 7.426 24.062 1 94.94 128 THR B O 1
ATOM 2680 N N . CYS B 1 129 ? -10.633 7.516 21.938 1 94.81 129 CYS B N 1
ATOM 2681 C CA . CYS B 1 129 ? -9.508 8.398 22.188 1 94.81 129 CYS B CA 1
ATOM 2682 C C . CYS B 1 129 ? -9.984 9.773 22.641 1 94.81 129 CYS B C 1
ATOM 2684 O O . CYS B 1 129 ? -9.32 10.43 23.453 1 94.81 129 CYS B O 1
ATOM 2686 N N . LYS B 1 130 ? -11.133 10.227 22.219 1 95.31 130 LYS B N 1
ATOM 2687 C CA . LYS B 1 130 ? -11.688 11.523 22.609 1 95.31 130 LYS B CA 1
ATOM 2688 C C . LYS B 1 130 ? -12.094 11.523 24.078 1 95.31 130 LYS B C 1
ATOM 2690 O O . LYS B 1 130 ? -12.234 12.594 24.688 1 95.31 130 LYS B O 1
ATOM 2695 N N . MET B 1 131 ? -12.258 10.375 24.625 1 95.5 131 MET B N 1
ATOM 2696 C CA . MET B 1 131 ? -12.531 10.297 26.062 1 95.5 131 MET B CA 1
ATOM 2697 C C . MET B 1 131 ? -11.32 10.75 26.875 1 95.5 131 MET B C 1
ATOM 2699 O O . MET B 1 131 ? -11.469 11.328 27.953 1 95.5 131 MET B O 1
ATOM 2703 N N . VAL B 1 132 ? -10.219 10.523 26.375 1 95.5 132 VAL B N 1
ATOM 2704 C CA . VAL B 1 132 ? -8.977 10.875 27.047 1 95.5 132 VAL B CA 1
ATOM 2705 C C . VAL B 1 132 ? -8.453 12.203 26.5 1 95.5 132 VAL B C 1
ATOM 2707 O O . VAL B 1 132 ? -7.699 12.906 27.172 1 95.5 132 VAL B O 1
ATOM 2710 N N . ASN B 1 133 ? -8.789 12.539 25.266 1 97.38 133 ASN B N 1
ATOM 2711 C CA . ASN B 1 133 ? -8.391 13.758 24.578 1 97.38 133 ASN B CA 1
ATOM 2712 C C . ASN B 1 133 ? -9.578 14.438 23.906 1 97.38 133 ASN B C 1
ATOM 2714 O O . ASN B 1 133 ? -9.672 14.477 22.688 1 97.38 133 ASN B O 1
ATOM 2718 N N . PRO B 1 134 ? -10.367 15.086 24.672 1 96.25 134 PRO B N 1
ATOM 2719 C CA . PRO B 1 134 ? -11.625 15.633 24.172 1 96.25 134 PRO B CA 1
ATOM 2720 C C . PRO B 1 134 ? -11.414 16.734 23.141 1 96.25 134 PRO B C 1
ATOM 2722 O O . PRO B 1 134 ? -12.328 17.062 22.375 1 96.25 134 PRO B O 1
ATOM 2725 N N . SER B 1 135 ? -10.305 17.297 23.094 1 96.19 135 SER B N 1
ATOM 2726 C CA . SER B 1 135 ? -10.055 18.406 22.188 1 96.19 135 SER B CA 1
ATOM 2727 C C . SER B 1 135 ? -9.602 17.922 20.812 1 96.19 135 SER B C 1
ATOM 2729 O O . SER B 1 135 ? -9.422 18.719 19.891 1 96.19 135 SER B O 1
ATOM 2731 N N . LEU B 1 136 ? -9.461 16.609 20.641 1 97.31 136 LEU B N 1
ATOM 2732 C CA . LEU B 1 136 ? -9.016 16.047 19.375 1 97.31 136 LEU B CA 1
ATOM 2733 C C . LEU B 1 136 ? -10 16.375 18.25 1 97.31 136 LEU B C 1
ATOM 2735 O O . LEU B 1 136 ? -11.195 16.125 18.375 1 97.31 136 LEU B O 1
ATOM 2739 N N . ARG B 1 137 ? -9.492 17 17.25 1 97.25 137 ARG B N 1
ATOM 2740 C CA . ARG B 1 137 ? -10.258 17.219 16.016 1 97.25 137 ARG B CA 1
ATOM 2741 C C . ARG B 1 137 ? -9.867 16.219 14.938 1 97.25 137 ARG B C 1
ATOM 2743 O O . ARG B 1 137 ? -8.75 16.266 14.414 1 97.25 137 ARG B O 1
ATOM 2750 N N . ALA B 1 138 ? -10.781 15.359 14.609 1 96.94 138 ALA B N 1
ATOM 2751 C CA . ALA B 1 138 ? -10.484 14.297 13.656 1 96.94 138 ALA B CA 1
ATOM 2752 C C . ALA B 1 138 ? -11.375 14.406 12.414 1 96.94 138 ALA B C 1
ATOM 2754 O O . ALA B 1 138 ? -12.547 14.758 12.516 1 96.94 138 ALA B O 1
ATOM 2755 N N . ALA B 1 139 ? -10.789 14.125 11.258 1 97.38 139 ALA B N 1
ATOM 2756 C CA . ALA B 1 139 ? -11.562 14.117 10.016 1 97.38 139 ALA B CA 1
ATOM 2757 C C . ALA B 1 139 ? -11.023 13.078 9.039 1 97.38 139 ALA B C 1
ATOM 2759 O O . ALA B 1 139 ? -9.844 12.734 9.078 1 97.38 139 ALA B O 1
ATOM 2760 N N . VAL B 1 140 ? -11.891 12.617 8.219 1 97.81 140 VAL B N 1
ATOM 2761 C CA . VAL B 1 140 ? -11.531 11.766 7.082 1 97.81 140 VAL B CA 1
ATOM 2762 C C . VAL B 1 140 ? -11.297 12.633 5.844 1 97.81 140 VAL B C 1
ATOM 2764 O O . VAL B 1 140 ? -11.953 13.664 5.664 1 97.81 140 VAL B O 1
ATOM 2767 N N . VAL B 1 141 ? -10.336 12.234 5.055 1 98.56 141 VAL B N 1
ATOM 2768 C CA . VAL B 1 141 ? -10.141 12.836 3.736 1 98.56 141 VAL B CA 1
ATOM 2769 C C . VAL B 1 141 ? -10.133 11.742 2.67 1 98.56 141 VAL B C 1
ATOM 2771 O O . VAL B 1 141 ? -9.492 10.703 2.84 1 98.56 141 VAL B O 1
ATOM 2774 N N . LEU B 1 142 ? -10.898 11.961 1.584 1 98.25 142 LEU B N 1
ATOM 2775 C CA . LEU B 1 142 ? -10.875 11.008 0.478 1 98.25 142 LEU B CA 1
ATOM 2776 C C . LEU B 1 142 ? -9.68 11.273 -0.435 1 98.25 142 LEU B C 1
ATOM 2778 O O . LEU B 1 142 ? -9.43 12.414 -0.821 1 98.25 142 LEU B O 1
ATOM 2782 N N . THR B 1 143 ? -8.992 10.172 -0.66 1 97.88 143 THR B N 1
ATOM 2783 C CA . THR B 1 143 ? -7.77 10.297 -1.444 1 97.88 143 THR B CA 1
ATOM 2784 C C . THR B 1 143 ? -7.828 9.422 -2.691 1 97.88 143 THR B C 1
ATOM 2786 O O . THR B 1 143 ? -8.656 8.508 -2.775 1 97.88 143 THR B O 1
ATOM 2789 N N . GLN B 1 144 ? -6.953 9.758 -3.668 1 94.31 144 GLN B N 1
ATOM 2790 C CA . GLN B 1 144 ? -6.812 8.984 -4.898 1 94.31 144 GLN B CA 1
ATOM 2791 C C . GLN B 1 144 ? -8.164 8.758 -5.566 1 94.31 144 GLN B C 1
ATOM 2793 O O . GLN B 1 144 ? -8.484 7.641 -5.984 1 94.31 144 GLN B O 1
ATOM 2798 N N . CYS B 1 145 ? -8.961 9.773 -5.594 1 95.19 145 CYS B N 1
ATOM 2799 C CA . CYS B 1 145 ? -10.281 9.711 -6.219 1 95.19 145 CYS B CA 1
ATOM 2800 C C . CYS B 1 145 ? -10.156 9.656 -7.738 1 95.19 145 CYS B C 1
ATOM 2802 O O . CYS B 1 145 ? -9.203 10.188 -8.312 1 95.19 145 CYS B O 1
ATOM 2804 N N . PRO B 1 146 ? -11.102 8.953 -8.352 1 88.25 146 PRO B N 1
ATOM 2805 C CA . PRO B 1 146 ? -11.109 8.992 -9.82 1 88.25 146 PRO B CA 1
ATOM 2806 C C . PRO B 1 146 ? -11.445 10.375 -10.367 1 88.25 146 PRO B C 1
ATOM 2808 O O . PRO B 1 146 ? -12.32 11.062 -9.828 1 88.25 146 PRO B O 1
ATOM 2811 N N . ALA B 1 147 ? -10.75 10.703 -11.445 1 86.81 147 ALA B N 1
ATOM 2812 C CA . ALA B 1 147 ? -10.898 12.062 -11.969 1 86.81 147 ALA B CA 1
ATOM 2813 C C . ALA B 1 147 ? -12.023 12.133 -13 1 86.81 147 ALA B C 1
ATOM 2815 O O . ALA B 1 147 ? -12.508 13.219 -13.32 1 86.81 147 ALA B O 1
ATOM 2816 N N . LEU B 1 148 ? -12.477 11.031 -13.445 1 84.38 148 LEU B N 1
ATOM 2817 C CA . LEU B 1 148 ? -13.477 11.023 -14.508 1 84.38 148 LEU B CA 1
ATOM 2818 C C . LEU B 1 148 ? -14.82 11.531 -13.992 1 84.38 148 LEU B C 1
ATOM 2820 O O . LEU B 1 148 ? -15.258 11.148 -12.906 1 84.38 148 LEU B O 1
ATOM 2824 N N . PRO B 1 149 ? -15.469 12.32 -14.781 1 85.81 149 PRO B N 1
ATOM 2825 C CA . PRO B 1 149 ? -16.734 12.93 -14.359 1 85.81 149 PRO B CA 1
ATOM 2826 C C . PRO B 1 149 ? -17.797 11.891 -14.008 1 85.81 149 PRO B C 1
ATOM 2828 O O . PRO B 1 149 ? -18.578 12.094 -13.086 1 85.81 149 PRO B O 1
ATOM 2831 N N . ASN B 1 150 ? -17.797 10.797 -14.734 1 85.25 150 ASN B N 1
ATOM 2832 C CA . ASN B 1 150 ? -18.812 9.781 -14.492 1 85.25 150 ASN B CA 1
ATOM 2833 C C . ASN B 1 150 ? -18.562 9.031 -13.188 1 85.25 150 ASN B C 1
ATOM 2835 O O . ASN B 1 150 ? -19.391 8.203 -12.773 1 85.25 150 ASN B O 1
ATOM 2839 N N . GLN B 1 151 ? -17.484 9.383 -12.508 1 86.44 151 GLN B N 1
ATOM 2840 C CA . GLN B 1 151 ? -17.141 8.703 -11.258 1 86.44 151 GLN B CA 1
ATOM 2841 C C . GLN B 1 151 ? -17.375 9.602 -10.055 1 86.44 151 GLN B C 1
ATOM 2843 O O . GLN B 1 151 ? -17.078 9.227 -8.922 1 86.44 151 GLN B O 1
ATOM 2848 N N . VAL B 1 152 ? -17.922 10.75 -10.328 1 91 152 VAL B N 1
ATOM 2849 C CA . VAL B 1 152 ? -18.188 11.711 -9.266 1 91 152 VAL B CA 1
ATOM 2850 C C . VAL B 1 152 ? -19.125 11.109 -8.234 1 91 152 VAL B C 1
ATOM 2852 O O . VAL B 1 152 ? -18.984 11.352 -7.031 1 91 152 VAL B O 1
ATOM 2855 N N . LYS B 1 153 ? -20.062 10.367 -8.672 1 92 153 LYS B N 1
ATOM 2856 C CA . LYS B 1 153 ? -21.047 9.742 -7.793 1 92 153 LYS B CA 1
ATOM 2857 C C . LYS B 1 153 ? -20.375 8.859 -6.75 1 92 153 LYS B C 1
ATOM 2859 O O . LYS B 1 153 ? -20.797 8.805 -5.598 1 92 153 LYS B O 1
ATOM 2864 N N . ARG B 1 154 ? -19.375 8.188 -7.117 1 90.5 154 ARG B N 1
ATOM 2865 C CA . ARG B 1 154 ? -18.609 7.324 -6.223 1 90.5 154 ARG B CA 1
ATOM 2866 C C . ARG B 1 154 ? -18.016 8.117 -5.062 1 90.5 154 ARG B C 1
ATOM 2868 O O . ARG B 1 154 ? -18.016 7.652 -3.924 1 90.5 154 ARG B O 1
ATOM 2875 N N . ILE B 1 155 ? -17.531 9.258 -5.363 1 95.19 155 ILE B N 1
ATOM 2876 C CA . ILE B 1 155 ? -16.922 10.125 -4.367 1 95.19 155 ILE B CA 1
ATOM 2877 C C . ILE B 1 155 ? -17.984 10.625 -3.391 1 95.19 155 ILE B C 1
ATOM 2879 O O . ILE B 1 155 ? -17.797 10.57 -2.174 1 95.19 155 ILE B O 1
ATOM 2883 N N . LEU B 1 156 ? -19.078 11.062 -3.924 1 96.06 156 LEU B N 1
ATOM 2884 C CA . LEU B 1 156 ? -20.156 11.586 -3.098 1 96.06 156 LEU B CA 1
ATOM 2885 C C . LEU B 1 156 ? -20.734 10.508 -2.188 1 96.06 156 LEU B C 1
ATOM 2887 O O . LEU B 1 156 ? -20.984 10.75 -1.007 1 96.06 156 LEU B O 1
ATOM 2891 N N . GLU B 1 157 ? -20.859 9.375 -2.709 1 95.38 157 GLU B N 1
ATOM 2892 C CA . GLU B 1 157 ? -21.359 8.25 -1.924 1 95.38 157 GLU B CA 1
ATOM 2893 C C . GLU B 1 157 ? -20.391 7.875 -0.809 1 95.38 157 GLU B C 1
ATOM 2895 O O . GLU B 1 157 ? -20.812 7.578 0.312 1 95.38 157 GLU B O 1
ATOM 2900 N N . ALA B 1 158 ? -19.172 7.848 -1.133 1 95.62 158 ALA B N 1
ATOM 2901 C CA . ALA B 1 158 ? -18.156 7.547 -0.121 1 95.62 158 ALA B CA 1
ATOM 2902 C C . ALA B 1 158 ? -18.203 8.57 1.011 1 95.62 158 ALA B C 1
ATOM 2904 O O . ALA B 1 158 ? -18.094 8.211 2.186 1 95.62 158 ALA B O 1
ATOM 2905 N N . LYS B 1 159 ? -18.328 9.875 0.651 1 96.75 159 LYS B N 1
ATOM 2906 C CA . LYS B 1 159 ? -18.422 10.914 1.669 1 96.75 159 LYS B CA 1
ATOM 2907 C C . LYS B 1 159 ? -19.656 10.711 2.551 1 96.75 159 LYS B C 1
ATOM 2909 O O . LYS B 1 159 ? -19.594 10.906 3.768 1 96.75 159 LYS B O 1
ATOM 2914 N N . GLU B 1 160 ? -20.719 10.305 1.935 1 96.38 160 GLU B N 1
ATOM 2915 C CA . GLU B 1 160 ? -21.953 10.047 2.68 1 96.38 160 GLU B CA 1
ATOM 2916 C C . GLU B 1 160 ? -21.766 8.883 3.65 1 96.38 160 GLU B C 1
ATOM 2918 O O . GLU B 1 160 ? -22.25 8.945 4.789 1 96.38 160 GLU B O 1
ATOM 2923 N N . VAL B 1 161 ? -21.156 7.867 3.188 1 95.5 161 VAL B N 1
ATOM 2924 C CA . VAL B 1 161 ? -20.891 6.715 4.043 1 95.5 161 VAL B CA 1
ATOM 2925 C C . VAL B 1 161 ? -20.047 7.141 5.242 1 95.5 161 VAL B C 1
ATOM 2927 O O . VAL B 1 161 ? -20.344 6.777 6.379 1 95.5 161 VAL B O 1
ATOM 2930 N N . CYS B 1 162 ? -19.016 7.902 5.004 1 94.94 162 CYS B N 1
ATOM 2931 C CA . CYS B 1 162 ? -18.172 8.398 6.082 1 94.94 162 CYS B CA 1
ATOM 2932 C C . CYS B 1 162 ? -18.984 9.195 7.09 1 94.94 162 CYS B C 1
ATOM 2934 O O . CYS B 1 162 ? -18.891 8.961 8.297 1 94.94 162 CYS B O 1
ATOM 2936 N N . SER B 1 163 ? -19.781 10.102 6.586 1 94.25 163 SER B N 1
ATOM 2937 C CA . SER B 1 163 ? -20.578 10.977 7.441 1 94.25 163 SER B CA 1
ATOM 2938 C C . SER B 1 163 ? -21.594 10.172 8.258 1 94.25 163 SER B C 1
ATOM 2940 O O . SER B 1 163 ? -21.906 10.531 9.398 1 94.25 163 SER B O 1
ATOM 2942 N N . SER B 1 164 ? -22.016 9.156 7.703 1 94.19 164 SER B N 1
ATOM 2943 C CA . SER B 1 164 ? -23.031 8.352 8.375 1 94.19 164 SER B CA 1
ATOM 2944 C C . SER B 1 164 ? -22.453 7.664 9.617 1 94.19 164 SER B C 1
ATOM 2946 O O . SER B 1 164 ? -23.203 7.324 10.539 1 94.19 164 SER B O 1
ATOM 2948 N N . PHE B 1 165 ? -21.219 7.473 9.672 1 91.31 165 PHE B N 1
ATOM 2949 C CA . PHE B 1 165 ? -20.594 6.859 10.836 1 91.31 165 PHE B CA 1
ATOM 2950 C C . PHE B 1 165 ? -20.234 7.918 11.875 1 91.31 165 PHE B C 1
ATOM 2952 O O . PHE B 1 165 ? -19.688 7.598 12.938 1 91.31 165 PHE B O 1
ATOM 2959 N N . GLY B 1 166 ? -20.516 9.203 11.547 1 87.38 166 GLY B N 1
ATOM 2960 C CA . GLY B 1 166 ? -20.328 10.266 12.523 1 87.38 166 GLY B CA 1
ATOM 2961 C C . GLY B 1 166 ? -18.922 10.867 12.492 1 87.38 166 GLY B C 1
ATOM 2962 O O . GLY B 1 166 ? -18.531 11.57 13.422 1 87.38 166 GLY B O 1
ATOM 2963 N N . VAL B 1 167 ? -18.203 10.562 11.516 1 88.88 167 VAL B N 1
ATOM 2964 C CA . VAL B 1 167 ? -16.875 11.141 11.398 1 88.88 167 VAL B CA 1
ATOM 2965 C C . VAL B 1 167 ? -16.906 12.336 10.445 1 88.88 167 VAL B C 1
ATOM 2967 O O . VAL B 1 167 ? -17.625 12.312 9.438 1 88.88 167 VAL B O 1
ATOM 2970 N N . ASP B 1 168 ? -16.234 13.391 10.805 1 93.62 168 ASP B N 1
ATOM 2971 C CA . ASP B 1 168 ? -16.125 14.531 9.898 1 93.62 168 ASP B CA 1
ATOM 2972 C C . ASP B 1 168 ? -15.383 14.141 8.625 1 93.62 168 ASP B C 1
ATOM 2974 O O . ASP B 1 168 ? -14.445 13.336 8.656 1 93.62 168 ASP B O 1
ATOM 2978 N N . VAL B 1 169 ? -15.844 14.734 7.523 1 96.94 169 VAL B N 1
ATOM 2979 C CA . VAL B 1 169 ? -15.203 14.477 6.242 1 96.94 169 VAL B CA 1
ATOM 2980 C C . VAL B 1 169 ? -14.852 15.805 5.562 1 96.94 169 VAL B C 1
ATOM 2982 O O . VAL B 1 169 ? -15.695 16.703 5.457 1 96.94 169 VAL B O 1
ATOM 2985 N N . LEU B 1 170 ? -13.633 15.891 5.16 1 98.19 170 LEU B N 1
ATOM 2986 C CA . LEU B 1 170 ? -13.227 17.094 4.449 1 98.19 170 LEU B CA 1
ATOM 2987 C C . LEU B 1 170 ? -13.945 17.203 3.107 1 98.19 170 LEU B C 1
ATOM 2989 O O . LEU B 1 170 ? -14.242 16.188 2.477 1 98.19 170 LEU B O 1
ATOM 2993 N N . ASN B 1 171 ? -14.133 18.469 2.689 1 97.5 171 ASN B N 1
ATOM 2994 C CA . ASN B 1 171 ? -14.617 18.703 1.335 1 97.5 171 ASN B CA 1
ATOM 2995 C C . ASN B 1 171 ? -13.531 18.453 0.295 1 97.5 171 ASN B C 1
ATOM 2997 O O . ASN B 1 171 ? -13.797 17.875 -0.762 1 97.5 171 ASN B O 1
ATOM 3001 N N . SER B 1 172 ? -12.359 18.891 0.611 1 98.44 172 SER B N 1
ATOM 3002 C CA . SER B 1 172 ? -11.227 18.75 -0.3 1 98.44 172 SER B CA 1
ATOM 3003 C C . SER B 1 172 ? -10.797 17.297 -0.409 1 98.44 172 SER B C 1
ATOM 3005 O O . SER B 1 172 ? -10.906 16.531 0.556 1 98.44 172 SER B O 1
ATOM 3007 N N . ILE B 1 173 ? -10.359 16.859 -1.581 1 98.38 173 ILE B N 1
ATOM 3008 C CA . ILE B 1 173 ? -9.938 15.492 -1.874 1 98.38 173 ILE B CA 1
ATOM 3009 C C . ILE B 1 173 ? -8.68 15.508 -2.738 1 98.38 173 ILE B C 1
ATOM 3011 O O . ILE B 1 173 ? -8.258 16.562 -3.213 1 98.38 173 ILE B O 1
ATOM 3015 N N . THR B 1 174 ? -8.039 14.398 -2.846 1 98.12 174 THR B N 1
ATOM 3016 C CA . THR B 1 174 ? -7.031 14.25 -3.891 1 98.12 174 THR B CA 1
ATOM 3017 C C . THR B 1 174 ? -7.516 13.289 -4.973 1 98.12 174 THR B C 1
ATOM 3019 O O . THR B 1 174 ? -8.336 12.414 -4.711 1 98.12 174 THR B O 1
ATOM 3022 N N . TYR B 1 175 ? -6.992 13.508 -6.129 1 95.38 175 TYR B N 1
ATOM 3023 C CA . TYR B 1 175 ? -7.219 12.594 -7.234 1 95.38 175 TYR B CA 1
ATOM 3024 C C . TYR B 1 175 ? -6.004 11.695 -7.457 1 95.38 175 TYR B C 1
ATOM 3026 O O . TYR B 1 175 ? -4.91 11.992 -6.973 1 95.38 175 TYR B O 1
ATOM 3034 N N . GLY B 1 176 ? -6.312 10.562 -8.039 1 90.69 176 GLY B N 1
ATOM 3035 C CA . GLY B 1 176 ? -5.188 9.742 -8.453 1 90.69 176 GLY B CA 1
ATOM 3036 C C . GLY B 1 176 ? -4.375 10.367 -9.57 1 90.69 176 GLY B C 1
ATOM 3037 O O . GLY B 1 176 ? -4.848 10.477 -10.703 1 90.69 176 GLY B O 1
ATOM 3038 N N . ARG B 1 177 ? -3.148 10.891 -9.211 1 88.81 177 ARG B N 1
ATOM 3039 C CA . ARG B 1 177 ? -2.289 11.531 -10.195 1 88.81 177 ARG B CA 1
ATOM 3040 C C . ARG B 1 177 ? -0.853 11.031 -10.086 1 88.81 177 ARG B C 1
ATOM 3042 O O . ARG B 1 177 ? -0.347 10.828 -8.977 1 88.81 177 ARG B O 1
ATOM 3049 N N . ASN B 1 178 ? -0.122 10.891 -11.164 1 83.75 178 ASN B N 1
ATOM 3050 C CA . ASN B 1 178 ? 1.243 10.375 -11.195 1 83.75 178 ASN B CA 1
ATOM 3051 C C . ASN B 1 178 ? 2.217 11.328 -10.516 1 83.75 178 ASN B C 1
ATOM 3053 O O . ASN B 1 178 ? 3.248 10.906 -9.992 1 83.75 178 ASN B O 1
ATOM 3057 N N . VAL B 1 179 ? 1.832 12.578 -10.5 1 92.25 179 VAL B N 1
ATOM 3058 C CA . VAL B 1 179 ? 2.736 13.594 -9.969 1 92.25 179 VAL B CA 1
ATOM 3059 C C . VAL B 1 179 ? 2.998 13.336 -8.492 1 92.25 179 VAL B C 1
ATOM 3061 O O . VAL B 1 179 ? 4.059 13.695 -7.969 1 92.25 179 VAL B O 1
ATOM 3064 N N . TYR B 1 180 ? 2.07 12.695 -7.797 1 93.56 180 TYR B N 1
ATOM 3065 C CA . TYR B 1 180 ? 2.291 12.344 -6.398 1 93.56 180 TYR B CA 1
ATOM 3066 C C . TYR B 1 180 ? 3.453 11.367 -6.258 1 93.56 180 TYR B C 1
ATOM 3068 O O . TYR B 1 180 ? 4.332 11.555 -5.414 1 93.56 180 TYR B O 1
ATOM 3076 N N . ASP B 1 181 ? 3.49 10.391 -7.094 1 87.12 181 ASP B N 1
ATOM 3077 C CA . ASP B 1 181 ? 4.578 9.422 -7.086 1 87.12 181 ASP B CA 1
ATOM 3078 C C . ASP B 1 181 ? 5.895 10.062 -7.52 1 87.12 181 ASP B C 1
ATOM 3080 O O . ASP B 1 181 ? 6.941 9.805 -6.922 1 87.12 181 ASP B O 1
ATOM 3084 N N . ASP B 1 182 ? 5.832 10.875 -8.547 1 87.56 182 ASP B N 1
ATOM 3085 C CA . ASP B 1 182 ? 7.023 11.523 -9.086 1 87.56 182 ASP B CA 1
ATOM 3086 C C . ASP B 1 182 ? 7.684 12.414 -8.039 1 87.56 182 ASP B C 1
ATOM 3088 O O . ASP B 1 182 ? 8.906 12.406 -7.891 1 87.56 182 ASP B O 1
ATOM 3092 N N . SER B 1 183 ? 6.867 13.172 -7.391 1 94.62 183 SER B N 1
ATOM 3093 C CA . SER B 1 183 ? 7.398 14.078 -6.383 1 94.62 183 SER B CA 1
ATOM 3094 C C . SER B 1 183 ? 7.98 13.312 -5.199 1 94.62 183 SER B C 1
ATOM 3096 O O . SER B 1 183 ? 9.047 13.664 -4.688 1 94.62 183 SER B O 1
ATOM 3098 N N . GLU B 1 184 ? 7.289 12.266 -4.781 1 93 184 GLU B N 1
ATOM 3099 C CA . GLU B 1 184 ? 7.742 11.469 -3.645 1 93 184 GLU B CA 1
ATOM 3100 C C . GLU B 1 184 ? 9.117 10.859 -3.912 1 93 184 GLU B C 1
ATOM 3102 O O . GLU B 1 184 ? 9.984 10.859 -3.037 1 93 184 GLU B O 1
ATOM 3107 N N . GLU B 1 185 ? 9.32 10.398 -5.066 1 86.75 185 GLU B N 1
ATOM 3108 C CA . GLU B 1 185 ? 10.57 9.742 -5.434 1 86.75 185 GLU B CA 1
ATOM 3109 C C . GLU B 1 185 ? 11.742 10.727 -5.391 1 86.75 185 GLU B C 1
ATOM 3111 O O . GLU B 1 185 ? 12.891 10.32 -5.176 1 86.75 185 GLU B O 1
ATOM 3116 N N . LYS B 1 186 ? 11.453 11.984 -5.484 1 92.88 186 LYS B N 1
ATOM 3117 C CA . LYS B 1 186 ? 12.5 13 -5.559 1 92.88 186 LYS B CA 1
ATOM 3118 C C . LYS B 1 186 ? 12.633 13.742 -4.234 1 92.88 186 LYS B C 1
ATOM 3120 O O . LYS B 1 186 ? 13.336 14.758 -4.152 1 92.88 186 LYS B O 1
ATOM 3125 N N . GLY B 1 187 ? 11.906 13.297 -3.203 1 96 187 GLY B N 1
ATOM 3126 C CA . GLY B 1 187 ? 11.93 14 -1.929 1 96 187 GLY B CA 1
ATOM 3127 C C . GLY B 1 187 ? 11.234 15.344 -1.976 1 96 187 GLY B C 1
ATOM 3128 O O . GLY B 1 187 ? 11.523 16.234 -1.167 1 96 187 GLY B O 1
ATOM 3129 N N . LEU B 1 188 ? 10.344 15.516 -3.012 1 97.44 188 LEU B N 1
ATOM 3130 C CA . LEU B 1 188 ? 9.641 16.781 -3.213 1 97.44 188 LEU B CA 1
ATOM 3131 C C . LEU B 1 188 ? 8.172 16.656 -2.832 1 97.44 188 LEU B C 1
ATOM 3133 O O . LEU B 1 188 ? 7.652 15.539 -2.723 1 97.44 188 LEU B O 1
ATOM 3137 N N . SER B 1 189 ? 7.57 17.75 -2.541 1 97.88 189 SER B N 1
ATOM 3138 C CA . SER B 1 189 ? 6.117 17.875 -2.521 1 97.88 189 SER B CA 1
ATOM 3139 C C . SER B 1 189 ? 5.57 18.203 -3.906 1 97.88 189 SER B C 1
ATOM 3141 O O . SER B 1 189 ? 6.285 18.766 -4.746 1 97.88 189 SER B O 1
ATOM 3143 N N . VAL B 1 190 ? 4.32 17.891 -4.09 1 98 190 VAL B N 1
ATOM 3144 C CA . VAL B 1 190 ? 3.664 18.297 -5.328 1 98 190 VAL B CA 1
ATOM 3145 C C . VAL B 1 190 ? 3.627 19.812 -5.418 1 98 190 VAL B C 1
ATOM 3147 O O . VAL B 1 190 ? 3.607 20.375 -6.516 1 98 190 VAL B O 1
ATOM 3150 N N . MET B 1 191 ? 3.734 20.531 -4.336 1 97.81 191 MET B N 1
ATOM 3151 C CA . MET B 1 191 ? 3.746 21.984 -4.293 1 97.81 191 MET B CA 1
ATOM 3152 C C . MET B 1 191 ? 5.098 22.531 -4.746 1 97.81 191 MET B C 1
ATOM 3154 O O . MET B 1 191 ? 5.219 23.719 -5.051 1 97.81 191 MET B O 1
ATOM 3158 N N . GLU B 1 192 ? 6.051 21.719 -4.766 1 97.31 192 GLU B N 1
ATOM 3159 C CA . GLU B 1 192 ? 7.391 22.141 -5.164 1 97.31 192 GLU B CA 1
ATOM 3160 C C . GLU B 1 192 ? 7.688 21.734 -6.609 1 97.31 192 GLU B C 1
ATOM 3162 O O . GLU B 1 192 ? 8.32 22.5 -7.348 1 97.31 192 GLU B O 1
ATOM 3167 N N . ILE B 1 193 ? 7.203 20.594 -7.055 1 96.25 193 ILE B N 1
ATOM 3168 C CA . ILE B 1 193 ? 7.488 20.125 -8.406 1 96.25 193 ILE B CA 1
ATOM 3169 C C . ILE B 1 193 ? 6.578 20.844 -9.406 1 96.25 193 ILE B C 1
ATOM 3171 O O . ILE B 1 193 ? 7.012 21.203 -10.5 1 96.25 193 ILE B O 1
ATOM 3175 N N . GLU B 1 194 ? 5.344 21.031 -9.062 1 97.5 194 GLU B N 1
ATOM 3176 C CA . GLU B 1 194 ? 4.367 21.781 -9.852 1 97.5 194 GLU B CA 1
ATOM 3177 C C . GLU B 1 194 ? 3.553 22.734 -8.969 1 97.5 194 GLU B C 1
ATOM 3179 O O . GLU B 1 194 ? 2.377 22.469 -8.695 1 97.5 194 GLU B O 1
ATOM 3184 N N . PRO B 1 195 ? 4.094 23.875 -8.656 1 97.12 195 PRO B N 1
ATOM 3185 C CA . PRO B 1 195 ? 3.473 24.766 -7.68 1 97.12 195 PRO B CA 1
ATOM 3186 C C . PRO B 1 195 ? 2.082 25.234 -8.102 1 97.12 195 PRO B C 1
ATOM 3188 O O . PRO B 1 195 ? 1.225 25.484 -7.254 1 97.12 195 PRO B O 1
ATOM 3191 N N . ASP B 1 196 ? 1.833 25.297 -9.414 1 97.62 196 ASP B N 1
ATOM 3192 C CA . ASP B 1 196 ? 0.549 25.797 -9.891 1 97.62 196 ASP B CA 1
ATOM 3193 C C . ASP B 1 196 ? -0.317 24.672 -10.438 1 97.62 196 ASP B C 1
ATOM 3195 O O . ASP B 1 196 ? -1.303 24.922 -11.141 1 97.62 196 ASP B O 1
ATOM 3199 N N . GLY B 1 197 ? 0.07 23.469 -10.156 1 97.62 197 GLY B N 1
ATOM 3200 C CA . GLY B 1 197 ? -0.645 22.312 -10.672 1 97.62 197 GLY B CA 1
ATOM 3201 C C . GLY B 1 197 ? -1.864 21.938 -9.844 1 97.62 197 GLY B C 1
ATOM 3202 O O . GLY B 1 197 ? -2.045 22.453 -8.734 1 97.62 197 GLY B O 1
ATOM 3203 N N . LYS B 1 198 ? -2.645 21.062 -10.336 1 97.38 198 LYS B N 1
ATOM 3204 C CA . LYS B 1 198 ? -3.877 20.609 -9.688 1 97.38 198 LYS B CA 1
ATOM 3205 C C . LYS B 1 198 ? -3.584 19.922 -8.359 1 97.38 198 LYS B C 1
ATOM 3207 O O . LYS B 1 198 ? -4.289 20.141 -7.371 1 97.38 198 LYS B O 1
ATOM 3212 N N . SER B 1 199 ? -2.592 19.125 -8.328 1 98.19 199 SER B N 1
ATOM 3213 C CA . SER B 1 199 ? -2.258 18.391 -7.109 1 98.19 199 SER B CA 1
ATOM 3214 C C . SER B 1 199 ? -1.781 19.328 -6.008 1 98.19 199 SER B C 1
ATOM 3216 O O . SER B 1 199 ? -2.064 19.109 -4.828 1 98.19 199 SER B O 1
ATOM 3218 N N . ALA B 1 200 ? -1.037 20.359 -6.422 1 98.44 200 ALA B N 1
ATOM 3219 C CA . ALA B 1 200 ? -0.636 21.375 -5.453 1 98.44 200 ALA B CA 1
ATOM 3220 C C . ALA B 1 200 ? -1.854 22.047 -4.828 1 98.44 200 ALA B C 1
ATOM 3222 O O . ALA B 1 200 ? -1.912 22.234 -3.611 1 98.44 200 ALA B O 1
ATOM 3223 N N . GLU B 1 201 ? -2.77 22.359 -5.672 1 98.38 201 GLU B N 1
ATOM 3224 C CA . GLU B 1 201 ? -4 22.984 -5.195 1 98.38 201 GLU B CA 1
ATOM 3225 C C . GLU B 1 201 ? -4.77 22.062 -4.266 1 98.38 201 GLU B C 1
ATOM 3227 O O . GLU B 1 201 ? -5.332 22.5 -3.264 1 98.38 201 GLU B O 1
ATOM 3232 N N . GLU B 1 202 ? -4.824 20.766 -4.594 1 98.5 202 GLU B N 1
ATOM 3233 C CA . GLU B 1 202 ? -5.48 19.781 -3.748 1 98.5 202 GLU B CA 1
ATOM 3234 C C . GLU B 1 202 ? -4.879 19.766 -2.346 1 98.5 202 GLU B C 1
ATOM 3236 O O . GLU B 1 202 ? -5.605 19.812 -1.352 1 98.5 202 GLU B O 1
ATOM 3241 N N . ILE B 1 203 ? -3.57 19.75 -2.262 1 98.62 203 ILE B N 1
ATOM 3242 C CA . ILE B 1 203 ? -2.869 19.641 -0.988 1 98.62 203 ILE B CA 1
ATOM 3243 C C . ILE B 1 203 ? -3.084 20.922 -0.177 1 98.62 203 ILE B C 1
ATOM 3245 O O . ILE B 1 203 ? -3.35 20.859 1.025 1 98.62 203 ILE B O 1
ATOM 3249 N N . ARG B 1 204 ? -2.99 22.094 -0.828 1 98.25 204 ARG B N 1
ATOM 3250 C CA . ARG B 1 204 ? -3.213 23.344 -0.131 1 98.25 204 ARG B CA 1
ATOM 3251 C C . ARG B 1 204 ? -4.625 23.422 0.441 1 98.25 204 ARG B C 1
ATOM 3253 O O . ARG B 1 204 ? -4.816 23.859 1.58 1 98.25 204 ARG B O 1
ATOM 3260 N N . ALA B 1 205 ? -5.543 23 -0.348 1 98.62 205 ALA B N 1
ATOM 3261 C CA . ALA B 1 205 ? -6.934 23.031 0.094 1 98.62 205 ALA B CA 1
ATOM 3262 C C . ALA B 1 205 ? -7.152 22.094 1.278 1 98.62 205 ALA B C 1
ATOM 3264 O O . ALA B 1 205 ? -7.828 22.453 2.246 1 98.62 205 ALA B O 1
ATOM 3265 N N . ILE B 1 206 ? -6.59 20.906 1.262 1 98.69 206 ILE B N 1
ATOM 3266 C CA . ILE B 1 206 ? -6.715 19.938 2.336 1 98.69 206 ILE B CA 1
ATOM 3267 C C . ILE B 1 206 ? -6.047 20.469 3.602 1 98.69 206 ILE B C 1
ATOM 3269 O O . ILE B 1 206 ? -6.621 20.391 4.691 1 98.69 206 ILE B O 1
ATOM 3273 N N . ALA B 1 207 ? -4.828 21 3.402 1 98.06 207 ALA B N 1
ATOM 3274 C CA . ALA B 1 207 ? -4.094 21.516 4.551 1 98.06 207 ALA B CA 1
ATOM 3275 C C . ALA B 1 207 ? -4.887 22.625 5.25 1 98.06 207 ALA B C 1
ATOM 3277 O O . ALA B 1 207 ? -5.035 22.609 6.477 1 98.06 207 ALA B O 1
ATOM 3278 N N . LYS B 1 208 ? -5.402 23.547 4.473 1 97.06 208 LYS B N 1
ATOM 3279 C CA . LYS B 1 208 ? -6.168 24.672 5.023 1 97.06 208 LYS B CA 1
ATOM 3280 C C . LYS B 1 208 ? -7.41 24.172 5.758 1 97.06 208 LYS B C 1
ATOM 3282 O O . LYS B 1 208 ? -7.652 24.547 6.902 1 97.06 208 LYS B O 1
ATOM 3287 N N . GLU B 1 209 ? -8.133 23.344 5.098 1 98 209 GLU B N 1
ATOM 3288 C CA . GLU B 1 209 ? -9.367 22.812 5.676 1 98 209 GLU B CA 1
ATOM 3289 C C . GLU B 1 209 ? -9.078 22 6.934 1 98 209 GLU B C 1
ATOM 3291 O O . GLU B 1 209 ? -9.797 22.109 7.93 1 98 209 GLU B O 1
ATOM 3296 N N . PHE B 1 210 ? -8.07 21.219 6.922 1 97.69 210 PHE B N 1
ATOM 3297 C CA . PHE B 1 210 ? -7.668 20.344 8.016 1 97.69 210 PHE B CA 1
ATOM 3298 C C . PHE B 1 210 ? -7.258 21.156 9.234 1 97.69 210 PHE B C 1
ATOM 3300 O O . PHE B 1 210 ? -7.695 20.859 10.352 1 97.69 210 PHE B O 1
ATOM 3307 N N . LEU B 1 211 ? -6.457 22.172 9.031 1 9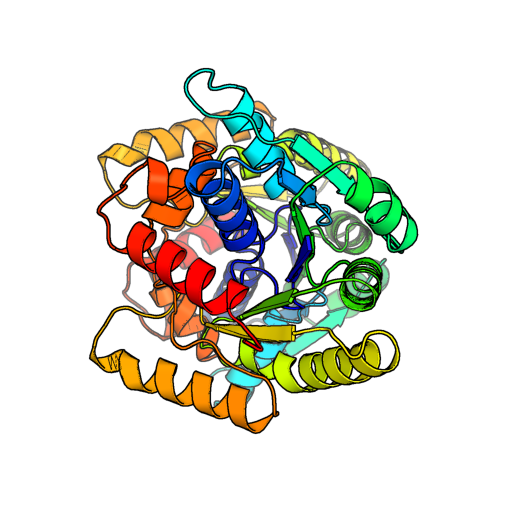5.12 211 LEU B N 1
ATOM 3308 C CA . LEU B 1 211 ? -5.93 22.969 10.133 1 95.12 211 LEU B CA 1
ATOM 3309 C C . LEU B 1 211 ? -7.016 23.875 10.719 1 95.12 211 LEU B C 1
ATOM 3311 O O . LEU B 1 211 ? -6.887 24.359 11.844 1 95.12 211 LEU B O 1
ATOM 3315 N N . GLU B 1 212 ? -8.07 24.031 9.977 1 93.25 212 GLU B N 1
ATOM 3316 C CA . GLU B 1 212 ? -9.141 24.906 10.438 1 93.25 212 GLU B CA 1
ATOM 3317 C C . GLU B 1 212 ? -10.289 24.094 11.047 1 93.25 212 GLU B C 1
ATOM 3319 O O . GLU B 1 212 ? -11.336 24.656 11.375 1 93.25 212 GLU B O 1
ATOM 3324 N N . LEU B 1 213 ? -10 22.844 11.164 1 89.12 213 LEU B N 1
ATOM 3325 C CA . LEU B 1 213 ? -11.031 22.031 11.805 1 89.12 213 LEU B CA 1
ATOM 3326 C C . LEU B 1 213 ? -11.367 22.562 13.188 1 89.12 213 LEU B C 1
ATOM 3328 O O . LEU B 1 213 ? -10.477 22.891 13.977 1 89.12 213 LEU B O 1
ATOM 3332 N N . GLY B 1 214 ? -12.609 22.578 13.555 1 73.75 214 GLY B N 1
ATOM 3333 C CA . GLY B 1 214 ? -13.094 22.938 14.875 1 73.75 214 GLY B CA 1
ATOM 3334 C C . GLY B 1 214 ? -13.07 24.438 15.133 1 73.75 214 GLY B C 1
ATOM 3335 O O . GLY B 1 214 ? -13.289 24.875 16.266 1 73.75 214 GLY B O 1
ATOM 3336 N N . VAL B 1 215 ? -12.656 25.188 14.109 1 67.69 215 VAL B N 1
ATOM 3337 C CA . VAL B 1 215 ? -12.695 26.641 14.227 1 67.69 215 VAL B CA 1
ATOM 3338 C C . VAL B 1 215 ? -14.039 27.172 13.711 1 67.69 215 VAL B C 1
ATOM 3340 O O . VAL B 1 215 ? -14.625 26.594 12.789 1 67.69 215 VAL B O 1
#

Nearest PDB structures (foldseek):
  4e03-assembly3_A  TM=9.158E-01  e=3.050E-13  Escherichia coli
  4e07-assembly3_A  TM=8.809E-01  e=1.397E-13  Escherichia coli
  2bek-assembly2_D  TM=7.643E-01  e=1.705E-11  Thermus thermophilus HB27
  6non-assembly2_B  TM=7.839E-01  e=1.884E-10  Cyanothece
  2bej-assembly1_A  TM=7.540E-01  e=4.366E-10  Thermus thermophilus HB27

Solvent-accessible surface area (backbone atoms only — not comparable to full-atom values): 22344 Å² total; per-residue (Å²): 87,34,37,33,22,31,42,61,63,81,87,29,44,37,56,61,50,39,52,39,46,49,49,47,44,35,67,74,64,66,41,46,48,35,38,35,32,36,40,93,80,38,63,55,53,52,28,40,53,47,25,58,69,36,85,91,48,87,75,66,51,71,48,76,51,69,47,78,38,42,67,58,49,61,61,47,50,78,78,27,54,32,38,39,36,28,27,40,41,89,33,58,50,31,45,53,29,43,46,40,69,23,47,32,36,40,30,44,30,35,68,41,70,82,45,55,67,46,43,66,59,48,43,52,50,52,56,58,31,33,74,76,19,71,76,46,41,59,32,33,30,44,20,58,30,72,81,51,75,90,42,47,64,50,50,56,48,41,52,49,56,46,44,72,66,71,43,46,66,53,89,46,46,37,58,66,54,68,57,59,58,56,18,44,75,60,31,40,34,42,52,69,76,36,59,87,35,70,64,19,50,29,51,51,47,36,48,53,55,60,74,45,54,96,109,85,34,34,35,22,29,43,64,63,80,88,30,44,36,55,60,49,39,53,41,47,48,50,48,44,36,68,75,63,66,42,48,48,35,39,33,32,35,40,93,80,38,63,55,52,51,28,41,52,46,23,60,70,35,84,90,47,85,74,62,51,70,48,77,52,69,46,78,39,42,68,60,49,63,60,48,51,80,76,28,54,32,37,38,34,27,26,41,42,88,33,58,49,33,44,52,29,42,47,41,69,22,47,33,36,39,30,43,30,36,67,40,71,81,46,55,66,46,45,68,59,49,43,52,49,52,54,58,30,33,73,76,19,69,74,46,40,59,33,33,31,47,19,58,30,72,82,53,75,91,43,48,62,49,50,55,50,41,52,49,55,46,45,71,66,71,41,45,65,53,86,46,47,40,56,66,54,68,57,57,59,57,19,44,77,60,30,42,33,42,52,69,76,36,61,86,37,69,65,18,49,29,50,51,48,36,50,53,54,60,74,45,56,95,109

Radius of gyration: 21.64 Å; Cα contacts (8 Å, |Δi|>4): 866; chains: 2; bounding box: 46×62×52 Å

Secondary structure (DSSP, 8-state):
-EEEEE-S-TTSSHHHHHHHHHHHHHHHS---EEEEE--TT-HHHHHHHHHHT-TTS---EEEE--S--HHHHHHHHTT-SEEEEEE-TT-HHHHHHHHTT-SEEEEEE-SSHHHHTTHHHHHHHHHHHHHH-TT-EEEEEE-SB--SGGGHHHHHHHHHHHHHTT-EE-S---B--HHHHHHHHTT--HHHHSTTSHHHHHHHHHHHHHHTTT-/-EEEEE-S-TTSSHHHHHHHHHHHHHHHS---EEEEE--TT-HHHHHHHHHHT-TTS---EEEE--S--HHHHHHHHTT-SEEEEEE-TT-HHHHHHHHTT-SEEEEEE-SSHHHHTTHHHHHHHHHHHHHH-TT-EEEEEE-SB--SGGGHHHHHHHHHHHHHTT-EE-S---B--HHHHHHHHTT--HHHHSTTSHHHHHHHHHHHHHHTTT-

pLDDT: mean 94.06, std 5.15, range [67.69, 98.69]

InterPro domains:
  IPR002586 CobQ/CobB/MinD/ParA nucleotide binding domain [PF01656] (5-185)
  IPR027417 P-loop containing nucleoside triphosphate hydrolase [G3DSA:3.40.50.300] (1-213)
  IPR027417 P-loop containing nucleoside triphosphate hydrolase [SSF52540] (1-212)
  IPR050678 DNA Partitioning ATPase [PTHR13696] (66-211)